Protein AF-0000000077143094 (afdb_homodimer)

Solvent-accessible surface area (backbone atoms only — not comparable to full-atom values): 33846 Å² total; per-residue (Å²): 124,86,82,78,60,42,55,71,47,67,81,40,74,47,42,32,30,70,39,42,64,60,35,52,31,85,54,43,38,51,29,46,71,42,93,50,87,79,50,84,78,77,87,54,59,56,64,58,50,20,56,75,53,68,64,38,48,49,56,72,76,56,74,38,83,21,40,25,72,39,70,44,74,78,53,98,40,33,36,36,40,33,31,45,44,58,38,67,51,15,48,69,37,61,40,61,25,14,27,34,30,40,28,41,73,90,52,63,77,58,39,42,36,73,38,46,36,30,44,50,37,36,91,78,12,26,36,30,34,62,42,68,54,79,47,67,52,43,51,49,44,64,68,62,46,65,76,36,60,28,36,36,32,50,79,42,54,36,40,33,32,34,58,66,55,58,72,65,44,55,68,43,29,35,38,37,40,25,30,25,76,30,45,32,42,42,47,36,41,52,51,50,31,45,73,35,53,26,50,47,38,35,38,42,20,32,59,90,62,66,50,74,86,54,52,74,63,51,69,73,43,98,56,50,76,43,79,39,54,66,88,40,72,65,25,42,50,53,53,52,57,55,51,47,39,76,64,40,46,36,35,38,35,22,51,52,71,67,55,45,51,51,51,50,52,50,28,66,76,52,28,70,82,36,44,68,25,33,48,47,80,66,52,55,65,65,61,72,68,65,56,58,45,27,51,44,72,52,88,95,39,78,42,42,43,41,33,37,52,56,61,58,68,59,56,47,50,43,42,68,52,22,97,122,85,84,78,62,43,55,71,48,66,79,40,75,48,41,31,31,70,38,43,64,60,34,52,32,84,52,41,37,48,30,46,72,44,95,49,86,80,50,84,77,76,87,54,61,56,65,58,50,20,54,76,53,70,64,39,48,48,56,70,76,55,74,38,82,22,41,26,72,39,70,42,74,79,53,95,39,32,36,36,39,32,32,43,44,58,37,68,53,15,48,68,37,62,40,61,24,14,28,33,30,40,28,40,74,89,52,64,77,58,40,41,37,73,37,46,36,31,43,49,36,37,90,77,12,25,36,29,34,61,44,66,55,78,46,68,52,42,51,49,46,65,69,60,48,65,77,36,60,29,35,36,32,47,79,44,54,35,40,32,33,36,58,65,55,58,72,66,44,56,67,44,28,36,40,38,39,26,31,26,74,30,44,32,40,43,46,38,41,51,51,51,30,45,74,37,54,25,50,48,39,34,39,44,19,31,58,90,60,67,50,75,88,54,51,76,63,50,69,73,40,99,56,52,76,43,80,38,54,68,88,39,71,66,26,41,49,54,51,51,58,56,52,46,39,75,64,40,46,36,35,38,36,24,50,53,71,67,54,47,50,51,50,50,53,50,27,67,75,52,28,72,81,36,44,70,24,34,48,49,80,64,53,55,64,64,62,72,67,64,57,59,46,29,52,44,71,54,87,94,38,78,41,40,43,41,34,39,52,57,61,57,67,58,57,49,50,43,41,68,51,23,96

Sequence (646 aa):
MAHRLECIDAGTDYCPCYLAELNECIVCPQLQGKNFCDCNWRGVCIFQEFVWGGYKAKATRSTIFSKVLKKEKVNEEVIILTLKVPNKMARDLNEPGSFVFLRGISSPPFFDTPMSVMYADELEGIIKIAIQVSGPKTKLIQKAEEGEEVYLRGPYWNGLLGYRYIKGTHNSKALVVLRGIAQAPGVIVISKLINNKNKVIAIVDKGKVGVNFINDYLKEFNITIIEADLLSEEGQRILKELIKDKEITVVYSGGSDEQHVNILNYLDLYNQEAYLAVSNNNTICCGEGICGSCEVQIGDQKVRTCKVQVDIRKALERKMLHGMAHRLECIDAGTDYCPCYLAELNECIVCPQLQGKNFCDCNWRGVCIFQEFVWGGYKAKATRSTIFSKVLKKEKVNEEVIILTLKVPNKMARDLNEPGSFVFLRGISSPPFFDTPMSVMYADELEGIIKIAIQVSGPKTKLIQKAEEGEEVYLRGPYWNGLLGYRYIKGTHNSKALVVLRGIAQAPGVIVISKLINNKNKVIAIVDKGKVGVNFINDYLKEFNITIIEADLLSEEGQRILKELIKDKEITVVYSGGSDEQHVNILNYLDLYNQEAYLAVSNNNTICCGEGICGSCEVQIGDQKVRTCKVQVDIRKALERKMLHG

Nearest PDB structures (foldseek):
  5ksw-assembly1_B  TM=8.378E-01  e=1.580E-13  Lactococcus lactis subsp. lactis
  1ep1-assembly1_B  TM=8.396E-01  e=4.131E-13  Lactococcus lactis
  6o0a-assembly1_A  TM=7.349E-01  e=8.654E-11  Malassezia yamatoensis
  2eix-assembly1_B  TM=6.713E-01  e=1.122E-08  Physarum polycephalum
  1krh-assembly2_B  TM=6.781E-01  e=7.366E-09  Acinetobacter sp.

Organism: Thermoanaerobacter italicus (strain DSM 9252 / Ab9) (NCBI:txid580331)

Structure (mmCIF, N/CA/C/O backbone):
data_AF-0000000077143094-model_v1
#
loop_
_entity.id
_entity.type
_entity.pdbx_description
1 polymer 'FAD-binding FR-type domain-containing protein'
#
loop_
_atom_site.group_PDB
_atom_site.id
_atom_site.type_symbol
_atom_site.label_atom_id
_atom_site.label_alt_id
_atom_site.label_comp_id
_atom_site.label_asym_id
_atom_site.label_entity_id
_atom_site.label_seq_id
_atom_site.pdbx_PDB_ins_code
_atom_site.Cartn_x
_atom_site.Cartn_y
_atom_site.Cartn_z
_atom_site.occupancy
_atom_site.B_iso_or_equiv
_atom_site.auth_seq_id
_atom_site.auth_comp_id
_atom_site.auth_asym_id
_atom_site.auth_atom_id
_atom_site.pdbx_PDB_model_num
ATOM 1 N N . MET A 1 1 ? -20.203 -17.547 14.422 1 31.95 1 MET A N 1
ATOM 2 C CA . MET A 1 1 ? -18.859 -18.047 14.727 1 31.95 1 MET A CA 1
ATOM 3 C C . MET A 1 1 ? -17.797 -17.188 14.047 1 31.95 1 MET A C 1
ATOM 5 O O . MET A 1 1 ? -17.891 -16.891 12.859 1 31.95 1 MET A O 1
ATOM 9 N N . ALA A 1 2 ? -17.156 -16.375 14.773 1 43.97 2 ALA A N 1
ATOM 10 C CA . ALA A 1 2 ? -16.141 -15.477 14.242 1 43.97 2 ALA A CA 1
ATOM 11 C C . ALA A 1 2 ? -15.289 -16.172 13.188 1 43.97 2 ALA A C 1
ATOM 13 O O . ALA A 1 2 ? -14.766 -17.266 13.43 1 43.97 2 ALA A O 1
ATOM 14 N N . HIS A 1 3 ? -15.516 -16.094 11.836 1 58.59 3 HIS A N 1
ATOM 15 C CA . HIS A 1 3 ? -14.797 -16.734 10.734 1 58.59 3 HIS A CA 1
ATOM 16 C C . HIS A 1 3 ? -13.289 -16.703 10.977 1 58.59 3 HIS A C 1
ATOM 18 O O . HIS A 1 3 ? -12.719 -15.648 11.25 1 58.59 3 HIS A O 1
ATOM 24 N N . ARG A 1 4 ? -12.633 -17.797 11.367 1 72.12 4 ARG A N 1
ATOM 25 C CA . ARG A 1 4 ? -11.219 -18 11.672 1 72.12 4 ARG A CA 1
ATOM 26 C C . ARG A 1 4 ? -10.359 -17.75 10.438 1 72.12 4 ARG A C 1
ATOM 28 O O . ARG A 1 4 ? -10.625 -18.297 9.367 1 72.12 4 ARG A O 1
ATOM 35 N N . LEU A 1 5 ? -9.461 -16.844 10.562 1 84.88 5 LEU A N 1
ATOM 36 C CA . LEU A 1 5 ? -8.562 -16.469 9.477 1 84.88 5 LEU A CA 1
ATOM 37 C C . LEU A 1 5 ? -7.496 -17.531 9.258 1 84.88 5 LEU A C 1
ATOM 39 O O . LEU A 1 5 ? -7.133 -18.25 10.195 1 84.88 5 LEU A O 1
ATOM 43 N N . GLU A 1 6 ? -7.168 -17.797 8.062 1 89.88 6 GLU A N 1
ATOM 44 C CA . GLU A 1 6 ? -6.105 -18.734 7.699 1 89.88 6 GLU A CA 1
ATOM 45 C C . GLU A 1 6 ? -4.875 -17.984 7.18 1 89.88 6 GLU A C 1
ATOM 47 O O . GLU A 1 6 ? -4.977 -17.172 6.266 1 89.88 6 GLU A O 1
ATOM 52 N N . CYS A 1 7 ? -3.727 -18.312 7.82 1 93.31 7 CYS A N 1
ATOM 53 C CA . CYS A 1 7 ? -2.465 -17.719 7.387 1 93.31 7 CYS A CA 1
ATOM 54 C C . CYS A 1 7 ? -1.708 -18.672 6.469 1 93.31 7 CYS A C 1
ATOM 56 O O . CYS A 1 7 ? -1.497 -19.844 6.812 1 93.31 7 CYS A O 1
ATOM 58 N N . ILE A 1 8 ? -1.24 -18.156 5.379 1 94.62 8 ILE A N 1
ATOM 59 C CA . ILE A 1 8 ? -0.583 -18.984 4.371 1 94.62 8 ILE A CA 1
ATOM 60 C C . ILE A 1 8 ? 0.769 -19.453 4.895 1 94.62 8 ILE A C 1
ATOM 62 O O . ILE A 1 8 ? 1.295 -20.469 4.441 1 94.62 8 ILE A O 1
ATOM 66 N N . ASP A 1 9 ? 1.358 -18.719 5.871 1 93.75 9 ASP A N 1
ATOM 67 C CA . ASP A 1 9 ? 2.688 -19.031 6.383 1 93.75 9 ASP A CA 1
ATOM 68 C C . ASP A 1 9 ? 2.604 -20 7.559 1 93.75 9 ASP A C 1
ATOM 70 O O . ASP A 1 9 ? 3.627 -20.5 8.031 1 93.75 9 ASP A O 1
ATOM 74 N N . ALA A 1 10 ? 1.402 -20.297 8.039 1 90.81 10 ALA A N 1
ATOM 75 C CA . ALA A 1 10 ? 1.26 -21.141 9.227 1 90.81 10 ALA A CA 1
ATOM 76 C C . ALA A 1 10 ? 1.931 -22.484 9.023 1 90.81 10 ALA A C 1
ATOM 78 O O . ALA A 1 10 ? 1.667 -23.172 8.039 1 90.81 10 ALA A O 1
ATOM 79 N N . GLY A 1 11 ? 2.871 -22.828 9.867 1 87.62 11 GLY A N 1
ATOM 80 C CA . GLY A 1 11 ? 3.52 -24.125 9.82 1 87.62 11 GLY A CA 1
ATOM 81 C C . GLY A 1 11 ? 4.75 -24.156 8.938 1 87.62 11 GLY A C 1
ATOM 82 O O . GLY A 1 11 ? 5.449 -25.156 8.867 1 87.62 11 GLY A O 1
ATOM 83 N N . THR A 1 12 ? 5.016 -23.109 8.234 1 91.44 12 THR A N 1
ATOM 84 C CA . THR A 1 12 ? 6.199 -23.062 7.387 1 91.44 12 THR A CA 1
ATOM 85 C C . THR A 1 12 ? 7.422 -22.609 8.18 1 91.44 12 THR A C 1
ATOM 87 O O . THR A 1 12 ? 7.336 -22.406 9.398 1 91.44 12 THR A O 1
ATOM 90 N N . ASP A 1 13 ? 8.531 -22.438 7.488 1 91.25 13 ASP A N 1
ATOM 91 C CA . ASP A 1 13 ? 9.773 -21.984 8.109 1 91.25 13 ASP A CA 1
ATOM 92 C C . ASP A 1 13 ? 9.688 -20.516 8.5 1 91.25 13 ASP A C 1
ATOM 94 O O . ASP A 1 13 ? 10.547 -20.016 9.234 1 91.25 13 ASP A O 1
ATOM 98 N N . TYR A 1 14 ? 8.664 -19.891 8.164 1 93.44 14 TYR A N 1
ATOM 99 C CA . TYR A 1 14 ? 8.562 -18.453 8.375 1 93.44 14 TYR A CA 1
ATOM 100 C C . TYR A 1 14 ? 7.477 -18.125 9.398 1 93.44 14 TYR A C 1
ATOM 102 O O . TYR A 1 14 ? 6.988 -16.984 9.453 1 93.44 14 TYR A O 1
ATOM 110 N N . CYS A 1 15 ? 7.133 -19.094 10.227 1 92.5 15 CYS A N 1
ATOM 111 C CA . CYS A 1 15 ? 6.176 -18.984 11.32 1 92.5 15 CYS A CA 1
ATOM 112 C C . CYS A 1 15 ? 6.742 -19.609 12.594 1 92.5 15 CYS A C 1
ATOM 114 O O . CYS A 1 15 ? 7.211 -20.75 12.586 1 92.5 15 CYS A O 1
ATOM 116 N N . PRO A 1 16 ? 6.73 -18.938 13.734 1 93.44 16 PRO A N 1
ATOM 117 C CA . PRO A 1 16 ? 6.18 -17.625 14.031 1 93.44 16 PRO A CA 1
ATOM 118 C C . PRO A 1 16 ? 6.996 -16.484 13.414 1 93.44 16 PRO A C 1
ATOM 120 O O . PRO A 1 16 ? 8.211 -16.625 13.219 1 93.44 16 PRO A O 1
ATOM 123 N N . CYS A 1 17 ? 6.324 -15.461 13.055 1 93.25 17 CYS A N 1
ATOM 124 C CA . CYS A 1 17 ? 6.965 -14.328 12.391 1 93.25 17 CYS A CA 1
ATOM 125 C C . CYS A 1 17 ? 7 -13.109 13.305 1 93.25 17 CYS A C 1
ATOM 127 O O . CYS A 1 17 ? 6.816 -13.227 14.516 1 93.25 17 CYS A O 1
ATOM 129 N N . TYR A 1 18 ? 7.27 -11.867 12.695 1 89.81 18 TYR A N 1
ATOM 130 C CA . TYR A 1 18 ? 7.375 -10.625 13.453 1 89.81 18 TYR A CA 1
ATOM 131 C C . TYR A 1 18 ? 6.074 -10.32 14.18 1 89.81 18 TYR A C 1
ATOM 133 O O . TYR A 1 18 ? 6.09 -9.766 15.281 1 89.81 18 TYR A O 1
ATOM 141 N N . LEU A 1 19 ? 5.023 -10.703 13.586 1 92.19 19 LEU A N 1
ATOM 142 C CA . LEU A 1 19 ? 3.717 -10.398 14.164 1 92.19 19 LEU A CA 1
ATOM 143 C C . LEU A 1 19 ? 3.539 -11.109 15.5 1 92.19 19 LEU A C 1
ATOM 145 O O . LEU A 1 19 ? 2.932 -10.562 16.422 1 92.19 19 LEU A O 1
ATOM 149 N N . ALA A 1 20 ? 4.07 -12.289 15.586 1 91.94 20 ALA A N 1
ATOM 150 C CA . ALA A 1 20 ? 3.998 -13.047 16.828 1 91.94 20 ALA A CA 1
ATOM 151 C C . ALA A 1 20 ? 4.711 -12.312 17.969 1 91.94 20 ALA A C 1
ATOM 153 O O . ALA A 1 20 ? 4.195 -12.227 19.078 1 91.94 20 ALA A O 1
ATOM 154 N N . GLU A 1 21 ? 5.836 -11.719 17.656 1 90.25 21 GLU A N 1
ATOM 155 C CA . GLU A 1 21 ? 6.625 -11 18.656 1 90.25 21 GLU A CA 1
ATOM 156 C C . GLU A 1 21 ? 5.871 -9.781 19.172 1 90.25 21 GLU A C 1
ATOM 158 O O . GLU A 1 21 ? 6.137 -9.305 20.281 1 90.25 21 GLU A O 1
ATOM 163 N N . LEU A 1 22 ? 4.91 -9.32 18.453 1 89.5 22 LEU A N 1
ATOM 164 C CA . LEU A 1 22 ? 4.238 -8.062 18.766 1 89.5 22 LEU A CA 1
ATOM 165 C C . LEU A 1 22 ? 2.807 -8.312 19.219 1 89.5 22 LEU A C 1
ATOM 167 O O . LEU A 1 22 ? 2.006 -7.379 19.312 1 89.5 22 LEU A O 1
ATOM 171 N N . ASN A 1 23 ? 2.42 -9.547 19.438 1 90.62 23 ASN A N 1
ATOM 172 C CA . ASN A 1 23 ? 1.065 -9.945 19.797 1 90.62 23 ASN A CA 1
ATOM 173 C C . ASN A 1 23 ? 0.051 -9.531 18.734 1 90.62 23 ASN A C 1
ATOM 175 O O . ASN A 1 23 ? -1.032 -9.039 19.062 1 90.62 23 ASN A O 1
ATOM 179 N N . GLU A 1 24 ? 0.50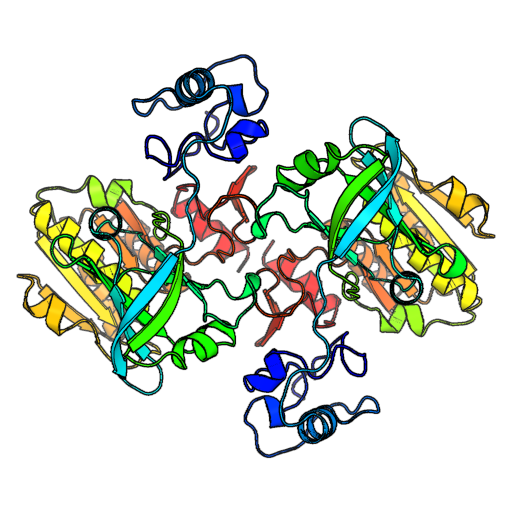9 -9.688 17.484 1 91.56 24 GLU A N 1
ATOM 180 C CA . GLU A 1 24 ? -0.332 -9.305 16.344 1 91.56 24 GLU A CA 1
ATOM 181 C C . GLU A 1 24 ? -0.533 -10.469 15.391 1 91.56 24 GLU A C 1
ATOM 183 O O . GLU A 1 24 ? -0.795 -10.266 14.203 1 91.56 24 GLU A O 1
ATOM 188 N N . CYS A 1 25 ? -0.359 -11.664 15.875 1 91.69 25 CYS A N 1
ATOM 189 C CA . CYS A 1 25 ? -0.51 -12.844 15.016 1 91.69 25 CYS A CA 1
ATOM 190 C C . CYS A 1 25 ? -1.899 -12.883 14.391 1 91.69 25 CYS A C 1
ATOM 192 O O . CYS A 1 25 ? -2.891 -12.555 15.047 1 91.69 25 CYS A O 1
ATOM 194 N N . ILE A 1 26 ? -1.932 -13.352 13.219 1 87.81 26 ILE A N 1
ATOM 195 C CA . ILE A 1 26 ? -3.164 -13.375 12.438 1 87.81 26 ILE A CA 1
ATOM 196 C C . ILE A 1 26 ? -4.09 -14.469 12.969 1 87.81 26 ILE A C 1
ATOM 198 O O . ILE A 1 26 ? -5.312 -14.297 12.992 1 87.81 26 ILE A O 1
ATOM 202 N N . VAL A 1 27 ? -3.498 -15.547 13.508 1 87.88 27 VAL A N 1
ATOM 203 C CA . VAL A 1 27 ? -4.336 -16.734 13.727 1 87.88 27 VAL A CA 1
ATOM 204 C C . VAL A 1 27 ? -4.32 -17.109 15.203 1 87.88 27 VAL A C 1
ATOM 206 O O . VAL A 1 27 ? -5.34 -17.531 15.758 1 87.88 27 VAL A O 1
ATOM 209 N N . CYS A 1 28 ? -3.209 -16.922 15.977 1 87.44 28 CYS A N 1
ATOM 210 C CA . CYS A 1 28 ? -3.053 -17.391 17.344 1 87.44 28 CYS A CA 1
ATOM 211 C C . CYS A 1 28 ? -3.58 -16.375 18.344 1 87.44 28 CYS A C 1
ATOM 213 O O . CYS A 1 28 ? -3.01 -15.289 18.5 1 87.44 28 CYS A O 1
ATOM 215 N N . PRO A 1 29 ? -4.637 -16.703 19.016 1 88.06 29 PRO A N 1
ATOM 216 C CA . PRO A 1 29 ? -5.188 -15.766 20 1 88.06 29 PRO A CA 1
ATOM 217 C C . PRO A 1 29 ? -4.188 -15.391 21.094 1 88.06 29 PRO A C 1
ATOM 219 O O . PRO A 1 29 ? -4.16 -14.242 21.531 1 88.06 29 PRO A O 1
ATOM 222 N N . GLN A 1 30 ? -3.389 -16.344 21.469 1 89.81 30 GLN A N 1
ATOM 223 C CA . GLN A 1 30 ? -2.391 -16.062 22.5 1 89.81 30 GLN A CA 1
ATOM 224 C C . GLN A 1 30 ? -1.395 -15.008 22.031 1 89.81 30 GLN A C 1
ATOM 226 O O . GLN A 1 30 ? -1.008 -14.125 22.797 1 89.81 30 GLN A O 1
ATOM 231 N N . LEU A 1 31 ? -1.149 -15.102 20.859 1 90.44 31 LEU A N 1
ATOM 232 C CA . LEU A 1 31 ? -0.207 -14.148 20.281 1 90.44 31 LEU A CA 1
ATOM 233 C C . LEU A 1 31 ? -0.933 -12.914 19.766 1 90.44 31 LEU A C 1
ATOM 235 O O . LEU A 1 31 ? -0.382 -12.156 18.953 1 90.44 31 LEU A O 1
ATOM 239 N N . GLN A 1 32 ? -2.15 -12.781 20.047 1 87.12 32 GLN A N 1
ATOM 240 C CA . GLN A 1 32 ? -2.932 -11.562 19.859 1 87.12 32 GLN A CA 1
ATOM 241 C C . GLN A 1 32 ? -3.168 -10.852 21.188 1 87.12 32 GLN A C 1
ATOM 243 O O . GLN A 1 32 ? -3.9 -9.859 21.25 1 87.12 32 GLN A O 1
ATOM 248 N N . GLY A 1 33 ? -2.648 -11.406 22.266 1 85.19 33 GLY A N 1
ATOM 249 C CA . GLY A 1 33 ? -2.775 -10.789 23.578 1 85.19 33 GLY A CA 1
ATOM 250 C C . GLY A 1 33 ? -3.855 -11.43 24.422 1 85.19 33 GLY A C 1
ATOM 251 O O . GLY A 1 33 ? -4.125 -10.961 25.531 1 85.19 33 GLY A O 1
ATOM 252 N N . LYS A 1 34 ? -4.41 -12.602 23.953 1 87.94 34 LYS A N 1
ATOM 253 C CA . LYS A 1 34 ? -5.449 -13.281 24.719 1 87.94 34 LYS A CA 1
ATOM 254 C C . LYS A 1 34 ? -4.859 -14.383 25.594 1 87.94 34 LYS A C 1
ATOM 256 O O . LYS A 1 34 ? -3.691 -14.75 25.438 1 87.94 34 LYS A O 1
ATOM 261 N N . ASN A 1 35 ? -5.707 -14.859 26.453 1 86.38 35 ASN A N 1
ATOM 262 C CA . ASN A 1 35 ? -5.215 -15.852 27.406 1 86.38 35 ASN A CA 1
ATOM 263 C C . ASN A 1 35 ? -5.836 -17.219 27.156 1 86.38 35 ASN A C 1
ATOM 265 O O . ASN A 1 35 ? -5.867 -18.062 28.047 1 86.38 35 ASN A O 1
ATOM 269 N N . PHE A 1 36 ? -6.379 -17.375 25.922 1 82.69 36 PHE A N 1
ATOM 270 C CA . PHE A 1 36 ? -6.984 -18.656 25.594 1 82.69 36 PHE A CA 1
ATOM 271 C C . PHE A 1 36 ? -6.617 -19.078 24.172 1 82.69 36 PHE A C 1
ATOM 273 O O . PHE A 1 36 ? -6.152 -18.266 23.375 1 82.69 36 PHE A O 1
ATOM 280 N N . CYS A 1 37 ? -6.691 -20.469 24.047 1 77.5 37 CYS A N 1
ATOM 281 C CA . CYS A 1 37 ? -6.449 -21.016 22.719 1 77.5 37 CYS A CA 1
ATOM 282 C C . CYS A 1 37 ? -7.762 -21.234 21.969 1 77.5 37 CYS A C 1
ATOM 284 O O . CYS A 1 37 ? -8.719 -21.766 22.547 1 77.5 37 CYS A O 1
ATOM 286 N N . ASP A 1 38 ? -8.008 -20.625 20.828 1 70.62 38 ASP A N 1
ATOM 287 C CA . ASP A 1 38 ? -9.164 -20.844 19.969 1 70.62 38 ASP A CA 1
ATOM 288 C C . ASP A 1 38 ? -8.773 -20.844 18.5 1 70.62 38 ASP A C 1
ATOM 290 O O . ASP A 1 38 ? -9.477 -20.266 17.656 1 70.62 38 ASP A O 1
ATOM 294 N N . CYS A 1 39 ? -7.531 -21.5 18.359 1 68.62 39 CYS A N 1
ATOM 295 C CA . CYS A 1 39 ? -7.059 -21.422 16.984 1 68.62 39 CYS A CA 1
ATOM 296 C C . CYS A 1 39 ? -7.531 -22.609 16.172 1 68.62 39 CYS A C 1
ATOM 298 O O . CYS A 1 39 ? -7.988 -23.609 16.734 1 68.62 39 CYS A O 1
ATOM 300 N N . ASN A 1 40 ? -7.734 -22.375 14.867 1 64 40 ASN A N 1
ATOM 301 C CA . ASN A 1 40 ? -7.906 -23.516 13.984 1 64 40 ASN A CA 1
ATOM 302 C C . ASN A 1 40 ? -6.613 -24.312 13.828 1 64 40 ASN A C 1
ATOM 304 O O . ASN A 1 40 ? -5.77 -23.969 12.992 1 64 40 ASN A O 1
ATOM 308 N N . TRP A 1 41 ? -6.461 -25.281 14.625 1 58.72 41 TRP A N 1
ATOM 309 C CA . TRP A 1 41 ? -5.203 -26.016 14.695 1 58.72 41 TRP A CA 1
ATOM 310 C C . TRP A 1 41 ? -4.887 -26.672 13.359 1 58.72 41 TRP A C 1
ATOM 312 O O . TRP A 1 41 ? -5.746 -27.328 12.773 1 58.72 41 TRP A O 1
ATOM 322 N N . ARG A 1 42 ? -3.787 -26.297 12.828 1 65.44 42 ARG A N 1
ATOM 323 C CA . ARG A 1 42 ? -3.373 -26.781 11.516 1 65.44 42 ARG A CA 1
ATOM 324 C C . ARG A 1 42 ? -2.197 -27.75 11.633 1 65.44 42 ARG A C 1
ATOM 326 O O . ARG A 1 42 ? -1.32 -27.781 10.766 1 65.44 42 ARG A O 1
ATOM 333 N N . GLY A 1 43 ? -2.062 -28.344 12.812 1 68.38 43 GLY A N 1
ATOM 334 C CA . GLY A 1 43 ? -1.006 -29.328 12.977 1 68.38 43 GLY A CA 1
ATOM 335 C C . GLY A 1 43 ? 0.141 -28.828 13.836 1 68.38 43 GLY A C 1
ATOM 336 O O . GLY A 1 43 ? 0.878 -29.625 14.422 1 68.38 43 GLY A O 1
ATOM 337 N N . VAL A 1 44 ? 0.286 -27.547 13.859 1 77.5 44 VAL A N 1
ATOM 338 C CA . VAL A 1 44 ? 1.38 -26.984 14.641 1 77.5 44 VAL A CA 1
ATOM 339 C C . VAL A 1 44 ? 0.853 -25.859 15.531 1 77.5 44 VAL A C 1
ATOM 341 O O . VAL A 1 44 ? 0.026 -25.047 15.094 1 77.5 44 VAL A O 1
ATOM 344 N N . CYS A 1 45 ? 1.217 -25.953 16.719 1 87.31 45 CYS A N 1
ATOM 345 C CA . CYS A 1 45 ? 0.867 -24.859 17.625 1 87.31 45 CYS A CA 1
ATOM 346 C C . CYS A 1 45 ? 1.824 -23.688 17.453 1 87.31 45 CYS A C 1
ATOM 348 O O . CYS A 1 45 ? 2.982 -23.766 17.875 1 87.31 45 CYS A O 1
ATOM 350 N N . ILE A 1 46 ? 1.357 -22.656 16.922 1 89.69 46 ILE A N 1
ATOM 351 C CA . ILE A 1 46 ? 2.184 -21.5 16.609 1 89.69 46 ILE A CA 1
ATOM 352 C C . ILE A 1 46 ? 2.744 -20.906 17.906 1 89.69 46 ILE A C 1
ATOM 354 O O . ILE A 1 46 ? 3.904 -20.5 17.953 1 89.69 46 ILE A O 1
ATOM 358 N N . PHE A 1 47 ? 1.94 -20.984 18.953 1 91.06 47 PHE A N 1
ATOM 359 C CA . PHE A 1 47 ? 2.373 -20.453 20.234 1 91.06 47 PHE A CA 1
ATOM 360 C C . PHE A 1 47 ? 3.525 -21.266 20.797 1 91.06 47 PHE A C 1
ATOM 362 O O . PHE A 1 47 ? 4.531 -20.719 21.25 1 91.06 47 PHE A O 1
ATOM 369 N N . GLN A 1 48 ? 3.318 -22.5 20.734 1 89.69 48 GLN A N 1
ATOM 370 C CA . GLN A 1 48 ? 4.363 -23.391 21.266 1 89.69 48 GLN A CA 1
ATOM 371 C C . GLN A 1 48 ? 5.664 -23.219 20.484 1 89.69 48 GLN A C 1
ATOM 373 O O . GLN A 1 48 ? 6.746 -23.219 21.062 1 89.69 48 GLN A O 1
ATOM 378 N N . GLU A 1 49 ? 5.512 -23.109 19.188 1 89.06 49 GLU A N 1
ATOM 379 C CA . GLU A 1 49 ? 6.695 -22.859 18.375 1 89.06 49 GLU A CA 1
ATOM 380 C C . GLU A 1 49 ? 7.391 -21.562 18.766 1 89.06 49 GLU A C 1
ATOM 382 O O . GLU A 1 49 ? 8.617 -21.484 18.766 1 89.06 49 GLU A O 1
ATOM 387 N N . PHE A 1 50 ? 6.582 -20.641 19.094 1 92.06 50 PHE A N 1
ATOM 388 C CA . PHE A 1 50 ? 7.109 -19.344 19.5 1 92.06 50 PHE A CA 1
ATOM 389 C C . PHE A 1 50 ? 7.852 -19.453 20.828 1 92.06 50 PHE A C 1
ATOM 391 O O . PHE A 1 50 ? 8.945 -18.906 20.984 1 92.06 50 PHE A O 1
ATOM 398 N N . VAL A 1 51 ? 7.34 -20.172 21.719 1 92.25 51 VAL A N 1
ATOM 399 C CA . VAL A 1 51 ? 7.949 -20.391 23.031 1 92.25 51 VAL A CA 1
ATOM 400 C C . VAL A 1 51 ? 9.266 -21.141 22.859 1 92.25 51 VAL A C 1
ATOM 402 O O . VAL A 1 51 ? 10.297 -20.734 23.406 1 92.25 51 VAL A O 1
ATOM 405 N N . TRP A 1 52 ? 9.227 -22.125 22.047 1 91.19 52 TRP A N 1
ATOM 406 C CA . TRP A 1 52 ? 10.406 -22.953 21.828 1 91.19 52 TRP A CA 1
ATOM 407 C C . TRP A 1 52 ? 11.523 -22.156 21.172 1 91.19 52 TRP A C 1
ATOM 409 O O . TRP A 1 52 ? 12.703 -22.453 21.344 1 91.19 52 TRP A O 1
ATOM 419 N N . GLY A 1 53 ? 11.094 -21.156 20.359 1 89.88 53 GLY A N 1
ATOM 420 C CA . GLY A 1 53 ? 12.055 -20.297 19.688 1 89.88 53 GLY A CA 1
ATOM 421 C C . GLY A 1 53 ? 12.555 -19.156 20.547 1 89.88 53 GLY A C 1
ATOM 422 O O . GLY A 1 53 ? 13.203 -18.234 20.047 1 89.88 53 GLY A O 1
ATOM 423 N N . GLY A 1 54 ? 12.219 -19.141 21.875 1 92.12 54 GLY A N 1
ATOM 424 C CA . GLY A 1 54 ? 12.68 -18.094 22.766 1 92.12 54 GLY A CA 1
ATOM 425 C C . GLY A 1 54 ? 11.938 -16.781 22.594 1 92.12 54 GLY A C 1
ATOM 426 O O . GLY A 1 54 ? 12.531 -15.703 22.719 1 92.12 54 GLY A O 1
ATOM 427 N N . TYR A 1 55 ? 10.734 -16.891 22.109 1 91 55 TYR A N 1
ATOM 428 C CA . TYR A 1 55 ? 9.859 -15.734 21.969 1 91 55 TYR A CA 1
ATOM 429 C C . TYR A 1 55 ? 10.391 -14.773 20.906 1 91 55 TYR A C 1
ATOM 431 O O . TYR A 1 55 ? 10.328 -13.555 21.078 1 91 55 TYR A O 1
ATOM 439 N N . LYS A 1 56 ? 11 -15.43 19.953 1 89.75 56 LYS A N 1
ATOM 440 C CA . LYS A 1 56 ? 11.508 -14.672 18.812 1 89.75 56 LYS A CA 1
ATOM 441 C C . LYS A 1 56 ? 10.945 -15.219 17.5 1 89.75 56 LYS A C 1
ATOM 443 O O . LYS A 1 56 ? 10.609 -16.406 17.406 1 89.75 56 LYS A O 1
ATOM 448 N N . ALA A 1 57 ? 10.859 -14.32 16.531 1 88.69 57 ALA A N 1
ATOM 449 C CA . ALA A 1 57 ? 10.461 -14.758 15.195 1 88.69 57 ALA A CA 1
ATOM 450 C C . ALA A 1 57 ? 11.461 -15.758 14.625 1 88.69 57 ALA A C 1
ATOM 452 O O . ALA A 1 57 ? 12.664 -15.664 14.898 1 88.69 57 ALA A O 1
ATOM 453 N N . LYS A 1 58 ? 10.922 -16.75 13.922 1 86.5 58 LYS A N 1
ATOM 454 C CA . LYS A 1 58 ? 11.789 -17.672 13.203 1 86.5 58 LYS A CA 1
ATOM 455 C C . LYS A 1 58 ? 12.547 -16.969 12.086 1 86.5 58 LYS A C 1
ATOM 457 O O . LYS A 1 58 ? 12.75 -15.758 12.133 1 86.5 58 LYS A O 1
ATOM 462 N N . ALA A 1 59 ? 12.82 -17.703 11.039 1 72.75 59 ALA A N 1
ATOM 463 C CA . ALA A 1 59 ? 13.562 -17.188 9.891 1 72.75 59 ALA A CA 1
ATOM 464 C C . ALA A 1 59 ? 12.766 -16.125 9.156 1 72.75 59 ALA A C 1
ATOM 466 O O . ALA A 1 59 ? 11.539 -16.219 9.031 1 72.75 59 ALA A O 1
ATOM 467 N N . THR A 1 60 ? 13.477 -15.016 8.93 1 82.31 60 THR A N 1
ATOM 468 C CA . THR A 1 60 ? 12.898 -13.961 8.109 1 82.31 60 THR A CA 1
ATOM 469 C C . THR A 1 60 ? 13.328 -14.109 6.652 1 82.31 60 THR A C 1
ATOM 471 O O . THR A 1 60 ? 14.359 -14.727 6.367 1 82.31 60 THR A O 1
ATOM 474 N N . ARG A 1 61 ? 12.453 -13.812 5.77 1 91.38 61 ARG A N 1
ATOM 475 C CA . ARG A 1 61 ? 12.812 -13.844 4.355 1 91.38 61 ARG A CA 1
ATOM 476 C C . ARG A 1 61 ? 13.922 -12.844 4.051 1 91.38 61 ARG A C 1
ATOM 478 O O . ARG A 1 61 ? 13.773 -11.648 4.328 1 91.38 61 ARG A O 1
ATOM 485 N N . SER A 1 62 ? 15.031 -13.367 3.627 1 88.25 62 SER A N 1
ATOM 486 C CA . SER A 1 62 ? 16.172 -12.508 3.336 1 88.25 62 SER A CA 1
ATOM 487 C C . SER A 1 62 ? 16.188 -12.078 1.874 1 88.25 62 SER A C 1
ATOM 489 O O . SER A 1 62 ? 15.688 -12.797 1.005 1 88.25 62 SER A O 1
ATOM 491 N N . THR A 1 63 ? 16.672 -10.922 1.653 1 94.12 63 THR A N 1
ATOM 492 C CA . THR A 1 63 ? 16.938 -10.43 0.305 1 94.12 63 THR A CA 1
ATOM 493 C C . THR A 1 63 ? 18.281 -10.938 -0.202 1 94.12 63 THR A C 1
ATOM 495 O O . THR A 1 63 ? 19.312 -10.75 0.457 1 94.12 63 THR A O 1
ATOM 498 N N . ILE A 1 64 ? 18.281 -11.586 -1.325 1 96.81 64 ILE A N 1
ATOM 499 C CA . ILE A 1 64 ? 19.516 -12.125 -1.89 1 96.81 64 ILE A CA 1
ATOM 500 C C . ILE A 1 64 ? 19.812 -11.453 -3.232 1 96.81 64 ILE A C 1
ATOM 502 O O . ILE A 1 64 ? 18.922 -10.82 -3.818 1 96.81 64 ILE A O 1
ATOM 506 N N . PHE A 1 65 ? 21.047 -11.633 -3.65 1 96.88 65 PHE A N 1
ATOM 507 C CA . PHE A 1 65 ? 21.391 -11.336 -5.035 1 96.88 65 PHE A CA 1
ATOM 508 C C . PHE A 1 65 ? 21.047 -12.5 -5.949 1 96.88 65 PHE A C 1
ATOM 510 O O . PHE A 1 65 ? 21.391 -13.648 -5.656 1 96.88 65 PHE A O 1
ATOM 517 N N . SER A 1 66 ? 20.297 -12.227 -6.949 1 98.19 66 SER A N 1
ATOM 518 C CA . SER A 1 66 ? 19.938 -13.25 -7.922 1 98.19 66 SER A CA 1
ATOM 519 C C . SER A 1 66 ? 20.453 -12.898 -9.312 1 98.19 66 SER A C 1
ATOM 521 O O . SER A 1 66 ? 20.172 -11.82 -9.836 1 98.19 66 SER A O 1
ATOM 523 N N . LYS A 1 67 ? 21.125 -13.781 -9.883 1 98.5 67 LYS A N 1
ATOM 524 C CA . LYS A 1 67 ? 21.672 -13.562 -11.219 1 98.5 67 LYS A CA 1
ATOM 525 C C . LYS A 1 67 ? 20.609 -13.75 -12.297 1 98.5 67 LYS A C 1
ATOM 527 O O . LYS A 1 67 ? 19.828 -14.703 -12.242 1 98.5 67 LYS A O 1
ATOM 532 N N . VAL A 1 68 ? 20.609 -12.828 -13.234 1 98.62 68 VAL A N 1
ATOM 533 C CA . VAL A 1 68 ? 19.781 -12.992 -14.422 1 98.62 68 VAL A CA 1
ATOM 534 C C . VAL A 1 68 ? 20.484 -13.906 -15.422 1 98.62 68 VAL A C 1
ATOM 536 O O . VAL A 1 68 ? 21.438 -13.484 -16.094 1 98.62 68 VAL A O 1
ATOM 539 N N . LEU A 1 69 ? 19.953 -15.07 -15.516 1 98.75 69 LEU A N 1
ATOM 540 C CA . LEU A 1 69 ? 20.578 -16.047 -16.406 1 98.75 69 LEU A CA 1
ATOM 541 C C . LEU A 1 69 ? 20.141 -15.828 -17.844 1 98.75 69 LEU A C 1
ATOM 543 O O . LEU A 1 69 ? 20.922 -16.031 -18.781 1 98.75 69 LEU A O 1
ATOM 547 N N . LYS A 1 70 ? 18.922 -15.523 -18.047 1 98.5 70 LYS A N 1
ATOM 548 C CA . LYS A 1 70 ? 18.344 -15.312 -19.375 1 98.5 70 LYS A CA 1
ATOM 549 C C . LYS A 1 70 ? 17.266 -14.227 -19.328 1 98.5 70 LYS A C 1
ATOM 551 O O . LYS A 1 70 ? 16.5 -14.141 -18.359 1 98.5 70 LYS A O 1
ATOM 556 N N . LYS A 1 71 ? 17.266 -13.375 -20.281 1 97.81 71 LYS A N 1
ATOM 557 C CA . LYS A 1 71 ? 16.234 -12.359 -20.5 1 97.81 71 LYS A CA 1
ATOM 558 C C . LYS A 1 71 ? 15.602 -12.5 -21.875 1 97.81 71 LYS A C 1
ATOM 560 O O . LYS A 1 71 ? 16.297 -12.414 -22.891 1 97.81 71 LYS A O 1
ATOM 565 N N . GLU A 1 72 ? 14.344 -12.75 -21.906 1 97.25 72 GLU A N 1
ATOM 566 C CA . GLU A 1 72 ? 13.617 -12.898 -23.156 1 97.25 72 GLU A CA 1
ATOM 567 C C . GLU A 1 72 ? 12.602 -11.766 -23.328 1 97.25 72 GLU A C 1
ATOM 569 O O . GLU A 1 72 ? 11.734 -11.562 -22.484 1 97.25 72 GLU A O 1
ATOM 574 N N . LYS A 1 73 ? 12.742 -11.07 -24.391 1 95.44 73 LYS A N 1
ATOM 575 C CA . LYS A 1 73 ? 11.734 -10.086 -24.75 1 95.44 73 LYS A CA 1
ATOM 576 C C . LYS A 1 73 ? 10.609 -10.727 -25.562 1 95.44 73 LYS A C 1
ATOM 578 O O . LYS A 1 73 ? 10.766 -11 -26.75 1 95.44 73 LYS A O 1
ATOM 583 N N . VAL A 1 74 ? 9.5 -10.969 -24.969 1 95.94 74 VAL A N 1
ATOM 584 C CA . VAL A 1 74 ? 8.359 -11.578 -25.641 1 95.94 74 VAL A CA 1
ATOM 585 C C . VAL A 1 74 ? 7.766 -10.594 -26.641 1 95.94 74 VAL A C 1
ATOM 587 O O . VAL A 1 74 ? 7.496 -10.945 -27.797 1 95.94 74 VAL A O 1
ATOM 590 N N . ASN A 1 75 ? 7.555 -9.352 -26.234 1 93.31 75 ASN A N 1
ATOM 591 C CA . ASN A 1 75 ? 7.156 -8.195 -27.031 1 93.31 75 ASN A CA 1
ATOM 592 C C . ASN A 1 75 ? 7.426 -6.891 -26.281 1 93.31 75 ASN A C 1
ATOM 594 O O . ASN A 1 75 ? 8.258 -6.852 -25.375 1 93.31 75 ASN A O 1
ATOM 598 N N . GLU A 1 76 ? 6.82 -5.848 -26.688 1 89.31 76 GLU A N 1
ATOM 599 C CA . GLU A 1 76 ? 7.09 -4.543 -26.078 1 89.31 76 GLU A CA 1
ATOM 600 C C . GLU A 1 76 ? 6.52 -4.453 -24.672 1 89.31 76 GLU A C 1
ATOM 602 O O . GLU A 1 76 ? 6.961 -3.625 -23.875 1 89.31 76 GLU A O 1
ATOM 607 N N . GLU A 1 77 ? 5.68 -5.418 -24.312 1 88.62 77 GLU A N 1
ATOM 608 C CA . GLU A 1 77 ? 4.934 -5.305 -23.062 1 88.62 77 GLU A CA 1
ATOM 609 C C . GLU A 1 77 ? 5.449 -6.297 -22.016 1 88.62 77 GLU A C 1
ATOM 611 O O . GLU A 1 77 ? 5.332 -6.055 -20.812 1 88.62 77 GLU A O 1
ATOM 616 N N . VAL A 1 78 ? 6.016 -7.402 -22.531 1 96 78 VAL A N 1
ATOM 617 C CA . VAL A 1 78 ? 6.289 -8.492 -21.609 1 96 78 VAL A CA 1
ATOM 618 C C . VAL A 1 78 ? 7.73 -8.969 -21.766 1 96 78 VAL A C 1
ATOM 620 O O . VAL A 1 78 ? 8.195 -9.172 -22.891 1 96 78 VAL A O 1
ATOM 623 N N . ILE A 1 79 ? 8.398 -9.141 -20.656 1 97.06 79 ILE A N 1
ATOM 624 C CA . ILE A 1 79 ? 9.703 -9.789 -20.641 1 97.06 79 ILE A CA 1
ATOM 625 C C . ILE A 1 79 ? 9.664 -10.984 -19.688 1 97.06 79 ILE A C 1
ATOM 627 O O . ILE A 1 79 ? 8.875 -11.016 -18.734 1 97.06 79 ILE A O 1
ATOM 631 N N . ILE A 1 80 ? 10.477 -11.992 -19.984 1 98.25 80 ILE A N 1
ATOM 632 C CA . ILE A 1 80 ? 10.633 -13.148 -19.109 1 98.25 80 ILE A CA 1
ATOM 633 C C . ILE A 1 80 ? 12.078 -13.227 -18.609 1 98.25 80 ILE A C 1
ATOM 635 O O . ILE A 1 80 ? 13.016 -13.195 -19.406 1 98.25 80 ILE A O 1
ATOM 639 N N . LEU A 1 81 ? 12.227 -13.297 -17.312 1 98.44 81 LEU A N 1
ATOM 640 C CA . LEU A 1 81 ? 13.539 -13.445 -16.688 1 98.44 81 LEU A CA 1
ATOM 641 C C . LEU A 1 81 ? 13.711 -14.844 -16.109 1 98.44 81 LEU A C 1
ATOM 643 O O . LEU A 1 81 ? 12.812 -15.359 -15.453 1 98.44 81 LEU A O 1
ATOM 647 N N . THR A 1 82 ? 14.797 -15.445 -16.453 1 98.88 82 THR A N 1
ATOM 648 C CA . THR A 1 82 ? 15.266 -16.625 -15.742 1 98.88 82 THR A CA 1
ATOM 649 C C . THR A 1 82 ? 16.266 -16.25 -14.656 1 98.88 82 THR A C 1
ATOM 651 O O . THR A 1 82 ? 17.328 -15.703 -14.945 1 98.88 82 THR A O 1
ATOM 654 N N . LEU A 1 83 ? 15.945 -16.562 -13.438 1 98.88 83 LEU A N 1
ATOM 655 C CA . LEU A 1 83 ? 16.734 -16.094 -12.305 1 98.88 83 LEU A CA 1
ATOM 656 C C . LEU A 1 83 ? 17.312 -17.266 -11.516 1 98.88 83 LEU A C 1
ATOM 658 O O . LEU A 1 83 ? 16.625 -18.266 -11.305 1 98.88 83 LEU A O 1
ATOM 662 N N . LYS A 1 84 ? 18.5 -17.125 -11.078 1 98.81 84 LYS A N 1
ATOM 663 C CA . LYS A 1 84 ? 19.125 -18.109 -10.203 1 98.81 84 LYS A CA 1
ATOM 664 C C . LYS A 1 84 ? 18.688 -17.922 -8.758 1 98.81 84 LYS A C 1
ATOM 666 O O . LYS A 1 84 ? 18.656 -16.797 -8.242 1 98.81 84 LYS A O 1
ATOM 671 N N . VAL A 1 85 ? 18.281 -19.016 -8.148 1 98.56 85 VAL A N 1
ATOM 672 C CA . VAL A 1 85 ? 17.906 -19.016 -6.742 1 98.56 85 VAL A CA 1
ATOM 673 C C . VAL A 1 85 ? 18.422 -20.281 -6.07 1 98.56 85 VAL A C 1
ATOM 675 O O . VAL A 1 85 ? 18.766 -21.25 -6.746 1 98.56 85 VAL A O 1
ATOM 678 N N . PRO A 1 86 ? 18.578 -20.297 -4.738 1 98.12 86 PRO A N 1
ATOM 679 C CA . PRO A 1 86 ? 18.922 -21.547 -4.066 1 98.12 86 PRO A CA 1
ATOM 680 C C . PRO A 1 86 ? 17.922 -22.672 -4.371 1 98.12 86 PRO A C 1
ATOM 682 O O . PRO A 1 86 ? 16.719 -22.406 -4.531 1 98.12 86 PRO A O 1
ATOM 685 N N . ASN A 1 87 ? 18.375 -23.875 -4.371 1 98.38 87 ASN A N 1
ATOM 686 C CA . ASN A 1 87 ? 17.547 -25.016 -4.738 1 98.38 87 ASN A CA 1
ATOM 687 C C . ASN A 1 87 ? 16.328 -25.125 -3.846 1 98.38 87 ASN A C 1
ATOM 689 O O . ASN A 1 87 ? 15.219 -25.375 -4.332 1 98.38 87 ASN A O 1
ATOM 693 N N . LYS A 1 88 ? 16.516 -24.953 -2.643 1 97.12 88 LYS A N 1
ATOM 694 C CA . LYS A 1 88 ? 15.391 -25.031 -1.709 1 97.12 88 LYS A CA 1
ATOM 695 C C . LYS A 1 88 ? 14.32 -24 -2.027 1 97.12 88 LYS A C 1
ATOM 697 O O . LYS A 1 88 ? 13.125 -24.281 -1.949 1 97.12 88 LYS A O 1
ATOM 702 N N . MET A 1 89 ? 14.742 -22.812 -2.396 1 97.69 89 MET A N 1
ATOM 703 C CA . MET A 1 89 ? 13.797 -21.766 -2.738 1 97.69 89 MET A CA 1
ATOM 704 C C . MET A 1 89 ? 13.023 -22.109 -4.008 1 97.69 89 MET A C 1
ATOM 706 O O . MET A 1 89 ? 11.812 -21.891 -4.086 1 97.69 89 MET A O 1
ATOM 710 N N . ALA A 1 90 ? 13.734 -22.594 -4.973 1 98.56 90 ALA A N 1
ATOM 711 C CA . ALA A 1 90 ? 13.062 -23.031 -6.199 1 98.56 90 ALA A CA 1
ATOM 712 C C . ALA A 1 90 ? 11.977 -24.062 -5.895 1 98.56 90 ALA A C 1
ATOM 714 O O . ALA A 1 90 ? 10.867 -23.969 -6.418 1 98.56 90 ALA A O 1
ATOM 715 N N . ARG A 1 91 ? 12.312 -25 -5.043 1 98.06 91 ARG A N 1
ATOM 716 C CA . ARG A 1 91 ? 11.352 -26.016 -4.645 1 98.06 91 ARG A CA 1
ATOM 717 C C . ARG A 1 91 ? 10.141 -25.391 -3.965 1 98.06 91 ARG A C 1
ATOM 719 O O . ARG A 1 91 ? 9 -25.719 -4.297 1 98.06 91 ARG A O 1
ATOM 726 N N . ASP A 1 92 ? 10.406 -24.5 -3.035 1 97.56 92 ASP A N 1
ATOM 727 C CA . ASP A 1 92 ? 9.352 -23.844 -2.266 1 97.56 92 ASP A CA 1
ATOM 728 C C . ASP A 1 92 ? 8.453 -23 -3.166 1 97.56 92 ASP A C 1
ATOM 730 O O . ASP A 1 92 ? 7.258 -22.844 -2.896 1 97.56 92 ASP A O 1
ATOM 734 N N . LEU A 1 93 ? 9.016 -22.5 -4.25 1 98.44 93 LEU A N 1
ATOM 735 C CA . LEU A 1 93 ? 8.297 -21.578 -5.137 1 98.44 93 LEU A CA 1
ATOM 736 C C . LEU A 1 93 ? 7.52 -22.359 -6.195 1 98.44 93 LEU A C 1
ATOM 738 O O . LEU A 1 93 ? 6.738 -21.766 -6.945 1 98.44 93 LEU A O 1
ATOM 742 N N . ASN A 1 94 ? 7.723 -23.656 -6.219 1 98.06 94 ASN A N 1
ATOM 743 C CA . ASN A 1 94 ? 6.965 -24.484 -7.148 1 98.06 94 ASN A CA 1
ATOM 744 C C . ASN A 1 94 ? 5.609 -24.875 -6.566 1 98.06 94 ASN A C 1
ATOM 746 O O . ASN A 1 94 ? 5.285 -26.062 -6.488 1 98.06 94 ASN A O 1
ATOM 750 N N . GLU A 1 95 ? 4.867 -23.906 -6.152 1 97.62 95 GLU A N 1
ATOM 751 C CA . GLU A 1 95 ? 3.527 -24.031 -5.59 1 97.62 95 GLU A CA 1
ATOM 752 C C . GLU A 1 95 ? 2.6 -22.938 -6.117 1 97.62 95 GLU A C 1
ATOM 754 O O . GLU A 1 95 ? 3.02 -21.797 -6.305 1 97.62 95 GLU A O 1
ATOM 759 N N . PRO A 1 96 ? 1.302 -23.297 -6.336 1 98.38 96 PRO A N 1
ATOM 760 C CA . PRO A 1 96 ? 0.352 -22.266 -6.754 1 98.38 96 PRO A CA 1
ATOM 761 C C . PRO A 1 96 ? 0.332 -21.078 -5.809 1 98.38 96 PRO A C 1
ATOM 763 O O . PRO A 1 96 ? 0.365 -21.25 -4.586 1 98.38 96 PRO A O 1
ATOM 766 N N . GLY A 1 97 ? 0.342 -19.859 -6.387 1 98.31 97 GLY A N 1
ATOM 767 C CA . GLY A 1 97 ? 0.258 -18.656 -5.578 1 98.31 97 GLY A CA 1
ATOM 768 C C . GLY A 1 97 ? 1.614 -18.141 -5.148 1 98.31 97 GLY A C 1
ATOM 769 O O . GLY A 1 97 ? 1.699 -17.141 -4.422 1 98.31 97 GLY A O 1
ATOM 770 N N . SER A 1 98 ? 2.688 -18.734 -5.672 1 98.56 98 SER A N 1
ATOM 771 C CA . SER A 1 98 ? 4.035 -18.328 -5.289 1 98.56 98 SER A CA 1
ATOM 772 C C . SER A 1 98 ? 4.43 -17.016 -5.98 1 98.56 98 SER A C 1
ATOM 774 O O . SER A 1 98 ? 4.113 -16.812 -7.156 1 98.56 98 SER A O 1
ATOM 776 N N . PHE A 1 99 ? 5.105 -16.141 -5.215 1 98.69 99 PHE A N 1
ATOM 777 C CA . PHE A 1 99 ? 5.668 -14.93 -5.789 1 98.69 99 PHE A CA 1
ATOM 778 C C . PHE A 1 99 ? 6.93 -14.508 -5.047 1 98.69 99 PHE A C 1
ATOM 780 O O . PHE A 1 99 ? 7.262 -15.086 -4.008 1 98.69 99 PHE A O 1
ATOM 787 N N . VAL A 1 100 ? 7.707 -13.664 -5.621 1 98.75 100 VAL A N 1
ATOM 788 C CA . VAL A 1 100 ? 8.914 -13.078 -5.047 1 98.75 100 VAL A CA 1
ATOM 789 C C . VAL A 1 100 ? 8.898 -11.562 -5.246 1 98.75 100 VAL A C 1
ATOM 791 O O . VAL A 1 100 ? 8.133 -11.047 -6.066 1 98.75 100 VAL A O 1
ATOM 794 N N . PHE A 1 101 ? 9.648 -10.891 -4.445 1 98.31 101 PHE A N 1
ATOM 795 C CA . PHE A 1 101 ? 9.898 -9.477 -4.695 1 98.31 101 PHE A CA 1
ATOM 796 C C . PHE A 1 101 ? 11.203 -9.281 -5.469 1 98.31 101 PHE A C 1
ATOM 798 O O . PHE A 1 101 ? 12.234 -9.852 -5.109 1 98.31 101 PHE A O 1
ATOM 805 N N . LEU A 1 102 ? 11.117 -8.516 -6.52 1 98.06 102 LEU A N 1
ATOM 806 C CA . LEU A 1 102 ? 12.297 -8.164 -7.305 1 98.06 102 LEU A CA 1
ATOM 807 C C . LEU A 1 102 ? 12.578 -6.672 -7.219 1 98.06 102 LEU A C 1
ATOM 809 O O . LEU A 1 102 ? 11.648 -5.863 -7.164 1 98.06 102 LEU A O 1
ATOM 813 N N . ARG A 1 103 ? 13.812 -6.387 -7.227 1 95.62 103 ARG A N 1
ATOM 814 C CA . ARG A 1 103 ? 14.258 -4.996 -7.199 1 95.62 103 ARG A CA 1
ATOM 815 C C . ARG A 1 103 ? 15.609 -4.84 -7.887 1 95.62 103 ARG A C 1
ATOM 817 O O . ARG A 1 103 ? 16.484 -5.688 -7.734 1 95.62 103 ARG A O 1
ATOM 824 N N . GLY A 1 104 ? 15.773 -3.777 -8.641 1 91.62 104 GLY A N 1
ATOM 825 C CA . GLY A 1 104 ? 17.094 -3.484 -9.188 1 91.62 104 GLY A CA 1
ATOM 826 C C . GLY A 1 104 ? 18.125 -3.18 -8.117 1 91.62 104 GLY A C 1
ATOM 827 O O . GLY A 1 104 ? 17.797 -2.625 -7.07 1 91.62 104 GLY A O 1
ATOM 828 N N . ILE A 1 105 ? 19.344 -3.398 -8.312 1 88.56 105 ILE A N 1
ATOM 829 C CA . ILE A 1 105 ? 20.422 -3.324 -7.32 1 88.56 105 ILE A CA 1
ATOM 830 C C . ILE A 1 105 ? 20.641 -1.871 -6.902 1 88.56 105 ILE A C 1
ATOM 832 O O . ILE A 1 105 ? 21.031 -1.597 -5.77 1 88.56 105 ILE A O 1
ATOM 836 N N . SER A 1 106 ? 20.312 -0.907 -7.664 1 84.75 106 SER A N 1
ATOM 837 C CA . SER A 1 106 ? 20.578 0.492 -7.336 1 84.75 106 SER A CA 1
ATOM 838 C C . SER A 1 106 ? 19.312 1.182 -6.844 1 84.75 106 SER A C 1
ATOM 840 O O . SER A 1 106 ? 19.312 2.383 -6.566 1 84.75 106 SER A O 1
ATOM 842 N N . SER A 1 107 ? 18.312 0.422 -6.605 1 88.94 107 SER A N 1
ATOM 843 C CA . SER A 1 107 ? 17.031 1.02 -6.25 1 88.94 107 SER A CA 1
ATOM 844 C C . SER A 1 107 ? 16.766 0.907 -4.75 1 88.94 107 SER A C 1
ATOM 846 O O . SER A 1 107 ? 17.125 -0.095 -4.129 1 88.94 107 SER A O 1
ATOM 848 N N . PRO A 1 108 ? 16.156 1.927 -4.16 1 89.81 108 PRO A N 1
ATOM 849 C CA . PRO A 1 108 ? 15.75 1.835 -2.756 1 89.81 108 PRO A CA 1
AT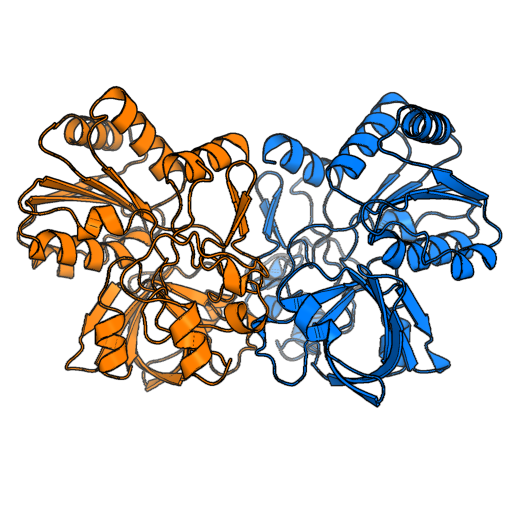OM 850 C C . PRO A 1 108 ? 14.719 0.733 -2.506 1 89.81 108 PRO A C 1
ATOM 852 O O . PRO A 1 108 ? 14.102 0.237 -3.449 1 89.81 108 PRO A O 1
ATOM 855 N N . PRO A 1 109 ? 14.508 0.372 -1.255 1 90.94 109 PRO A N 1
ATOM 856 C CA . PRO A 1 109 ? 13.672 -0.775 -0.901 1 90.94 109 PRO A CA 1
ATOM 857 C C . PRO A 1 109 ? 12.219 -0.601 -1.337 1 90.94 109 PRO A C 1
ATOM 859 O O . PRO A 1 109 ? 11.516 -1.589 -1.572 1 90.94 109 PRO A O 1
ATOM 862 N N . PHE A 1 110 ? 11.797 0.583 -1.438 1 91.94 110 PHE A N 1
ATOM 863 C CA . PHE A 1 110 ? 10.383 0.774 -1.765 1 91.94 110 PHE A CA 1
ATOM 864 C C . PHE A 1 110 ? 10.133 0.503 -3.242 1 91.94 110 PHE A C 1
ATOM 866 O O . PHE A 1 110 ? 9.008 0.653 -3.721 1 91.94 110 PHE A O 1
ATOM 873 N N . PHE A 1 111 ? 11.164 0.017 -4.004 1 94.56 111 PHE A N 1
ATOM 874 C CA . PHE A 1 111 ? 11.008 -0.441 -5.379 1 94.56 111 PHE A CA 1
ATOM 875 C C . PHE A 1 111 ? 10.75 -1.941 -5.426 1 94.56 111 PHE A C 1
ATOM 877 O O . PHE A 1 111 ? 10.578 -2.516 -6.504 1 94.56 111 PHE A O 1
ATOM 884 N N . ASP A 1 112 ? 10.711 -2.594 -4.27 1 96.56 112 ASP A N 1
ATOM 885 C CA . ASP A 1 112 ? 10.359 -4.012 -4.258 1 96.56 112 ASP A CA 1
ATOM 886 C C . ASP A 1 112 ? 9.047 -4.262 -4.992 1 96.56 112 ASP A C 1
ATOM 888 O O . ASP A 1 112 ? 8.039 -3.617 -4.703 1 96.56 112 ASP A O 1
ATOM 892 N N . THR A 1 113 ? 9.086 -5.191 -5.91 1 96.88 113 THR A N 1
ATOM 893 C CA . THR A 1 113 ? 7.938 -5.469 -6.77 1 96.88 113 THR A CA 1
ATOM 894 C C . THR A 1 113 ? 7.559 -6.945 -6.707 1 96.88 113 THR A C 1
ATOM 896 O O . THR A 1 113 ? 8.367 -7.812 -7.055 1 96.88 113 THR A O 1
ATOM 899 N N . PRO A 1 114 ? 6.32 -7.219 -6.266 1 97.88 114 PRO A N 1
ATOM 900 C CA . PRO A 1 114 ? 5.906 -8.625 -6.262 1 97.88 114 PRO A CA 1
ATOM 901 C C . PRO A 1 114 ? 5.723 -9.195 -7.668 1 97.88 114 PRO A C 1
ATOM 903 O O . PRO A 1 114 ? 5.109 -8.547 -8.523 1 97.88 114 PRO A O 1
ATOM 906 N N . MET A 1 115 ? 6.301 -10.375 -7.883 1 98 115 MET A N 1
ATOM 907 C CA . MET A 1 115 ? 6.23 -11.055 -9.172 1 98 115 MET A CA 1
ATOM 908 C C . MET A 1 115 ? 5.844 -12.523 -8.992 1 98 115 MET A C 1
ATOM 910 O O . MET A 1 115 ? 6.512 -13.258 -8.266 1 98 115 MET A O 1
ATOM 914 N N . SER A 1 116 ? 4.809 -12.898 -9.703 1 98.31 116 SER A N 1
ATOM 915 C CA . SER A 1 116 ? 4.402 -14.297 -9.648 1 98.31 116 SER A CA 1
ATOM 916 C C . SER A 1 116 ? 5.445 -15.195 -10.305 1 98.31 116 SER A C 1
ATOM 918 O O . SER A 1 116 ? 6.09 -14.805 -11.281 1 98.31 116 SER A O 1
ATOM 920 N N . VAL A 1 117 ? 5.559 -16.375 -9.797 1 98.75 117 VAL A N 1
ATOM 921 C CA . VAL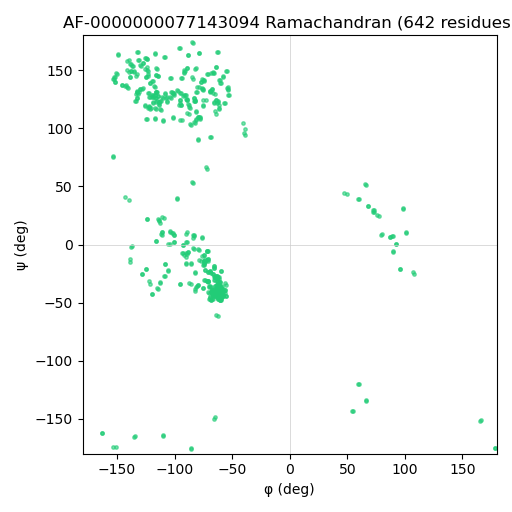 A 1 117 ? 6.484 -17.344 -10.367 1 98.75 117 VAL A CA 1
ATOM 922 C C . VAL A 1 117 ? 5.77 -18.172 -11.43 1 98.75 117 VAL A C 1
ATOM 924 O O . VAL A 1 117 ? 4.703 -18.734 -11.18 1 98.75 117 VAL A O 1
ATOM 927 N N . MET A 1 118 ? 6.387 -18.234 -12.578 1 98.69 118 MET A N 1
ATOM 928 C CA . MET A 1 118 ? 5.801 -18.938 -13.711 1 98.69 118 MET A CA 1
ATOM 929 C C . MET A 1 118 ? 6.336 -20.359 -13.789 1 98.69 118 MET A C 1
ATOM 931 O O . MET A 1 118 ? 5.629 -21.266 -14.234 1 98.69 118 MET A O 1
ATOM 935 N N . TYR A 1 119 ? 7.559 -20.516 -13.422 1 98.38 119 TYR A N 1
ATOM 936 C CA . TYR A 1 119 ? 8.258 -21.797 -13.5 1 98.38 119 TYR A CA 1
ATOM 937 C C . TYR A 1 119 ? 9.367 -21.875 -12.453 1 98.38 119 TYR A C 1
ATOM 939 O O . TYR A 1 119 ? 9.984 -20.859 -12.125 1 98.38 119 TYR A O 1
ATOM 947 N N . ALA A 1 120 ? 9.539 -23.031 -11.891 1 98.62 120 ALA A N 1
ATOM 948 C CA . ALA A 1 120 ? 10.617 -23.281 -10.938 1 98.62 120 ALA A CA 1
ATOM 949 C C . ALA A 1 120 ? 11.234 -24.656 -11.148 1 98.62 120 ALA A C 1
ATOM 951 O O . ALA A 1 120 ? 10.516 -25.641 -11.383 1 98.62 120 ALA A O 1
ATOM 952 N N . ASP A 1 121 ? 12.523 -24.703 -11.133 1 98.31 121 ASP A N 1
ATOM 953 C CA . ASP A 1 121 ? 13.273 -25.953 -11.242 1 98.31 121 ASP A CA 1
ATOM 954 C C . ASP A 1 121 ? 14.234 -26.125 -10.062 1 98.31 121 ASP A C 1
ATOM 956 O O . ASP A 1 121 ? 15.25 -25.422 -9.977 1 98.31 121 ASP A O 1
ATOM 960 N N . GLU A 1 122 ? 13.914 -27.016 -9.195 1 98.25 122 GLU A N 1
ATOM 961 C CA . GLU A 1 122 ? 14.695 -27.234 -7.984 1 98.25 122 GLU A CA 1
ATOM 962 C C . GLU A 1 122 ? 16.125 -27.672 -8.312 1 98.25 122 GLU A C 1
ATOM 964 O O . GLU A 1 122 ? 17.078 -27.188 -7.727 1 98.25 122 GLU A O 1
ATOM 969 N N . LEU A 1 123 ? 16.281 -28.547 -9.203 1 98.19 123 LEU A N 1
ATOM 970 C CA . LEU A 1 123 ? 17.578 -29.125 -9.531 1 98.19 123 LEU A CA 1
ATOM 971 C C . LEU A 1 123 ? 18.531 -28.078 -10.086 1 98.19 123 LEU A C 1
ATOM 973 O O . LEU A 1 123 ? 19.688 -27.984 -9.656 1 98.19 123 LEU A O 1
ATOM 977 N N . GLU A 1 124 ? 18.047 -27.234 -10.938 1 98.19 124 GLU A N 1
ATOM 978 C CA . GLU A 1 124 ? 18.875 -26.203 -11.562 1 98.19 124 GLU A CA 1
ATOM 979 C C . GLU A 1 124 ? 18.953 -24.953 -10.688 1 98.19 124 GLU A C 1
ATOM 981 O O . GLU A 1 124 ? 19.797 -24.078 -10.922 1 98.19 124 GLU A O 1
ATOM 986 N N . GLY A 1 125 ? 18.094 -24.859 -9.766 1 98.56 125 GLY A N 1
ATOM 987 C CA . GLY A 1 125 ? 18.047 -23.656 -8.938 1 98.56 125 GLY A CA 1
ATOM 988 C C . GLY A 1 125 ? 17.656 -22.406 -9.703 1 98.56 125 GLY A C 1
ATOM 989 O O . GLY A 1 125 ? 18.344 -21.391 -9.641 1 98.56 125 GLY A O 1
ATOM 990 N N . ILE A 1 126 ? 16.484 -22.547 -10.445 1 98.81 126 ILE A N 1
ATOM 991 C CA . ILE A 1 126 ? 16.078 -21.391 -11.234 1 98.81 126 ILE A CA 1
ATOM 992 C C . ILE A 1 126 ? 14.57 -21.188 -11.086 1 98.81 126 ILE A C 1
ATOM 994 O O . ILE A 1 126 ? 13.836 -22.125 -10.781 1 98.81 126 ILE A O 1
ATOM 998 N N . ILE A 1 127 ? 14.188 -19.969 -11.258 1 98.81 127 ILE A N 1
ATOM 999 C CA . ILE A 1 127 ? 12.781 -19.625 -11.422 1 98.81 127 ILE A CA 1
ATOM 1000 C C . ILE A 1 127 ? 12.617 -18.719 -12.656 1 98.81 127 ILE A C 1
ATOM 1002 O O . ILE A 1 127 ? 13.578 -18.094 -13.102 1 98.81 127 ILE A O 1
ATOM 1006 N N . LYS A 1 128 ? 11.469 -18.734 -13.234 1 98.81 128 LYS A N 1
ATOM 1007 C CA . LYS A 1 128 ? 11.117 -17.828 -14.336 1 98.81 128 LYS A CA 1
ATOM 1008 C C . LYS A 1 128 ? 9.953 -16.922 -13.945 1 98.81 128 LYS A C 1
ATOM 1010 O O . LYS A 1 128 ? 8.969 -17.375 -13.367 1 98.81 128 LYS A O 1
ATOM 1015 N N . ILE A 1 129 ? 10.141 -15.711 -14.305 1 98.31 129 ILE A N 1
ATOM 1016 C CA . ILE A 1 129 ? 9.148 -14.688 -14.016 1 98.31 129 ILE A CA 1
ATOM 1017 C C . ILE A 1 129 ? 8.797 -13.93 -15.297 1 98.31 129 ILE A C 1
ATOM 1019 O O . ILE A 1 129 ? 9.672 -13.617 -16.109 1 98.31 129 ILE A O 1
ATOM 1023 N N . ALA A 1 130 ? 7.512 -13.742 -15.516 1 98.19 130 ALA A N 1
ATOM 1024 C CA . ALA A 1 130 ? 7.047 -12.867 -16.594 1 98.19 130 ALA A CA 1
ATOM 1025 C C . ALA A 1 130 ? 6.637 -11.5 -16.062 1 98.19 130 ALA A C 1
ATOM 1027 O O . ALA A 1 130 ? 5.906 -11.414 -15.062 1 98.19 130 ALA A O 1
ATOM 1028 N N . ILE A 1 131 ? 7.133 -10.461 -16.672 1 97.25 131 ILE A N 1
ATOM 1029 C CA . ILE A 1 131 ? 6.918 -9.102 -16.188 1 97.25 131 ILE A CA 1
ATOM 1030 C C . ILE A 1 131 ? 6.219 -8.273 -17.25 1 97.25 131 ILE A C 1
ATOM 1032 O O . ILE A 1 131 ? 6.707 -8.172 -18.391 1 97.25 131 ILE A O 1
ATOM 1036 N N . GLN A 1 132 ? 5.07 -7.82 -16.938 1 96.56 132 GLN A N 1
ATOM 1037 C CA . GLN A 1 132 ? 4.453 -6.781 -17.75 1 96.56 132 GLN A CA 1
ATOM 1038 C C . GLN A 1 132 ? 4.992 -5.398 -17.391 1 96.56 132 GLN A C 1
ATOM 1040 O O . GLN A 1 132 ? 4.77 -4.918 -16.266 1 96.56 132 GLN A O 1
ATOM 1045 N N . VAL A 1 133 ? 5.676 -4.742 -18.25 1 92.38 133 VAL A N 1
ATOM 1046 C CA . VAL A 1 133 ? 6.297 -3.453 -17.969 1 92.38 133 VAL A CA 1
ATOM 1047 C C . VAL A 1 133 ? 5.242 -2.35 -18.016 1 92.38 133 VAL A C 1
ATOM 1049 O O . VAL A 1 133 ? 4.75 -1.997 -19.094 1 92.38 133 VAL A O 1
ATOM 1052 N N . SER A 1 134 ? 4.883 -1.788 -16.875 1 88.69 134 SER A N 1
ATOM 1053 C CA . SER A 1 134 ? 3.744 -0.875 -16.875 1 88.69 134 SER A CA 1
ATOM 1054 C C . SER A 1 134 ? 4.016 0.34 -15.992 1 88.69 134 SER A C 1
ATOM 1056 O O . SER A 1 134 ? 3.295 1.338 -16.062 1 88.69 134 SER A O 1
ATOM 1058 N N . GLY A 1 135 ? 5.043 0.35 -15.156 1 88.5 135 GLY A N 1
ATOM 1059 C CA . GLY A 1 135 ? 5.285 1.448 -14.234 1 88.5 135 GLY A CA 1
ATOM 1060 C C . GLY A 1 135 ? 6.75 1.601 -13.859 1 88.5 135 GLY A C 1
ATOM 1061 O O . GLY A 1 135 ? 7.613 0.942 -14.445 1 88.5 135 GLY A O 1
ATOM 1062 N N . PRO A 1 136 ? 6.949 2.555 -12.906 1 89.25 136 PRO A N 1
ATOM 1063 C CA . PRO A 1 136 ? 8.336 2.863 -12.555 1 89.25 136 PRO A CA 1
ATOM 1064 C C . PRO A 1 136 ? 9.102 1.645 -12.039 1 89.25 136 PRO A C 1
ATOM 1066 O O . PRO A 1 136 ? 10.273 1.458 -12.375 1 89.25 136 PRO A O 1
ATOM 1069 N N . LYS A 1 137 ? 8.492 0.786 -11.266 1 93.62 137 LYS A N 1
ATOM 1070 C CA . LYS A 1 137 ? 9.18 -0.357 -10.68 1 93.62 137 LYS A CA 1
ATOM 1071 C C . LYS A 1 137 ? 9.578 -1.37 -11.75 1 93.62 137 LYS A C 1
ATOM 1073 O O . LYS A 1 137 ? 10.727 -1.809 -11.805 1 93.62 137 LYS A O 1
ATOM 1078 N N . THR A 1 138 ? 8.633 -1.709 -12.633 1 93.12 138 THR A N 1
ATOM 1079 C CA . THR A 1 138 ? 8.906 -2.729 -13.641 1 93.12 138 THR A CA 1
ATOM 1080 C C . THR A 1 138 ? 9.867 -2.201 -14.703 1 93.12 138 THR A C 1
ATOM 1082 O O . THR A 1 138 ? 10.672 -2.957 -15.242 1 93.12 138 THR A O 1
ATOM 1085 N N . LYS A 1 139 ? 9.828 -0.903 -15 1 90.75 139 LYS A N 1
ATOM 1086 C CA . LYS A 1 139 ? 10.773 -0.302 -15.938 1 90.75 139 LYS A CA 1
ATOM 1087 C C . LYS A 1 139 ? 12.203 -0.427 -15.438 1 90.75 139 LYS A C 1
ATOM 1089 O O . LYS A 1 139 ? 13.125 -0.675 -16.234 1 90.75 139 LYS A O 1
ATOM 1094 N N . LEU A 1 140 ? 12.328 -0.29 -14.188 1 91 140 LEU A N 1
ATOM 1095 C CA . LEU A 1 140 ? 13.664 -0.406 -13.609 1 91 140 LEU A CA 1
ATOM 1096 C C . LEU A 1 140 ? 14.156 -1.846 -13.672 1 91 140 LEU A C 1
ATOM 1098 O O . LEU A 1 140 ? 15.328 -2.09 -13.961 1 91 140 LEU A O 1
ATOM 1102 N N . ILE A 1 141 ? 13.32 -2.787 -13.391 1 92.94 141 ILE A N 1
ATOM 1103 C CA . ILE A 1 141 ? 13.695 -4.195 -13.461 1 92.94 141 ILE A CA 1
ATOM 1104 C C . ILE A 1 141 ? 14.055 -4.57 -14.891 1 92.94 141 ILE A C 1
ATOM 1106 O O . ILE A 1 141 ? 14.992 -5.336 -15.125 1 92.94 141 ILE A O 1
ATOM 1110 N N . GLN A 1 142 ? 13.32 -4.012 -15.812 1 91.81 142 GLN A N 1
ATOM 1111 C CA . GLN A 1 142 ? 13.531 -4.289 -17.219 1 91.81 142 GLN A CA 1
ATOM 1112 C C . GLN A 1 142 ? 14.945 -3.904 -17.656 1 91.81 142 GLN A C 1
ATOM 1114 O O . GLN A 1 142 ? 15.484 -4.477 -18.609 1 91.81 142 GLN A O 1
ATOM 1119 N N . LYS A 1 143 ? 15.586 -3.016 -16.953 1 90.25 143 LYS A N 1
ATOM 1120 C CA . LYS A 1 143 ? 16.922 -2.539 -17.312 1 90.25 143 LYS A CA 1
ATOM 1121 C C . LYS A 1 143 ? 17.984 -3.588 -17 1 90.25 143 LYS A C 1
ATOM 1123 O O . LYS A 1 143 ? 19.109 -3.496 -17.484 1 90.25 143 LYS A O 1
ATOM 1128 N N . ALA A 1 144 ? 17.625 -4.566 -16.172 1 93.06 144 ALA A N 1
ATOM 1129 C CA . ALA A 1 144 ? 18.594 -5.605 -15.828 1 93.06 144 ALA A CA 1
ATOM 1130 C C . ALA A 1 144 ? 18.922 -6.461 -17.047 1 93.06 144 ALA A C 1
ATOM 1132 O O . ALA A 1 144 ? 18.031 -6.895 -17.781 1 93.06 144 ALA A O 1
ATOM 1133 N N . GLU A 1 145 ? 20.219 -6.719 -17.266 1 95.56 145 GLU A N 1
ATOM 1134 C CA . GLU A 1 145 ? 20.672 -7.508 -18.406 1 95.56 145 GLU A CA 1
ATOM 1135 C C . GLU A 1 145 ? 21.172 -8.875 -17.953 1 95.56 145 GLU A C 1
ATOM 1137 O O . GLU A 1 145 ? 21.469 -9.078 -16.781 1 95.56 145 GLU A O 1
ATOM 1142 N N . GLU A 1 146 ? 21.234 -9.773 -18.938 1 97.94 146 GLU A N 1
ATOM 1143 C CA . GLU A 1 146 ? 21.812 -11.086 -18.656 1 97.94 146 GLU A CA 1
ATOM 1144 C C . GLU A 1 146 ? 23.203 -10.969 -18.047 1 97.94 146 GLU A C 1
ATOM 1146 O O . GLU A 1 146 ? 24.016 -10.141 -18.484 1 97.94 146 GLU A O 1
ATOM 1151 N N . GLY A 1 147 ? 23.406 -11.703 -17.031 1 97.69 147 GLY A N 1
ATOM 1152 C CA . GLY A 1 147 ? 24.688 -11.656 -16.344 1 97.69 147 GLY A CA 1
ATOM 1153 C C . GLY A 1 147 ? 24.688 -10.727 -15.156 1 97.69 147 GLY A C 1
ATOM 1154 O O . GLY A 1 147 ? 25.516 -10.875 -14.25 1 97.69 147 GLY A O 1
ATOM 1155 N N . GLU A 1 148 ? 23.781 -9.797 -15.102 1 97.19 148 GLU A N 1
ATOM 1156 C CA . GLU A 1 148 ? 23.672 -8.883 -13.969 1 97.19 148 GLU A CA 1
ATOM 1157 C C . GLU A 1 148 ? 22.844 -9.492 -12.844 1 97.19 148 GLU A C 1
ATOM 1159 O O . GLU A 1 148 ? 22.359 -10.617 -12.969 1 97.19 148 GLU A O 1
ATOM 1164 N N . GLU A 1 149 ? 22.828 -8.75 -11.773 1 97.25 149 GLU A N 1
ATOM 1165 C CA . GLU A 1 149 ? 22.109 -9.242 -10.602 1 97.25 149 GLU A CA 1
ATOM 1166 C C . GLU A 1 149 ? 20.938 -8.328 -10.258 1 97.25 149 GLU A C 1
ATOM 1168 O O . GLU A 1 149 ? 20.953 -7.141 -10.578 1 97.25 149 GLU A O 1
ATOM 1173 N N . VAL A 1 150 ? 19.938 -8.938 -9.656 1 97.69 150 VAL A N 1
ATOM 1174 C CA . VAL A 1 150 ? 18.828 -8.219 -9.062 1 97.69 150 VAL A CA 1
ATOM 1175 C C . VAL A 1 150 ? 18.625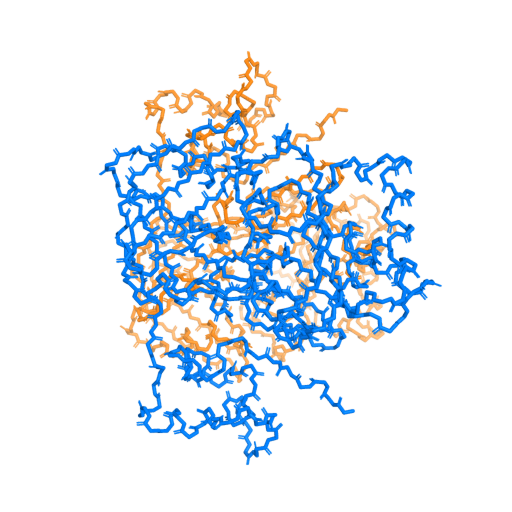 -8.672 -7.613 1 97.69 150 VAL A C 1
ATOM 1177 O O . VAL A 1 150 ? 19.109 -9.734 -7.219 1 97.69 150 VAL A O 1
ATOM 1180 N N . TYR A 1 151 ? 18.031 -7.824 -6.824 1 97.5 151 TYR A N 1
ATOM 1181 C CA . TYR A 1 151 ? 17.609 -8.242 -5.492 1 97.5 151 TYR A CA 1
ATOM 1182 C C . TYR A 1 151 ? 16.344 -9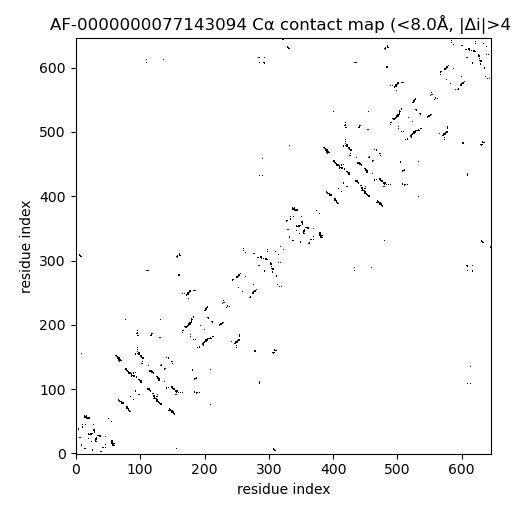.102 -5.566 1 97.5 151 TYR A C 1
ATOM 1184 O O . TYR A 1 151 ? 15.43 -8.805 -6.34 1 97.5 151 TYR A O 1
ATOM 1192 N N . LEU A 1 152 ? 16.375 -10.156 -4.844 1 98.44 152 LEU A N 1
ATOM 1193 C CA . LEU A 1 152 ? 15.242 -11.07 -4.785 1 98.44 152 LEU A CA 1
ATOM 1194 C C . LEU A 1 152 ? 14.93 -11.461 -3.346 1 98.44 152 LEU A C 1
ATOM 1196 O O . LEU A 1 152 ? 15.82 -11.875 -2.604 1 98.44 152 LEU A O 1
ATOM 1200 N N . ARG A 1 153 ? 13.703 -11.211 -2.949 1 97.81 153 ARG A N 1
ATOM 1201 C CA . ARG A 1 153 ? 13.242 -11.633 -1.628 1 97.81 153 ARG A CA 1
ATOM 1202 C C . ARG A 1 153 ? 12.078 -12.609 -1.738 1 97.81 153 ARG A C 1
ATOM 1204 O O . ARG A 1 153 ? 11.117 -12.359 -2.469 1 97.81 153 ARG A O 1
ATOM 1211 N N . GLY A 1 154 ? 12.055 -13.773 -1.109 1 97.38 154 GLY A N 1
ATOM 1212 C CA . GLY A 1 154 ? 11.031 -14.797 -1.097 1 97.38 154 GLY A CA 1
ATOM 1213 C C . GLY A 1 154 ? 11.414 -16.016 -0.284 1 97.38 154 GLY A C 1
ATOM 1214 O O . GLY A 1 154 ? 12.414 -16 0.44 1 97.38 154 GLY A O 1
ATOM 1215 N N . PRO A 1 155 ? 10.703 -17.016 -0.23 1 97.88 155 PRO A N 1
ATOM 1216 C CA . PRO A 1 155 ? 9.492 -17.234 -1.023 1 97.88 155 PRO A CA 1
ATOM 1217 C C . PRO A 1 155 ? 8.234 -16.703 -0.34 1 97.88 155 PRO A C 1
ATOM 1219 O O . PRO A 1 155 ? 8.172 -16.641 0.891 1 97.88 155 PRO A O 1
ATOM 1222 N N . TYR A 1 156 ? 7.195 -16.312 -1.14 1 98.31 156 TYR A N 1
ATOM 1223 C CA . TYR A 1 156 ? 5.852 -15.977 -0.684 1 98.31 156 TYR A CA 1
ATOM 1224 C C . TYR A 1 156 ? 4.801 -16.828 -1.389 1 98.31 156 TYR A C 1
ATOM 1226 O O . TYR A 1 156 ? 5.043 -17.344 -2.484 1 98.31 156 TYR A O 1
ATOM 1234 N N . TRP A 1 157 ? 3.533 -16.953 -0.782 1 97.69 157 TRP A N 1
ATOM 1235 C CA . TRP A 1 157 ? 2.66 -17.984 -1.335 1 97.69 157 TRP A CA 1
ATOM 1236 C C . TRP A 1 157 ? 1.229 -17.469 -1.463 1 97.69 157 TRP A C 1
ATOM 1238 O O . TRP A 1 157 ? 0.365 -18.156 -2.014 1 97.69 157 TRP A O 1
ATOM 1248 N N . ASN A 1 158 ? 0.911 -16.266 -1.067 1 98 158 ASN A N 1
ATOM 1249 C CA . ASN A 1 158 ? -0.482 -15.844 -1.089 1 98 158 ASN A CA 1
ATOM 1250 C C . ASN A 1 158 ? -0.798 -15.023 -2.34 1 98 158 ASN A C 1
ATOM 1252 O O . ASN A 1 158 ? -1.521 -14.031 -2.273 1 98 158 ASN A O 1
ATOM 1256 N N . GLY A 1 159 ? -0.24 -15.461 -3.428 1 98.25 159 GLY A N 1
ATOM 1257 C CA . GLY A 1 159 ? -0.526 -14.836 -4.707 1 98.25 159 GLY A CA 1
ATOM 1258 C C . GLY A 1 159 ? -1.844 -15.281 -5.312 1 98.25 159 GLY A C 1
ATOM 1259 O O . GLY A 1 159 ? -2.244 -14.805 -6.371 1 98.25 159 GLY A O 1
ATOM 1260 N N . LEU A 1 160 ? -2.535 -16.188 -4.711 1 97.62 160 LEU A N 1
ATOM 1261 C CA . LEU A 1 160 ? -3.881 -16.594 -5.102 1 97.62 160 LEU A CA 1
ATOM 1262 C C . LEU A 1 160 ? -4.75 -16.859 -3.877 1 97.62 160 LEU A C 1
ATOM 1264 O O . LEU A 1 160 ? -4.234 -17.156 -2.799 1 97.62 160 LEU A O 1
ATOM 1268 N N . LEU A 1 161 ? -6.016 -16.641 -3.99 1 96.62 161 LEU A N 1
ATOM 1269 C CA . LEU A 1 161 ? -7.02 -16.938 -2.979 1 96.62 161 LEU A CA 1
ATOM 1270 C C . LEU A 1 161 ? -7.793 -18.203 -3.35 1 96.62 161 LEU A C 1
ATOM 1272 O O . LEU A 1 161 ? -8.203 -18.375 -4.5 1 96.62 161 LEU A O 1
ATOM 1276 N N . GLY A 1 162 ? -7.906 -19.078 -2.381 1 96.62 162 GLY A N 1
ATOM 1277 C CA . GLY A 1 162 ? -8.516 -20.375 -2.643 1 96.62 162 GLY A CA 1
ATOM 1278 C C . GLY A 1 162 ? -7.508 -21.484 -2.879 1 96.62 162 GLY A C 1
ATOM 1279 O O . GLY A 1 162 ? -7.738 -22.375 -3.693 1 96.62 162 GLY A O 1
ATOM 1280 N N . TYR A 1 163 ? -6.395 -21.359 -2.262 1 95.56 163 TYR A N 1
ATOM 1281 C CA . TYR A 1 163 ? -5.309 -22.328 -2.395 1 95.56 163 TYR A CA 1
ATOM 1282 C C . TYR A 1 163 ? -5.785 -23.719 -2.039 1 95.56 163 TYR A C 1
ATOM 1284 O O . TYR A 1 163 ? -5.426 -24.703 -2.711 1 95.56 163 TYR A O 1
ATOM 1292 N N . ARG A 1 164 ? -6.59 -23.859 -1.051 1 94.38 164 ARG A N 1
ATOM 1293 C CA . ARG A 1 164 ? -7.07 -25.156 -0.569 1 94.38 164 ARG A CA 1
ATOM 1294 C C . ARG A 1 164 ? -7.887 -25.859 -1.641 1 94.38 164 ARG A C 1
ATOM 1296 O O . ARG A 1 164 ? -7.895 -27.094 -1.702 1 94.38 164 ARG A O 1
ATOM 1303 N N . TYR A 1 165 ? -8.508 -25.109 -2.473 1 97.19 165 TYR A N 1
ATOM 1304 C CA . TYR A 1 165 ? -9.336 -25.703 -3.514 1 97.19 165 TYR A CA 1
ATOM 1305 C C . TYR A 1 165 ? -8.477 -26.297 -4.629 1 97.19 165 TYR A C 1
ATOM 1307 O O . TYR A 1 165 ? -8.773 -27.359 -5.16 1 97.19 165 TYR A O 1
ATOM 1315 N N . ILE A 1 166 ? -7.387 -25.594 -4.926 1 97.56 166 ILE A N 1
ATOM 1316 C CA . ILE A 1 166 ? -6.457 -26.078 -5.938 1 97.56 166 ILE A CA 1
ATOM 1317 C C . ILE A 1 166 ? -5.742 -27.328 -5.418 1 97.56 166 ILE A C 1
ATOM 1319 O O . ILE A 1 166 ? -5.676 -28.344 -6.113 1 97.56 166 ILE A O 1
ATOM 1323 N N . LYS A 1 167 ? -5.312 -27.25 -4.211 1 95.44 167 LYS A N 1
ATOM 1324 C CA . LYS A 1 167 ? -4.555 -28.328 -3.605 1 95.44 167 LYS A CA 1
ATOM 1325 C C . LYS A 1 167 ? -5.449 -29.547 -3.326 1 95.44 167 LYS A C 1
ATOM 1327 O O . LYS A 1 167 ? -5.012 -30.688 -3.461 1 95.44 167 LYS A O 1
ATOM 1332 N N . GLY A 1 168 ? -6.672 -29.312 -3.057 1 96.06 168 GLY A N 1
ATOM 1333 C CA . GLY A 1 168 ? -7.559 -30.344 -2.562 1 96.06 168 GLY A CA 1
ATOM 1334 C C . GLY A 1 168 ? -8.336 -31.047 -3.666 1 96.06 168 GLY A C 1
ATOM 1335 O O . GLY A 1 168 ? -9 -32.062 -3.424 1 96.06 168 GLY A O 1
ATOM 1336 N N . THR A 1 169 ? -8.25 -30.578 -4.84 1 97.31 169 THR A N 1
ATOM 1337 C CA . THR A 1 169 ? -8.992 -31.172 -5.941 1 97.31 169 THR A CA 1
ATOM 1338 C C . THR A 1 169 ? -8.188 -32.312 -6.586 1 97.31 169 THR A C 1
ATOM 1340 O O . THR A 1 169 ? -7.078 -32.062 -7.07 1 97.31 169 THR A O 1
ATOM 1343 N N . HIS A 1 170 ? -8.773 -33.5 -6.566 1 98.19 170 HIS A N 1
ATOM 1344 C CA . HIS A 1 170 ? -8.125 -34.688 -7.133 1 98.19 170 HIS A CA 1
ATOM 1345 C C . HIS A 1 170 ? -9.086 -35.469 -8.016 1 98.19 170 HIS A C 1
ATOM 1347 O O . HIS A 1 170 ? -10.281 -35.531 -7.734 1 98.19 170 HIS A O 1
ATOM 1353 N N . ASN A 1 171 ? -8.484 -36.062 -9.047 1 98.19 171 ASN A N 1
ATOM 1354 C CA . ASN A 1 171 ? -9.219 -36.969 -9.906 1 98.19 171 ASN A CA 1
ATOM 1355 C C . ASN A 1 171 ? -10.57 -36.406 -10.328 1 98.19 171 ASN A C 1
ATOM 1357 O O . ASN A 1 171 ? -11.602 -37.062 -10.211 1 98.19 171 ASN A O 1
ATOM 1361 N N . SER A 1 172 ? -10.562 -35.188 -10.688 1 98.06 172 SER A N 1
ATOM 1362 C CA . SER A 1 172 ? -11.758 -34.469 -11.117 1 98.06 172 SER A CA 1
ATOM 1363 C C . SER A 1 172 ? -11.492 -33.656 -12.375 1 98.06 172 SER A C 1
ATOM 1365 O O . SER A 1 172 ? -10.609 -34 -13.172 1 98.06 172 SER A O 1
ATOM 1367 N N . LYS A 1 173 ? -12.367 -32.75 -12.68 1 98.5 173 LYS A N 1
ATOM 1368 C CA . LYS A 1 173 ? -12.227 -31.859 -13.828 1 98.5 173 LYS A CA 1
ATOM 1369 C C . LYS A 1 173 ? -12.102 -30.406 -13.375 1 98.5 173 LYS A C 1
ATOM 1371 O O . LYS A 1 173 ? -12.836 -29.953 -12.5 1 98.5 173 LYS A O 1
ATOM 1376 N N . ALA A 1 174 ? -11.109 -29.75 -13.922 1 98.75 174 ALA A N 1
ATOM 1377 C CA . ALA A 1 174 ? -10.828 -28.375 -13.523 1 98.75 174 ALA A CA 1
ATOM 1378 C C . ALA A 1 174 ? -10.82 -27.438 -14.734 1 98.75 174 ALA A C 1
ATOM 1380 O O . ALA A 1 174 ? -10.422 -27.844 -15.828 1 98.75 174 ALA A O 1
ATOM 1381 N N . LEU A 1 175 ? -11.297 -26.219 -14.531 1 98.94 175 LEU A N 1
ATOM 1382 C CA . LEU A 1 175 ? -11.242 -25.156 -15.523 1 98.94 175 LEU A CA 1
ATOM 1383 C C . LEU A 1 175 ? -10.305 -24.047 -15.078 1 98.94 175 LEU A C 1
ATOM 1385 O O . LEU A 1 175 ? -10.43 -23.516 -13.969 1 98.94 175 LEU A O 1
ATOM 1389 N N . VAL A 1 176 ? -9.312 -23.734 -15.891 1 98.88 176 VAL A N 1
ATOM 1390 C CA . VAL A 1 176 ? -8.367 -22.656 -15.617 1 98.88 176 VAL A CA 1
ATOM 1391 C C . VAL A 1 176 ? -8.547 -21.547 -16.656 1 98.88 176 VAL A C 1
ATOM 1393 O O . VAL A 1 176 ? -8.43 -21.781 -17.859 1 98.88 176 VAL A O 1
ATOM 1396 N N . VAL A 1 177 ? -8.883 -20.359 -16.188 1 98.94 177 VAL A N 1
ATOM 1397 C CA . VAL A 1 177 ? -9.109 -19.203 -17.047 1 98.94 177 VAL A CA 1
ATOM 1398 C C . VAL A 1 177 ? -8.016 -18.156 -16.844 1 98.94 177 VAL A C 1
ATOM 1400 O O . VAL A 1 177 ? -7.898 -17.594 -15.758 1 98.94 177 VAL A O 1
ATOM 1403 N N . LEU A 1 178 ? -7.242 -17.922 -17.891 1 98.81 178 LEU A N 1
ATOM 1404 C CA . LEU A 1 178 ? -6.082 -17.047 -17.781 1 98.81 178 LEU A CA 1
ATOM 1405 C C . LEU A 1 178 ? -6.176 -15.891 -18.766 1 98.81 178 LEU A C 1
ATOM 1407 O O . LEU A 1 178 ? -6.426 -16.094 -19.953 1 98.81 178 LEU A O 1
ATOM 1411 N N . ARG A 1 179 ? -5.973 -14.672 -18.266 1 98.56 179 ARG A N 1
ATOM 1412 C CA . ARG A 1 179 ? -5.98 -13.5 -19.141 1 98.56 179 ARG A CA 1
ATOM 1413 C C . ARG A 1 179 ? -4.777 -12.602 -18.859 1 98.56 179 ARG A C 1
ATOM 1415 O O . ARG A 1 179 ? -4.48 -12.289 -17.703 1 98.56 179 ARG A O 1
ATOM 1422 N N . GLY A 1 180 ? -4.102 -12.219 -19.938 1 97.69 180 GLY A N 1
ATOM 1423 C CA . GLY A 1 180 ? -2.988 -11.281 -19.812 1 97.69 180 GLY A CA 1
ATOM 1424 C C . GLY A 1 180 ? -1.814 -11.852 -19.047 1 97.69 180 GLY A C 1
ATOM 1425 O O . GLY A 1 180 ? -1.365 -12.969 -19.312 1 97.69 180 GLY A O 1
ATOM 1426 N N . ILE A 1 181 ? -1.295 -11.07 -18.156 1 98.06 181 ILE A N 1
ATOM 1427 C CA . ILE A 1 181 ? -0.071 -11.422 -17.453 1 98.06 181 ILE A CA 1
ATOM 1428 C C . ILE A 1 181 ? -0.354 -12.562 -16.469 1 98.06 181 ILE A C 1
ATOM 1430 O O . ILE A 1 181 ? 0.571 -13.234 -16 1 98.06 181 ILE A O 1
ATOM 1434 N N . ALA A 1 182 ? -1.624 -12.836 -16.203 1 98.38 182 ALA A N 1
ATOM 1435 C CA . ALA A 1 182 ? -1.999 -13.898 -15.273 1 98.38 182 ALA A CA 1
ATOM 1436 C C . ALA A 1 182 ? -1.738 -15.273 -15.883 1 98.38 182 ALA A C 1
ATOM 1438 O O . ALA A 1 182 ? -1.855 -16.297 -15.203 1 98.38 182 ALA A O 1
ATOM 1439 N N . GLN A 1 183 ? -1.347 -15.336 -17.141 1 98.62 183 GLN A N 1
ATOM 1440 C CA . GLN A 1 183 ? -0.858 -16.578 -17.734 1 98.62 183 GLN A CA 1
ATOM 1441 C C . GLN A 1 183 ? 0.313 -17.141 -16.953 1 98.62 183 GLN A C 1
ATOM 1443 O O . GLN A 1 183 ? 0.408 -18.359 -16.766 1 98.62 183 GLN A O 1
ATOM 1448 N N . ALA A 1 184 ? 1.1 -16.25 -16.391 1 98.5 184 ALA A N 1
ATOM 1449 C CA . ALA A 1 184 ? 2.34 -16.641 -15.734 1 98.5 184 ALA A CA 1
ATOM 1450 C C . ALA A 1 184 ? 2.061 -17.531 -14.523 1 98.5 184 ALA A C 1
ATOM 1452 O O . ALA A 1 184 ? 2.473 -18.688 -14.5 1 98.5 184 ALA A O 1
ATOM 1453 N N . PRO A 1 185 ? 1.349 -17.047 -13.547 1 98.56 185 PRO A N 1
ATOM 1454 C CA . PRO A 1 185 ? 1.092 -17.922 -12.398 1 98.56 185 PRO A CA 1
ATOM 1455 C C . PRO A 1 185 ? 0.219 -19.125 -12.758 1 98.56 185 PRO A C 1
ATOM 1457 O O . PRO A 1 185 ? 0.224 -20.141 -12.047 1 98.56 185 PRO A O 1
ATOM 1460 N N . GLY A 1 186 ? -0.48 -19.062 -13.867 1 98.69 186 GLY A N 1
ATOM 1461 C CA . GLY A 1 186 ? -1.365 -20.141 -14.289 1 98.69 186 GLY A CA 1
ATOM 1462 C C . GLY A 1 186 ? -0.63 -21.422 -14.602 1 98.69 186 GLY A C 1
ATOM 1463 O O . GLY A 1 186 ? -1.186 -22.516 -14.445 1 98.69 186 GLY A O 1
ATOM 1464 N N . VAL A 1 187 ? 0.607 -21.344 -15.008 1 98.62 187 VAL A N 1
ATOM 1465 C CA . VAL A 1 187 ? 1.384 -22.516 -15.398 1 98.62 187 VAL A CA 1
ATOM 1466 C C . VAL A 1 187 ? 1.536 -23.453 -14.211 1 98.62 187 VAL A C 1
ATOM 1468 O O . VAL A 1 187 ? 1.274 -24.656 -14.328 1 98.62 187 VAL A O 1
ATOM 1471 N N . ILE A 1 188 ? 1.884 -22.922 -13.102 1 98.5 188 ILE A N 1
ATOM 1472 C CA . ILE A 1 188 ? 2.094 -23.75 -11.914 1 98.5 188 ILE A CA 1
ATOM 1473 C C . ILE A 1 188 ? 0.755 -24.281 -11.414 1 98.5 188 ILE A C 1
ATOM 1475 O O . ILE A 1 188 ? 0.672 -25.422 -10.945 1 98.5 188 ILE A O 1
ATOM 1479 N N . VAL A 1 189 ? -0.291 -23.469 -11.531 1 98.75 189 VAL A N 1
ATOM 1480 C CA . VAL A 1 189 ? -1.62 -23.922 -11.133 1 98.75 189 VAL A CA 1
ATOM 1481 C C . VAL A 1 189 ? -2.021 -25.141 -11.977 1 98.75 189 VAL A C 1
ATOM 1483 O O . VAL A 1 189 ? -2.451 -26.156 -11.43 1 98.75 189 VAL A O 1
ATOM 1486 N N . ILE A 1 190 ? -1.823 -25.047 -13.281 1 98.69 190 ILE A N 1
ATOM 1487 C CA . ILE A 1 190 ? -2.166 -26.125 -14.195 1 98.69 190 ILE A CA 1
ATOM 1488 C C . ILE A 1 190 ? -1.334 -27.375 -13.867 1 98.69 190 ILE A C 1
ATOM 1490 O O . ILE A 1 190 ? -1.868 -28.469 -13.773 1 98.69 190 ILE A O 1
ATOM 1494 N N . SER A 1 191 ? -0.057 -27.172 -13.648 1 98 191 SER A N 1
ATOM 1495 C CA . SER A 1 191 ? 0.839 -28.266 -13.32 1 98 191 SER A CA 1
ATOM 1496 C C . SER A 1 191 ? 0.371 -29 -12.07 1 98 191 SER A C 1
ATOM 1498 O O . SER A 1 191 ? 0.327 -30.234 -12.047 1 98 191 SER A O 1
ATOM 1500 N N . LYS A 1 192 ? -0.026 -28.234 -11.047 1 98.06 192 LYS A N 1
ATOM 1501 C CA . LYS A 1 192 ? -0.485 -28.828 -9.797 1 98.06 192 LYS A CA 1
ATOM 1502 C C . LYS A 1 192 ? -1.764 -29.641 -10 1 98.06 192 LYS A C 1
ATOM 1504 O O . LYS A 1 192 ? -1.892 -30.75 -9.492 1 98.06 192 LYS A O 1
ATOM 1509 N N . LEU A 1 193 ? -2.658 -29.125 -10.727 1 98.56 193 LEU A N 1
ATOM 1510 C CA . LEU A 1 193 ? -3.932 -29.781 -10.984 1 98.56 193 LEU A CA 1
ATOM 1511 C C . LEU A 1 193 ? -3.725 -31.078 -11.766 1 98.56 193 LEU A C 1
ATOM 1513 O O . LEU A 1 193 ? -4.371 -32.094 -11.492 1 98.56 193 LEU A O 1
ATOM 1517 N N . ILE A 1 194 ? -2.779 -31.062 -12.742 1 98.19 194 ILE A N 1
ATOM 1518 C CA . ILE A 1 194 ? -2.461 -32.25 -13.531 1 98.19 194 ILE A CA 1
ATOM 1519 C C . ILE A 1 194 ? -1.824 -33.312 -12.633 1 98.19 194 ILE A C 1
ATOM 1521 O O . ILE A 1 194 ? -2.184 -34.5 -12.703 1 98.19 194 ILE A O 1
ATOM 1525 N N . ASN A 1 195 ? -0.926 -32.844 -11.781 1 97.38 195 ASN A N 1
ATOM 1526 C CA . ASN A 1 195 ? -0.246 -33.781 -10.875 1 97.38 195 ASN A CA 1
ATOM 1527 C C . ASN A 1 195 ? -1.227 -34.438 -9.914 1 97.38 195 ASN A C 1
ATOM 1529 O O . ASN A 1 195 ? -0.97 -35.531 -9.43 1 97.38 195 ASN A O 1
ATOM 1533 N N . ASN A 1 196 ? -2.309 -33.75 -9.633 1 97.88 196 ASN A N 1
ATOM 1534 C CA . ASN A 1 196 ? -3.367 -34.281 -8.789 1 97.88 196 ASN A CA 1
ATOM 1535 C C . ASN A 1 196 ? -4.336 -35.156 -9.594 1 97.88 196 ASN A C 1
ATOM 1537 O O . ASN A 1 196 ? -5.426 -35.469 -9.125 1 97.88 196 ASN A O 1
ATOM 1541 N N . LYS A 1 197 ? -4.047 -35.438 -10.922 1 97.81 197 LYS A N 1
ATOM 1542 C CA . LYS A 1 197 ? -4.758 -36.344 -11.812 1 97.81 197 LYS A CA 1
ATOM 1543 C C . LYS A 1 197 ? -6.105 -35.75 -12.227 1 97.81 197 LYS A C 1
ATOM 1545 O O . LYS A 1 197 ? -7.082 -36.5 -12.391 1 97.81 197 LYS A O 1
ATOM 1550 N N . ASN A 1 198 ? -6.188 -34.469 -12.25 1 98.25 198 ASN A N 1
ATOM 1551 C CA . ASN A 1 198 ? -7.383 -33.812 -12.773 1 98.25 198 ASN A CA 1
ATOM 1552 C C . ASN A 1 198 ? -7.324 -33.656 -14.289 1 98.25 198 ASN A C 1
ATOM 1554 O O . ASN A 1 198 ? -6.246 -33.5 -14.859 1 98.25 198 ASN A O 1
ATOM 1558 N N . LYS A 1 199 ? -8.477 -33.781 -14.938 1 98.25 199 LYS A N 1
ATOM 1559 C CA . LYS A 1 199 ? -8.609 -33.312 -16.297 1 98.25 199 LYS A CA 1
ATOM 1560 C C . LYS A 1 199 ? -8.711 -31.781 -16.344 1 98.25 199 LYS A C 1
ATOM 1562 O O . LYS A 1 199 ? -9.594 -31.203 -15.703 1 98.25 199 LYS A O 1
ATOM 1567 N N . VAL A 1 200 ? -7.812 -31.188 -17.109 1 98.62 200 VAL A N 1
ATOM 1568 C CA . VAL A 1 200 ? -7.75 -29.734 -17.047 1 98.62 200 VAL A CA 1
ATOM 1569 C C . VAL A 1 200 ? -8.125 -29.141 -18.406 1 98.62 200 VAL A C 1
ATOM 1571 O O . VAL A 1 200 ? -7.652 -29.609 -19.453 1 98.62 200 VAL A O 1
ATOM 1574 N N . ILE A 1 201 ? -9.023 -28.156 -18.406 1 98.75 201 ILE A N 1
ATOM 1575 C CA . ILE A 1 201 ? -9.305 -27.281 -19.547 1 98.75 201 ILE A CA 1
ATOM 1576 C C . ILE A 1 201 ? -8.805 -25.875 -19.234 1 98.75 201 ILE A C 1
ATOM 1578 O O . ILE A 1 201 ? -9.133 -25.297 -18.203 1 98.75 201 ILE A O 1
ATOM 1582 N N . ALA A 1 202 ? -7.984 -25.359 -20.172 1 98.69 202 ALA A N 1
ATOM 1583 C CA . ALA A 1 202 ? -7.445 -24.016 -19.984 1 98.69 202 ALA A CA 1
ATOM 1584 C C . ALA A 1 202 ? -7.945 -23.062 -21.062 1 98.69 202 ALA A C 1
ATOM 1586 O O . ALA A 1 202 ? -7.816 -23.344 -22.25 1 98.69 202 ALA A O 1
ATOM 1587 N N . ILE A 1 203 ? -8.57 -22.016 -20.625 1 98.81 203 ILE A N 1
ATOM 1588 C CA . ILE A 1 203 ? -8.852 -20.891 -21.516 1 98.81 203 ILE A CA 1
ATOM 1589 C C . ILE A 1 203 ? -7.754 -19.828 -21.375 1 98.81 203 ILE A C 1
ATOM 1591 O O . ILE A 1 203 ? -7.465 -19.375 -20.281 1 98.81 203 ILE A O 1
ATOM 1595 N N . VAL A 1 204 ? -7.137 -19.484 -22.516 1 98.69 204 VAL A N 1
ATOM 1596 C CA . VAL A 1 204 ? -6.086 -18.469 -22.5 1 98.69 204 VAL A CA 1
ATOM 1597 C C . VAL A 1 204 ? -6.523 -17.266 -23.328 1 98.69 204 VAL A C 1
ATOM 1599 O O . VAL A 1 204 ? -6.82 -17.391 -24.516 1 98.69 204 VAL A O 1
ATOM 1602 N N . ASP A 1 205 ? -6.652 -16.156 -22.688 1 98.75 205 ASP A N 1
ATOM 1603 C CA . ASP A 1 205 ? -6.883 -14.859 -23.312 1 98.75 205 ASP A CA 1
ATOM 1604 C C . ASP A 1 205 ? -5.625 -13.992 -23.25 1 98.75 205 ASP A C 1
ATOM 1606 O O . ASP A 1 205 ? -5.117 -13.695 -22.172 1 98.75 205 ASP A O 1
ATOM 1610 N N . LYS A 1 206 ? -5.16 -13.539 -24.453 1 97.5 206 LYS A N 1
ATOM 1611 C CA . LYS A 1 206 ? -3.92 -12.773 -24.531 1 97.5 206 LYS A CA 1
ATOM 1612 C C . LYS A 1 206 ? -4.043 -11.453 -23.781 1 97.5 206 LYS A C 1
ATOM 1614 O O . LYS A 1 206 ? -3.053 -10.938 -23.25 1 97.5 206 LYS A O 1
ATOM 1619 N N . GLY A 1 207 ? -5.203 -10.93 -23.688 1 96.12 207 GLY A N 1
ATOM 1620 C CA . GLY A 1 207 ? -5.441 -9.68 -23 1 96.12 207 GLY A CA 1
ATOM 1621 C C . GLY A 1 207 ? -4.574 -8.539 -23.5 1 96.12 207 GLY A C 1
ATOM 1622 O O . GLY A 1 207 ? -4.316 -8.438 -24.703 1 96.12 207 GLY A O 1
ATOM 1623 N N . LYS A 1 208 ? -4.121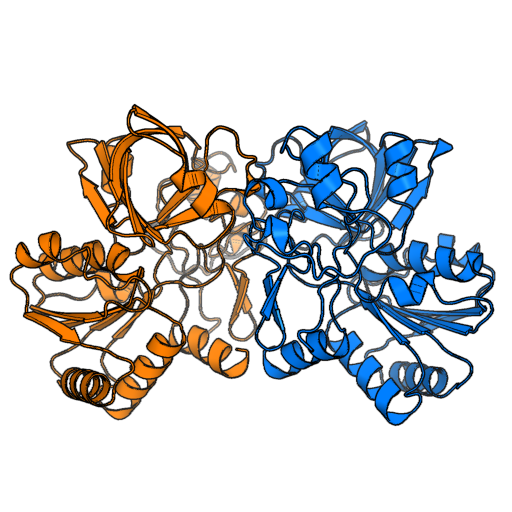 -7.648 -22.594 1 91.62 208 LYS A N 1
ATOM 1624 C CA . LYS A 1 208 ? -3.338 -6.469 -22.938 1 91.62 208 LYS A CA 1
ATOM 1625 C C . LYS A 1 208 ? -1.912 -6.852 -23.328 1 91.62 208 LYS A C 1
ATOM 1627 O O . LYS A 1 208 ? -1.229 -6.098 -24.031 1 91.62 208 LYS A O 1
ATOM 1632 N N . VAL A 1 209 ? -1.517 -8.031 -22.859 1 94.5 209 VAL A N 1
ATOM 1633 C CA . VAL A 1 209 ? -0.158 -8.453 -23.172 1 94.5 209 VAL A CA 1
ATOM 1634 C C . VAL A 1 209 ? -0.06 -8.812 -24.656 1 94.5 209 VAL A C 1
ATOM 1636 O O . VAL A 1 209 ? 1.026 -8.773 -25.234 1 94.5 209 VAL A O 1
ATOM 1639 N N . GLY A 1 210 ? -1.08 -9.305 -25.266 1 95.44 210 GLY A N 1
ATOM 1640 C CA . GLY A 1 210 ? -1.202 -9.445 -26.703 1 95.44 210 GLY A CA 1
ATOM 1641 C C . GLY A 1 210 ? -0.617 -10.742 -27.234 1 95.44 210 GLY A C 1
ATOM 1642 O O . GLY A 1 210 ? -0.553 -10.953 -28.453 1 95.44 210 GLY A O 1
ATOM 1643 N N . VAL A 1 211 ? -0.194 -11.641 -26.344 1 96.19 211 VAL A N 1
ATOM 1644 C CA . VAL A 1 211 ? 0.42 -12.883 -26.828 1 96.19 211 VAL A CA 1
ATOM 1645 C C . VAL A 1 211 ? 0.199 -13.992 -25.797 1 96.19 211 VAL A C 1
ATOM 1647 O O . VAL A 1 211 ? 0.069 -13.727 -24.594 1 96.19 211 VAL A O 1
ATOM 1650 N N . ASN A 1 212 ? -0.007 -15.219 -26.281 1 97.25 212 ASN A N 1
ATOM 1651 C CA . ASN A 1 212 ? 0.06 -16.406 -25.438 1 97.25 212 ASN A CA 1
ATOM 1652 C C . ASN A 1 212 ? 1.503 -16.844 -25.188 1 97.25 212 ASN A C 1
ATOM 1654 O O . ASN A 1 212 ? 2.035 -17.688 -25.906 1 97.25 212 ASN A O 1
ATOM 1658 N N . PHE A 1 213 ? 2.105 -16.297 -24.094 1 97.31 213 PHE A N 1
ATOM 1659 C CA . PHE A 1 213 ? 3.537 -16.484 -23.891 1 97.31 213 PHE A CA 1
ATOM 1660 C C . PHE A 1 213 ? 3.814 -17.766 -23.094 1 97.31 213 PHE A C 1
ATOM 1662 O O . PHE A 1 213 ? 4.973 -18.094 -22.828 1 97.31 213 PHE A O 1
ATOM 1669 N N . ILE A 1 214 ? 2.779 -18.531 -22.75 1 97.62 214 ILE A N 1
ATOM 1670 C CA . ILE A 1 214 ? 2.996 -19.75 -21.984 1 97.62 214 ILE A CA 1
ATOM 1671 C C . ILE A 1 214 ? 2.691 -20.969 -22.859 1 97.62 214 ILE A C 1
ATOM 1673 O O . ILE A 1 214 ? 2.609 -22.094 -22.359 1 97.62 214 ILE A O 1
ATOM 1677 N N . ASN A 1 215 ? 2.512 -20.812 -24.109 1 95.69 215 ASN A N 1
ATOM 1678 C CA . ASN A 1 215 ? 2.109 -21.859 -25.031 1 95.69 215 ASN A CA 1
ATOM 1679 C C . ASN A 1 215 ? 3.08 -23.047 -25 1 95.69 215 ASN A C 1
ATOM 1681 O O . ASN A 1 215 ? 2.66 -24.203 -25.062 1 95.69 215 ASN A O 1
ATOM 1685 N N . ASP A 1 216 ? 4.324 -22.797 -24.922 1 93.56 216 ASP A N 1
ATOM 1686 C CA . ASP A 1 216 ? 5.328 -23.844 -24.906 1 93.56 216 ASP A CA 1
ATOM 1687 C C . ASP A 1 216 ? 5.18 -24.734 -23.672 1 93.56 216 ASP A C 1
ATOM 1689 O O . ASP A 1 216 ? 5.418 -25.938 -23.734 1 93.56 216 ASP A O 1
ATOM 1693 N N . TYR A 1 217 ? 4.828 -24.156 -22.531 1 93.56 217 TYR A N 1
ATOM 1694 C CA . TYR A 1 217 ? 4.578 -24.938 -21.328 1 93.56 217 TYR A CA 1
ATOM 1695 C C . TYR A 1 217 ? 3.318 -25.781 -21.469 1 93.56 217 TYR A C 1
ATOM 1697 O O . TYR A 1 217 ? 3.305 -26.953 -21.109 1 93.56 217 TYR A O 1
ATOM 1705 N N . LEU A 1 218 ? 2.307 -25.172 -22.062 1 95.38 218 LEU A N 1
ATOM 1706 C CA . LEU A 1 218 ? 1.006 -25.828 -22.172 1 95.38 218 LEU A CA 1
ATOM 1707 C C . LEU A 1 218 ? 1.068 -27.016 -23.109 1 95.38 218 LEU A C 1
ATOM 1709 O O . LEU A 1 218 ? 0.396 -28.031 -22.891 1 95.38 218 LEU A O 1
ATOM 1713 N N . LYS A 1 219 ? 1.82 -26.875 -24.125 1 93.44 219 LYS A N 1
ATOM 1714 C CA . LYS A 1 219 ? 1.941 -27.953 -25.109 1 93.44 219 LYS A CA 1
ATOM 1715 C C . LYS A 1 219 ? 2.518 -29.219 -24.469 1 93.44 219 LYS A C 1
ATOM 1717 O O . LYS A 1 219 ? 2.254 -30.328 -24.938 1 93.44 219 LYS A O 1
ATOM 1722 N N . GLU A 1 220 ? 3.264 -28.984 -23.484 1 92.06 220 GLU A N 1
ATOM 1723 C CA . GLU A 1 220 ? 3.869 -30.125 -22.812 1 92.06 220 GLU A CA 1
ATOM 1724 C C . GLU A 1 220 ? 2.867 -30.812 -21.875 1 92.06 220 GLU A C 1
ATOM 1726 O O . GLU A 1 220 ? 3.082 -31.938 -21.453 1 92.06 220 GLU A O 1
ATOM 1731 N N . PHE A 1 221 ? 1.789 -30.016 -21.688 1 92.31 221 PHE A N 1
ATOM 1732 C CA . PHE A 1 221 ? 0.759 -30.531 -20.797 1 92.31 221 PHE A CA 1
ATOM 1733 C C . PHE A 1 221 ? -0.297 -31.312 -21.578 1 92.31 221 PHE A C 1
ATOM 1735 O O . PHE A 1 221 ? -0.594 -30.969 -22.734 1 92.31 221 PHE A O 1
ATOM 1742 N N . ASN A 1 222 ? -0.697 -32.469 -21.312 1 87.94 222 ASN A N 1
ATOM 1743 C CA . ASN A 1 222 ? -1.804 -33.219 -21.922 1 87.94 222 ASN A CA 1
ATOM 1744 C C . ASN A 1 222 ? -3.154 -32.656 -21.469 1 87.94 222 ASN A C 1
ATOM 1746 O O . ASN A 1 222 ? -3.912 -33.344 -20.781 1 87.94 222 ASN A O 1
ATOM 1750 N N . ILE A 1 223 ? -3.422 -31.328 -21.938 1 94.94 223 ILE A N 1
ATOM 1751 C CA . ILE A 1 223 ? -4.668 -30.703 -21.5 1 94.94 223 ILE A CA 1
ATOM 1752 C C . ILE A 1 223 ? -5.371 -30.094 -22.719 1 94.94 223 ILE A C 1
ATOM 1754 O O . ILE A 1 223 ? -4.785 -29.984 -23.797 1 94.94 223 ILE A O 1
ATOM 1758 N N . THR A 1 224 ? -6.637 -29.75 -22.578 1 97.12 224 THR A N 1
ATOM 1759 C CA . THR A 1 224 ? -7.383 -29 -23.578 1 97.12 224 THR A CA 1
ATOM 1760 C C . THR A 1 224 ? -7.109 -27.5 -23.453 1 97.12 224 THR A C 1
ATOM 1762 O O . THR A 1 224 ? -7.262 -26.922 -22.375 1 97.12 224 THR A O 1
ATOM 1765 N N . ILE A 1 225 ? -6.656 -26.938 -24.547 1 97.75 225 ILE A N 1
ATOM 1766 C CA . ILE A 1 225 ? -6.348 -25.516 -24.547 1 97.75 225 ILE A CA 1
ATOM 1767 C C . ILE A 1 225 ? -7.301 -24.781 -25.5 1 97.75 225 ILE A C 1
ATOM 1769 O O . ILE A 1 225 ? -7.465 -25.188 -26.656 1 97.75 225 ILE A O 1
ATOM 1773 N N . ILE A 1 226 ? -7.93 -23.766 -25.016 1 98.19 226 ILE A N 1
ATOM 1774 C CA . ILE A 1 226 ? -8.828 -22.922 -25.797 1 98.19 226 ILE A CA 1
ATOM 1775 C C . ILE A 1 226 ? -8.336 -21.469 -25.766 1 98.19 226 ILE A C 1
ATOM 1777 O O . ILE A 1 226 ? -8.211 -20.875 -24.688 1 98.19 226 ILE A O 1
ATOM 1781 N N . GLU A 1 227 ? -7.98 -20.938 -26.891 1 97.75 227 GLU A N 1
ATOM 1782 C CA . GLU A 1 227 ? -7.684 -19.5 -26.969 1 97.75 227 GLU A CA 1
ATOM 1783 C C . GLU A 1 227 ? -8.938 -18.703 -27.281 1 97.75 227 GLU A C 1
ATOM 1785 O O . GLU A 1 227 ? -9.648 -18.984 -28.25 1 97.75 227 GLU A O 1
ATOM 1790 N N . ALA A 1 228 ? -9.266 -17.75 -26.469 1 97.75 228 ALA A N 1
ATOM 1791 C CA . ALA A 1 228 ? -10.484 -16.984 -26.656 1 97.75 228 ALA A CA 1
ATOM 1792 C C . ALA A 1 228 ? -10.328 -15.562 -26.109 1 97.75 228 ALA A C 1
ATOM 1794 O O . ALA A 1 228 ? -9.555 -15.336 -25.172 1 97.75 228 ALA A O 1
ATOM 1795 N N . ASP A 1 229 ? -10.992 -14.617 -26.75 1 97.88 229 ASP A N 1
ATOM 1796 C CA . ASP A 1 229 ? -11.148 -13.266 -26.219 1 97.88 229 ASP A CA 1
ATOM 1797 C C . ASP A 1 229 ? -12.305 -13.195 -25.219 1 97.88 229 ASP A C 1
ATOM 1799 O O . ASP A 1 229 ? -13.469 -13.117 -25.625 1 97.88 229 ASP A O 1
ATOM 1803 N N . LEU A 1 230 ? -12 -13.117 -24.016 1 97.75 230 LEU A N 1
ATOM 1804 C CA . LEU A 1 230 ? -13 -13.219 -22.953 1 97.75 230 LEU A CA 1
ATOM 1805 C C . LEU A 1 230 ? -13.82 -11.938 -22.859 1 97.75 230 LEU A C 1
ATOM 1807 O O . LEU A 1 230 ? -14.805 -11.891 -22.125 1 97.75 230 LEU A O 1
ATOM 1811 N N . LEU A 1 231 ? -13.43 -10.938 -23.547 1 96.31 231 LEU A N 1
ATOM 1812 C CA . LEU A 1 231 ? -14.211 -9.711 -23.562 1 96.31 231 LEU A CA 1
ATOM 1813 C C . LEU A 1 231 ? -15.219 -9.727 -24.719 1 96.31 231 LEU A C 1
ATOM 1815 O O . LEU A 1 231 ? -16.109 -8.883 -24.781 1 96.31 231 LEU A O 1
ATOM 1819 N N . SER A 1 232 ? -15.133 -10.695 -25.625 1 97.38 232 SER A N 1
ATOM 1820 C CA . SER A 1 232 ? -16.062 -10.836 -26.734 1 97.38 232 SER A CA 1
ATOM 1821 C C . SER A 1 232 ? -17.266 -11.68 -26.359 1 97.38 232 SER A C 1
ATOM 1823 O O . SER A 1 232 ? -17.219 -12.438 -25.375 1 97.38 232 SER A O 1
ATOM 1825 N N . GLU A 1 233 ? -18.266 -11.555 -27.172 1 97.31 233 GLU A N 1
ATOM 1826 C CA . GLU A 1 233 ? -19.469 -12.367 -26.984 1 97.31 233 GLU A CA 1
ATOM 1827 C C . GLU A 1 233 ? -19.156 -13.852 -27.125 1 97.31 233 GLU A C 1
ATOM 1829 O O . GLU A 1 233 ? -19.641 -14.68 -26.359 1 97.31 233 GLU A O 1
ATOM 1834 N N . GLU A 1 234 ? -18.406 -14.18 -28.109 1 97.75 234 GLU A N 1
ATOM 1835 C CA . GLU A 1 234 ? -18.047 -15.57 -28.344 1 97.75 234 GLU A CA 1
ATOM 1836 C C . GLU A 1 234 ? -17.234 -16.141 -27.188 1 97.75 234 GLU A C 1
ATOM 1838 O O . GLU A 1 234 ? -17.453 -17.266 -26.75 1 97.75 234 GLU A O 1
ATOM 1843 N N . GLY A 1 235 ? -16.234 -15.391 -26.703 1 98.19 235 GLY A N 1
ATOM 1844 C CA . GLY A 1 235 ? -15.453 -15.82 -25.562 1 98.19 235 GLY A CA 1
ATOM 1845 C C . GLY A 1 235 ? -16.297 -16.078 -24.328 1 98.19 235 GLY A C 1
ATOM 1846 O O . GLY A 1 235 ? -16.094 -17.062 -23.609 1 98.19 235 GLY A O 1
ATOM 1847 N N . GLN A 1 236 ? -17.25 -15.203 -24.141 1 98 236 GLN A N 1
ATOM 1848 C CA . GLN A 1 236 ? -18.156 -15.352 -23 1 98 236 GLN A CA 1
ATOM 1849 C C . GLN A 1 236 ? -19.047 -16.578 -23.156 1 98 236 GLN A C 1
ATOM 1851 O O . GLN A 1 236 ? -19.344 -17.266 -22.172 1 98 236 GLN A O 1
ATOM 1856 N N . ARG A 1 237 ? -19.469 -16.797 -24.375 1 97.88 237 ARG A N 1
ATOM 1857 C CA . ARG A 1 237 ? -20.266 -17.984 -24.641 1 97.88 237 ARG A CA 1
ATOM 1858 C C . ARG A 1 237 ? -19.5 -19.266 -24.312 1 97.88 237 ARG A C 1
ATOM 1860 O O . ARG A 1 237 ? -20.016 -20.172 -23.688 1 97.88 237 ARG A O 1
ATOM 1867 N N . ILE A 1 238 ? -18.266 -19.312 -24.75 1 98.44 238 ILE A N 1
ATOM 1868 C CA . ILE A 1 238 ? -17.406 -20.469 -24.5 1 98.44 238 ILE A CA 1
ATOM 1869 C C . ILE A 1 238 ? -17.25 -20.672 -23 1 98.44 238 ILE A C 1
ATOM 1871 O O . ILE A 1 238 ? -17.406 -21.781 -22.5 1 98.44 238 ILE A O 1
ATOM 1875 N N . LEU A 1 239 ? -16.953 -19.609 -22.281 1 98.69 239 LEU A N 1
ATOM 1876 C CA . LEU A 1 239 ? -16.75 -19.656 -20.828 1 98.69 239 LEU A CA 1
ATOM 1877 C C . LEU A 1 239 ? -18.016 -20.172 -20.141 1 98.69 239 LEU A C 1
ATOM 1879 O O . LEU A 1 239 ? -17.938 -21.062 -19.297 1 98.69 239 LEU A O 1
ATOM 1883 N N . LYS A 1 240 ? -19.109 -19.641 -20.531 1 98.12 240 LYS A N 1
ATOM 1884 C CA . LYS A 1 240 ? -20.391 -20.016 -19.953 1 98.12 240 LYS A CA 1
ATOM 1885 C C . LYS A 1 240 ? -20.672 -21.5 -20.172 1 98.12 240 LYS A C 1
ATOM 1887 O O . LYS A 1 240 ? -21.078 -22.203 -19.25 1 98.12 240 LYS A O 1
ATOM 1892 N N . GLU A 1 241 ? -20.484 -21.922 -21.344 1 98.31 241 GLU A N 1
ATOM 1893 C CA . GLU A 1 241 ? -20.75 -23.312 -21.688 1 98.31 241 GLU A CA 1
ATOM 1894 C C . GLU A 1 241 ? -19.859 -24.266 -20.891 1 98.31 241 GLU A C 1
ATOM 1896 O O . GLU A 1 241 ? -20.312 -25.328 -20.438 1 98.31 241 GLU A O 1
ATOM 1901 N N . LEU A 1 242 ? -18.625 -23.922 -20.719 1 98.62 242 LEU A N 1
ATOM 1902 C CA . LEU A 1 242 ? -17.719 -24.75 -19.953 1 98.62 242 LEU A CA 1
ATOM 1903 C C . LEU A 1 242 ? -18.141 -24.812 -18.484 1 98.62 242 LEU A C 1
ATOM 1905 O O . LEU A 1 242 ? -18.109 -25.875 -17.859 1 98.62 242 LEU A O 1
ATOM 1909 N N . ILE A 1 243 ? -18.547 -23.703 -17.891 1 98.56 243 ILE A N 1
ATOM 1910 C CA . ILE A 1 243 ? -18.906 -23.625 -16.484 1 98.56 243 ILE A CA 1
ATOM 1911 C C . ILE A 1 243 ? -20.172 -24.438 -16.219 1 98.56 243 ILE A C 1
ATOM 1913 O O . ILE A 1 243 ? -20.344 -24.984 -15.133 1 98.56 243 ILE A O 1
ATOM 1917 N N . LYS A 1 244 ? -21 -24.625 -17.25 1 98.19 244 LYS A N 1
ATOM 1918 C CA . LYS A 1 244 ? -22.234 -25.406 -17.125 1 98.19 244 LYS A CA 1
ATOM 1919 C C . LYS A 1 244 ? -21.922 -26.891 -16.922 1 98.19 244 LYS A C 1
ATOM 1921 O O . LYS A 1 244 ? -22.781 -27.641 -16.469 1 98.19 244 LYS A O 1
ATOM 1926 N N . ASP A 1 245 ? -20.75 -27.281 -17.344 1 98 245 ASP A N 1
ATOM 1927 C CA . ASP A 1 245 ? -20.344 -28.672 -17.156 1 98 245 ASP A CA 1
ATOM 1928 C C . ASP A 1 245 ? -20.219 -29 -15.672 1 98 245 ASP A C 1
ATOM 1930 O O . ASP A 1 245 ? -19.266 -28.594 -15.016 1 98 245 ASP A O 1
ATOM 1934 N N . LYS A 1 246 ? -21.031 -29.859 -15.156 1 96.81 246 LYS A N 1
ATOM 1935 C CA . LYS A 1 246 ? -21.109 -30.156 -13.727 1 96.81 246 LYS A CA 1
ATOM 1936 C C . LYS A 1 246 ? -19.938 -31.031 -13.289 1 96.81 246 LYS A C 1
ATOM 1938 O O . LYS A 1 246 ? -19.703 -31.203 -12.094 1 96.81 246 LYS A O 1
ATOM 1943 N N . GLU A 1 247 ? -19.25 -31.5 -14.25 1 97.88 247 GLU A N 1
ATOM 1944 C CA . GLU A 1 247 ? -18.062 -32.281 -13.906 1 97.88 247 GLU A CA 1
ATOM 1945 C C . GLU A 1 247 ? -16.922 -31.391 -13.453 1 97.88 247 GLU A C 1
ATOM 1947 O O . GLU A 1 247 ? -15.961 -31.859 -12.836 1 97.88 247 GLU A O 1
ATOM 1952 N N . ILE A 1 248 ? -17 -30.156 -13.75 1 98.44 248 ILE A N 1
ATOM 1953 C CA . ILE A 1 248 ? -16 -29.203 -13.281 1 98.44 248 ILE A CA 1
ATOM 1954 C C . ILE A 1 248 ? -16.234 -28.906 -11.805 1 98.44 248 ILE A C 1
ATOM 1956 O O . ILE A 1 248 ? -17.281 -28.375 -11.43 1 98.44 248 ILE A O 1
ATOM 1960 N N . THR A 1 249 ? -15.242 -29.203 -11.039 1 98.44 249 THR A N 1
ATOM 1961 C CA . THR A 1 249 ? -15.43 -29.047 -9.594 1 98.44 249 THR A CA 1
ATOM 1962 C C . THR A 1 249 ? -14.625 -27.859 -9.07 1 98.44 249 THR A C 1
ATOM 1964 O O . THR A 1 249 ? -14.852 -27.406 -7.945 1 98.44 249 THR A O 1
ATOM 1967 N N . VAL A 1 250 ? -13.672 -27.391 -9.828 1 98.69 250 VAL A N 1
ATOM 1968 C CA . VAL A 1 250 ? -12.891 -26.219 -9.406 1 98.69 250 VAL A CA 1
ATOM 1969 C C . VAL A 1 250 ? -12.586 -25.344 -10.617 1 98.69 250 VAL A C 1
ATOM 1971 O O . VAL A 1 250 ? -12.32 -25.859 -11.711 1 98.69 250 VAL A O 1
ATOM 1974 N N . VAL A 1 251 ? -12.719 -24.062 -10.461 1 98.88 251 VAL A N 1
ATOM 1975 C CA . VAL A 1 251 ? -12.344 -23.062 -11.453 1 98.88 251 VAL A CA 1
ATOM 1976 C C . VAL A 1 251 ? -11.266 -22.141 -10.883 1 98.88 251 VAL A C 1
ATOM 1978 O O . VAL A 1 251 ? -11.398 -21.641 -9.766 1 98.88 251 VAL A O 1
ATOM 1981 N N . TYR A 1 252 ? -10.18 -22.016 -11.602 1 98.88 252 TYR A N 1
ATOM 1982 C CA . TYR A 1 252 ? -9.203 -20.984 -11.281 1 98.88 252 TYR A CA 1
ATOM 1983 C C . TYR A 1 252 ? -9.305 -19.812 -12.258 1 98.88 252 TYR A C 1
ATOM 1985 O O . TYR A 1 252 ? -9.258 -20.016 -13.477 1 98.88 252 TYR A O 1
ATOM 1993 N N . SER A 1 253 ? -9.453 -18.641 -11.68 1 98.88 253 SER A N 1
ATOM 1994 C CA . SER A 1 253 ? -9.516 -17.406 -12.469 1 98.88 253 SER A CA 1
ATOM 1995 C C . SER A 1 253 ? -8.266 -16.547 -12.266 1 98.88 253 SER A C 1
ATOM 1997 O O . SER A 1 253 ? -8.094 -15.945 -11.203 1 98.88 253 SER A O 1
ATOM 1999 N N . GLY A 1 254 ? -7.406 -16.484 -13.211 1 98.62 254 GLY A N 1
ATOM 2000 C CA . GLY A 1 254 ? -6.285 -15.562 -13.25 1 98.62 254 GLY A CA 1
ATOM 2001 C C . GLY A 1 254 ? -6.523 -14.367 -14.156 1 98.62 254 GLY A C 1
ATOM 2002 O O . GLY A 1 254 ? -6.57 -14.516 -15.383 1 98.62 254 GLY A O 1
ATOM 2003 N N . GLY A 1 255 ? -6.688 -13.266 -13.633 1 97.69 255 GLY A N 1
ATOM 2004 C CA . GLY A 1 255 ? -7.027 -12.07 -14.391 1 97.69 255 GLY A CA 1
ATOM 2005 C C . GLY A 1 255 ? -7.512 -10.922 -13.516 1 97.69 255 GLY A C 1
ATOM 2006 O O . GLY A 1 255 ? -7.109 -10.805 -12.359 1 97.69 255 GLY A O 1
ATOM 2007 N N . SER A 1 256 ? -8.367 -10.07 -14.086 1 95.31 256 SER A N 1
ATOM 2008 C CA . SER A 1 256 ? -8.859 -8.898 -13.375 1 95.31 256 SER A CA 1
ATOM 2009 C C . SER A 1 256 ? -9.961 -9.266 -12.391 1 95.31 256 SER A C 1
ATOM 2011 O O . SER A 1 256 ? -10.539 -10.359 -12.469 1 95.31 256 SER A O 1
ATOM 2013 N N . ASP A 1 257 ? -10.219 -8.328 -11.5 1 94 257 ASP A N 1
ATOM 2014 C CA . ASP A 1 257 ? -11.328 -8.523 -10.57 1 94 257 ASP A CA 1
ATOM 2015 C C . ASP A 1 257 ? -12.656 -8.633 -11.305 1 94 257 ASP A C 1
ATOM 2017 O O . ASP A 1 257 ? -13.547 -9.375 -10.891 1 94 257 ASP A O 1
ATOM 2021 N N . GLU A 1 258 ? -12.773 -7.957 -12.398 1 93.38 258 GLU A N 1
ATOM 2022 C CA . GLU A 1 258 ? -13.977 -8.047 -13.211 1 93.38 258 GLU A CA 1
ATOM 2023 C C . GLU A 1 258 ? -14.172 -9.461 -13.758 1 93.38 258 GLU A C 1
ATOM 2025 O O . GLU A 1 258 ? -15.289 -9.984 -13.758 1 93.38 258 GLU A O 1
ATOM 2030 N N . GLN A 1 259 ? -13.109 -10.023 -14.195 1 96.81 259 GLN A N 1
ATOM 2031 C CA . GLN A 1 259 ? -13.164 -11.414 -14.648 1 96.81 259 GLN A CA 1
ATOM 2032 C C . GLN A 1 259 ? -13.586 -12.344 -13.516 1 96.81 259 GLN A C 1
ATOM 2034 O O . GLN A 1 259 ? -14.414 -13.234 -13.711 1 96.81 259 GLN A O 1
ATOM 2039 N N . HIS A 1 260 ? -13.031 -12.141 -12.32 1 97.69 260 HIS A N 1
ATOM 2040 C CA . HIS A 1 260 ? -13.352 -12.969 -11.164 1 97.69 260 HIS A CA 1
ATOM 2041 C C . HIS A 1 260 ? -14.844 -12.906 -10.836 1 97.69 260 HIS A C 1
ATOM 2043 O O . HIS A 1 260 ? -15.477 -13.938 -10.625 1 97.69 260 HIS A O 1
ATOM 2049 N N . VAL A 1 261 ? -15.367 -11.68 -10.844 1 96 261 VAL A N 1
ATOM 2050 C CA . VAL A 1 261 ? -16.766 -11.461 -10.508 1 96 261 VAL A CA 1
ATOM 2051 C C . VAL A 1 261 ? -17.656 -12.109 -11.562 1 96 261 VAL A C 1
ATOM 2053 O O . VAL A 1 261 ? -18.656 -12.758 -11.234 1 96 261 VAL A O 1
ATOM 2056 N N . ASN A 1 262 ? -17.281 -11.969 -12.781 1 96.19 262 ASN A N 1
ATOM 2057 C CA . ASN A 1 262 ? -18.047 -12.562 -13.875 1 96.19 262 ASN A CA 1
ATOM 2058 C C . ASN A 1 262 ? -18.109 -14.086 -13.742 1 96.19 262 ASN A C 1
ATOM 2060 O O . ASN A 1 262 ? -19.188 -14.672 -13.867 1 96.19 262 ASN A O 1
ATOM 2064 N N . ILE A 1 263 ? -17.016 -14.664 -13.453 1 98.12 263 ILE A N 1
ATOM 2065 C CA . ILE A 1 263 ? -16.953 -16.125 -13.305 1 98.12 263 ILE A CA 1
ATOM 2066 C C . ILE A 1 263 ? -17.75 -16.547 -12.086 1 98.12 263 ILE A C 1
ATOM 2068 O O . ILE A 1 263 ? -18.484 -17.547 -12.133 1 98.12 263 ILE A O 1
ATOM 2072 N N . LEU A 1 264 ? -17.625 -15.781 -11.008 1 97.25 264 LEU A N 1
ATOM 2073 C CA . LEU A 1 264 ? -18.406 -16.078 -9.812 1 97.25 264 LEU A CA 1
ATOM 2074 C C . LEU A 1 264 ? -19.891 -16.062 -10.133 1 97.25 264 LEU A C 1
ATOM 2076 O O . LEU A 1 264 ? -20.625 -16.953 -9.703 1 97.25 264 LEU A O 1
ATOM 2080 N N . ASN A 1 265 ? -20.328 -15.078 -10.875 1 96.25 265 ASN A N 1
ATOM 2081 C CA . ASN A 1 265 ? -21.734 -14.977 -11.273 1 96.25 265 ASN A CA 1
ATOM 2082 C C . ASN A 1 265 ? -22.172 -16.188 -12.094 1 96.25 265 ASN A C 1
ATOM 2084 O O . ASN A 1 265 ? -23.25 -16.734 -11.867 1 96.25 265 ASN A O 1
ATOM 2088 N N . TYR A 1 266 ? -21.344 -16.594 -13.031 1 97.94 266 TYR A N 1
ATOM 2089 C CA . TYR A 1 266 ? -21.656 -17.766 -13.836 1 97.94 266 TYR A CA 1
ATOM 2090 C C . TYR A 1 266 ? -21.766 -19.016 -12.961 1 97.94 266 TYR A C 1
ATOM 2092 O O . TYR A 1 266 ? -22.656 -19.844 -13.164 1 97.94 266 TYR A O 1
ATOM 2100 N N . LEU A 1 267 ? -20.875 -19.125 -12.016 1 98 267 LEU A N 1
ATOM 2101 C CA . LEU A 1 267 ? -20.906 -20.281 -11.117 1 98 267 LEU A CA 1
ATOM 2102 C C . LEU A 1 267 ? -22.203 -20.281 -10.305 1 98 267 LEU A C 1
ATOM 2104 O O . LEU A 1 267 ? -22.828 -21.344 -10.148 1 98 267 LEU A O 1
ATOM 2108 N N . ASP A 1 268 ? -22.578 -19.156 -9.82 1 96.69 268 ASP A N 1
ATOM 2109 C CA . ASP A 1 268 ? -23.797 -19.047 -9.016 1 96.69 268 ASP A CA 1
ATOM 2110 C C . ASP A 1 268 ? -25.031 -19.438 -9.82 1 96.69 268 ASP A C 1
ATOM 2112 O O . ASP A 1 268 ? -25.969 -20.031 -9.273 1 96.69 268 ASP A O 1
ATOM 2116 N N . LEU A 1 269 ? -25.031 -19.188 -11.078 1 97.69 269 LEU A N 1
ATOM 2117 C CA . LEU A 1 269 ? -26.203 -19.422 -11.93 1 97.69 269 LEU A CA 1
ATOM 2118 C C . LEU A 1 269 ? -26.203 -20.859 -12.453 1 97.69 269 LEU A C 1
ATOM 2120 O O . LEU A 1 269 ? -27.266 -21.469 -12.578 1 97.69 269 LEU A O 1
ATOM 2124 N N . TYR A 1 270 ? -24.938 -21.422 -12.695 1 98.19 270 TYR A N 1
ATOM 2125 C CA . TYR A 1 270 ? -24.953 -22.625 -13.523 1 98.19 270 TYR A CA 1
ATOM 2126 C C . TYR A 1 270 ? -24.25 -23.781 -12.812 1 98.19 270 TYR A C 1
ATOM 2128 O O . TYR A 1 270 ? -24.422 -24.938 -13.195 1 98.19 270 TYR A O 1
ATOM 2136 N N . ASN A 1 271 ? -23.375 -23.547 -11.828 1 98.25 271 ASN A N 1
ATOM 2137 C CA . ASN A 1 271 ? -22.578 -24.578 -11.172 1 98.25 271 ASN A CA 1
ATOM 2138 C C . ASN A 1 271 ? -22.203 -24.172 -9.75 1 98.25 271 ASN A C 1
ATOM 2140 O O . ASN A 1 271 ? -21.031 -23.969 -9.445 1 98.25 271 ASN A O 1
ATOM 2144 N N . GLN A 1 272 ? -23.109 -24.234 -8.836 1 96.62 272 GLN A N 1
ATOM 2145 C CA . GLN A 1 272 ? -22.969 -23.719 -7.48 1 96.62 272 GLN A CA 1
ATOM 2146 C C . GLN A 1 272 ? -22.047 -24.594 -6.645 1 96.62 272 GLN A C 1
ATOM 2148 O O . GLN A 1 272 ? -21.562 -24.188 -5.59 1 96.62 272 GLN A O 1
ATOM 2153 N N . GLU A 1 273 ? -21.812 -25.75 -7.137 1 96.94 273 GLU A N 1
ATOM 2154 C CA . GLU A 1 273 ? -21.047 -26.703 -6.336 1 96.94 273 GLU A CA 1
ATOM 2155 C C . GLU A 1 273 ? -19.547 -26.578 -6.594 1 96.94 273 GLU A C 1
ATOM 2157 O O . GLU A 1 273 ? -18.734 -27.094 -5.828 1 96.94 273 GLU A O 1
ATOM 2162 N N . ALA A 1 274 ? -19.203 -25.922 -7.656 1 98 274 ALA A N 1
ATOM 2163 C CA . ALA A 1 274 ? -17.781 -25.797 -8.008 1 98 274 ALA A CA 1
ATOM 2164 C C . ALA A 1 274 ? -17.094 -24.766 -7.113 1 98 274 ALA A C 1
ATOM 2166 O O . ALA A 1 274 ? -17.672 -23.734 -6.781 1 98 274 ALA A O 1
ATOM 2167 N N . TYR A 1 275 ? -15.852 -25.062 -6.75 1 97.62 275 TYR A N 1
ATOM 2168 C CA . TYR A 1 275 ? -15.031 -24.125 -5.996 1 97.62 275 TYR A CA 1
ATOM 2169 C C . TYR A 1 275 ? -14.383 -23.109 -6.922 1 97.62 275 TYR A C 1
ATOM 2171 O O . TYR A 1 275 ? -14.18 -23.375 -8.109 1 97.62 275 TYR A O 1
ATOM 2179 N N . LEU A 1 276 ? -14.141 -21.938 -6.363 1 98.25 276 LEU A N 1
ATOM 2180 C CA . LEU A 1 276 ? -13.477 -20.875 -7.113 1 98.25 276 LEU A CA 1
ATOM 2181 C C . LEU A 1 276 ? -12.188 -20.438 -6.418 1 98.25 276 LEU A C 1
ATOM 2183 O O . LEU A 1 276 ? -12.188 -20.188 -5.211 1 98.25 276 LEU A O 1
ATOM 2187 N N . ALA A 1 277 ? -11.125 -20.438 -7.121 1 98.38 277 ALA A N 1
ATOM 2188 C CA . ALA A 1 277 ? -9.875 -19.797 -6.738 1 98.38 277 ALA A CA 1
ATOM 2189 C C . ALA A 1 277 ? -9.523 -18.672 -7.695 1 98.38 277 ALA A C 1
ATOM 2191 O O . ALA A 1 277 ? -9.859 -18.719 -8.883 1 98.38 277 ALA A O 1
ATOM 2192 N N . VAL A 1 278 ? -8.906 -17.609 -7.18 1 98.5 278 VAL A N 1
ATOM 2193 C CA . VAL A 1 278 ? -8.633 -16.453 -8.023 1 98.5 278 VAL A CA 1
ATOM 2194 C C . VAL A 1 278 ? -7.227 -15.922 -7.742 1 98.5 278 VAL A C 1
ATOM 2196 O O . VAL A 1 278 ? -6.711 -16.078 -6.633 1 98.5 278 VAL A O 1
ATOM 2199 N N . SER A 1 279 ? -6.605 -15.344 -8.773 1 98.31 279 SER A N 1
ATOM 2200 C CA . SER A 1 279 ? -5.363 -14.625 -8.523 1 98.31 279 SER A CA 1
ATOM 2201 C C . SER A 1 279 ? -5.578 -13.477 -7.535 1 98.31 279 SER A C 1
ATOM 2203 O O . SER A 1 279 ? -6.617 -12.82 -7.559 1 98.31 279 SER A O 1
ATOM 2205 N N . ASN A 1 280 ? -4.641 -13.312 -6.633 1 97.38 280 ASN A N 1
ATOM 2206 C CA . ASN A 1 280 ? -4.684 -12.219 -5.668 1 97.38 280 ASN A CA 1
ATOM 2207 C C . ASN A 1 280 ? -4.234 -10.906 -6.297 1 97.38 280 ASN A C 1
ATOM 2209 O O . ASN A 1 280 ? -3.043 -10.695 -6.531 1 97.38 280 ASN A O 1
ATOM 2213 N N . ASN A 1 281 ? -5.164 -9.977 -6.496 1 95.12 281 ASN A N 1
ATOM 2214 C CA . ASN A 1 281 ? -4.867 -8.742 -7.207 1 95.12 281 ASN A CA 1
ATOM 2215 C C . ASN A 1 281 ? -4.652 -7.578 -6.242 1 95.12 281 ASN A C 1
ATOM 2217 O O . ASN A 1 281 ? -4.492 -6.434 -6.672 1 95.12 281 ASN A O 1
ATOM 2221 N N . ASN A 1 282 ? -4.715 -7.848 -4.953 1 94.5 282 ASN A N 1
ATOM 2222 C CA . ASN A 1 282 ? -4.516 -6.777 -3.982 1 94.5 282 ASN A CA 1
ATOM 2223 C C . ASN A 1 282 ? -3.088 -6.238 -4.027 1 94.5 282 ASN A C 1
ATOM 2225 O O . ASN A 1 282 ? -2.156 -6.969 -4.367 1 94.5 282 ASN A O 1
ATOM 2229 N N . THR A 1 283 ? -2.912 -4.945 -3.754 1 95.06 283 THR A N 1
ATOM 2230 C CA . THR A 1 283 ? -1.592 -4.328 -3.723 1 95.06 283 THR A CA 1
ATOM 2231 C C . THR A 1 283 ? -0.755 -4.895 -2.58 1 95.06 283 THR A C 1
ATOM 2233 O O . THR A 1 283 ? -1.168 -4.848 -1.419 1 95.06 283 THR A O 1
ATOM 2236 N N . ILE A 1 284 ? 0.395 -5.449 -2.91 1 97.38 284 ILE A N 1
ATOM 2237 C CA . ILE A 1 284 ? 1.301 -6.02 -1.921 1 97.38 284 ILE A CA 1
ATOM 2238 C C . ILE A 1 284 ? 2.639 -5.285 -1.962 1 97.38 284 ILE A C 1
ATOM 2240 O O . ILE A 1 284 ? 3.307 -5.258 -2.998 1 97.38 284 ILE A O 1
ATOM 2244 N N . CYS A 1 285 ? 3.053 -4.711 -0.824 1 96.94 285 CYS A N 1
ATOM 2245 C CA . CYS A 1 285 ? 4.297 -3.949 -0.816 1 96.94 285 CYS A CA 1
ATOM 2246 C C . CYS A 1 285 ? 5.352 -4.641 0.037 1 96.94 285 CYS A C 1
ATOM 2248 O O . CYS A 1 285 ? 6.543 -4.578 -0.271 1 96.94 285 CYS A O 1
ATOM 2250 N N . CYS A 1 286 ? 4.926 -5.332 1.102 1 96.19 286 CYS A N 1
ATOM 2251 C CA . CYS A 1 286 ? 5.953 -5.945 1.937 1 96.19 286 CYS A CA 1
ATOM 2252 C C . CYS A 1 286 ? 5.848 -7.465 1.898 1 96.19 286 CYS A C 1
ATOM 2254 O O . CYS A 1 286 ? 6.852 -8.164 2.031 1 96.19 286 CYS A O 1
ATOM 2256 N N . GLY A 1 287 ? 4.586 -7.977 1.862 1 96.56 287 GLY A N 1
ATOM 2257 C CA . GLY A 1 287 ? 4.375 -9.414 1.854 1 96.56 287 GLY A CA 1
ATOM 2258 C C . GLY A 1 287 ? 4.5 -10.047 3.229 1 96.56 287 GLY A C 1
ATOM 2259 O O . GLY A 1 287 ? 4.453 -11.266 3.363 1 96.56 287 GLY A O 1
ATOM 2260 N N . GLU A 1 288 ? 4.605 -9.234 4.281 1 95.75 288 GLU A N 1
ATOM 2261 C CA . GLU A 1 288 ? 4.883 -9.734 5.621 1 95.75 288 GLU A CA 1
ATOM 2262 C C . GLU A 1 288 ? 3.717 -9.461 6.566 1 95.75 288 GLU A C 1
ATOM 2264 O O . GLU A 1 288 ? 3.809 -9.719 7.77 1 95.75 288 GLU A O 1
ATOM 2269 N N . GLY A 1 289 ? 2.65 -8.891 6.027 1 94.75 289 GLY A N 1
ATOM 2270 C CA . GLY A 1 289 ? 1.515 -8.531 6.863 1 94.75 289 GLY A CA 1
ATOM 2271 C C . GLY A 1 289 ? 1.78 -7.336 7.754 1 94.75 289 GLY A C 1
ATOM 2272 O O . GLY A 1 289 ? 1.188 -7.211 8.828 1 94.75 289 GLY A O 1
ATOM 2273 N N . ILE A 1 290 ? 2.678 -6.418 7.262 1 95.06 290 ILE A N 1
ATOM 2274 C CA . ILE A 1 290 ? 3.135 -5.383 8.18 1 95.06 290 ILE A CA 1
ATOM 2275 C C . ILE A 1 290 ? 2.768 -4.004 7.637 1 95.06 290 ILE A C 1
ATOM 2277 O O . ILE A 1 290 ? 2.191 -3.18 8.352 1 95.06 290 ILE A O 1
ATOM 2281 N N . CYS A 1 291 ? 2.92 -3.705 6.332 1 95 291 CYS A N 1
ATOM 2282 C CA . CYS A 1 291 ? 2.893 -2.336 5.832 1 95 291 CYS A CA 1
ATOM 2283 C C . CYS A 1 291 ? 1.459 -1.855 5.637 1 95 291 CYS A C 1
ATOM 2285 O O . CYS A 1 291 ? 1.212 -0.653 5.527 1 95 291 CYS A O 1
ATOM 2287 N N . GLY A 1 292 ? 0.566 -2.797 5.457 1 94.56 292 GLY A N 1
ATOM 2288 C CA . GLY A 1 292 ? -0.842 -2.439 5.402 1 94.56 292 GLY A CA 1
ATOM 2289 C C . GLY A 1 292 ? -1.334 -2.168 3.992 1 94.56 292 GLY A C 1
ATOM 2290 O O . GLY A 1 292 ? -2.523 -1.921 3.781 1 94.56 292 GLY A O 1
ATOM 2291 N N . SER A 1 293 ? -0.514 -2.277 2.984 1 96.38 293 SER A N 1
ATOM 2292 C CA . SER A 1 293 ? -0.91 -1.952 1.617 1 96.38 293 SER A CA 1
ATOM 2293 C C . SER A 1 293 ? -1.983 -2.91 1.11 1 96.38 293 SER A C 1
ATOM 2295 O O . SER A 1 293 ? -2.834 -2.525 0.304 1 96.38 293 SER A O 1
ATOM 2297 N N . CYS A 1 294 ? -1.98 -4.074 1.624 1 96.31 294 CYS A N 1
ATOM 2298 C CA . CYS A 1 294 ? -2.887 -5.09 1.103 1 96.31 294 CYS A CA 1
ATOM 2299 C C . CYS A 1 294 ? -4.117 -5.234 1.992 1 96.31 294 CYS A C 1
ATOM 2301 O O . CYS A 1 294 ? -4.871 -6.199 1.861 1 96.31 294 CYS A O 1
ATOM 2303 N N . GLU A 1 295 ? -4.242 -4.355 2.938 1 93.25 295 GLU A N 1
ATOM 2304 C CA . GLU A 1 295 ? -5.316 -4.473 3.918 1 93.25 295 GLU A CA 1
ATOM 2305 C C . GLU A 1 295 ? -6.68 -4.23 3.273 1 93.25 295 GLU A C 1
ATOM 2307 O O . GLU A 1 295 ? -6.855 -3.266 2.527 1 93.25 295 GLU A O 1
ATOM 2312 N N . VAL A 1 296 ? -7.613 -5.105 3.541 1 89.38 296 VAL A N 1
ATOM 2313 C CA . VAL A 1 296 ? -8.977 -4.961 3.047 1 89.38 296 VAL A CA 1
ATOM 2314 C C . VAL A 1 296 ? -9.969 -5.27 4.168 1 89.38 296 VAL A C 1
ATOM 2316 O O . VAL A 1 296 ? -9.664 -6.039 5.082 1 89.38 296 VAL A O 1
ATOM 2319 N N . GLN A 1 297 ? -11.07 -4.621 4.102 1 86.19 297 GLN A N 1
ATOM 2320 C CA . GLN A 1 297 ? -12.141 -4.883 5.055 1 86.19 297 GLN A CA 1
ATOM 2321 C C . GLN A 1 297 ? -13.039 -6.02 4.57 1 86.19 297 GLN A C 1
ATOM 2323 O O . GLN A 1 297 ? -13.609 -5.945 3.482 1 86.19 297 GLN A O 1
ATOM 2328 N N . ILE A 1 298 ? -13.125 -7.047 5.254 1 84.75 298 ILE A N 1
ATOM 2329 C CA . ILE A 1 298 ? -14.031 -8.156 4.996 1 84.75 298 ILE A CA 1
ATOM 2330 C C . ILE A 1 298 ? -15.008 -8.305 6.16 1 84.75 298 ILE A C 1
ATOM 2332 O O . ILE A 1 298 ? -14.633 -8.781 7.238 1 84.75 298 ILE A O 1
ATOM 2336 N N . GLY A 1 299 ? -16.234 -7.961 5.93 1 78.62 299 GLY A N 1
ATOM 2337 C CA . GLY A 1 299 ? -17.141 -7.867 7.055 1 78.62 299 GLY A CA 1
ATOM 2338 C C . GLY A 1 299 ? -16.703 -6.863 8.102 1 78.62 299 GLY A C 1
ATOM 2339 O O . GLY A 1 299 ? -16.469 -5.695 7.789 1 78.62 299 GLY A O 1
ATOM 2340 N N . ASP A 1 300 ? -16.5 -7.324 9.258 1 79.19 300 ASP A N 1
ATOM 2341 C CA . ASP A 1 300 ? -16.141 -6.434 10.359 1 79.19 300 ASP A CA 1
ATOM 2342 C C . ASP A 1 300 ? -14.656 -6.539 10.688 1 79.19 300 ASP A C 1
ATOM 2344 O O . ASP A 1 300 ? -14.195 -5.992 11.688 1 79.19 300 ASP A O 1
ATOM 2348 N N . GLN A 1 301 ? -13.961 -7.23 9.766 1 83.75 301 GLN A N 1
ATOM 2349 C CA . GLN A 1 301 ? -12.555 -7.457 10.055 1 83.75 301 GLN A CA 1
ATOM 2350 C C . GLN A 1 301 ? -11.664 -6.879 8.953 1 83.75 301 GLN A C 1
ATOM 2352 O O . GLN A 1 301 ? -12 -6.957 7.773 1 83.75 301 GLN A O 1
ATOM 2357 N N . LYS A 1 302 ? -10.602 -6.289 9.391 1 87.69 302 LYS A N 1
ATOM 2358 C CA . LYS A 1 302 ? -9.531 -5.906 8.469 1 87.69 302 LYS A CA 1
ATOM 2359 C C . LYS A 1 302 ? -8.508 -7.023 8.32 1 87.69 302 LYS A C 1
ATOM 2361 O O . LYS A 1 302 ? -8.039 -7.586 9.312 1 87.69 302 LYS A O 1
ATOM 2366 N N . VAL A 1 303 ? -8.281 -7.406 7.094 1 92 303 VAL A N 1
ATOM 2367 C CA . VAL A 1 303 ? -7.371 -8.523 6.871 1 92 303 VAL A CA 1
ATOM 2368 C C . VAL A 1 303 ? -6.234 -8.094 5.945 1 92 303 VAL A C 1
ATOM 2370 O O . VAL A 1 303 ? -6.426 -7.246 5.074 1 92 303 VAL A O 1
ATOM 2373 N N . ARG A 1 304 ? -5.062 -8.672 6.18 1 94.5 304 ARG A N 1
ATOM 2374 C CA . ARG A 1 304 ? -3.9 -8.477 5.32 1 94.5 304 ARG A CA 1
ATOM 2375 C C . ARG A 1 304 ? -3.781 -9.602 4.301 1 94.5 304 ARG A C 1
ATOM 2377 O O . ARG A 1 304 ? -3.277 -10.68 4.617 1 94.5 304 ARG A O 1
ATOM 2384 N N . THR A 1 305 ? -4.07 -9.32 3.051 1 96.19 305 THR A N 1
ATOM 2385 C CA . THR A 1 305 ? -4.309 -10.352 2.053 1 96.19 305 THR A CA 1
ATOM 2386 C C . THR A 1 305 ? -2.992 -10.852 1.464 1 96.19 305 THR A C 1
ATOM 2388 O O . THR A 1 305 ? -2.975 -11.805 0.683 1 96.19 305 THR A O 1
ATOM 2391 N N . CYS A 1 306 ? -1.857 -10.273 1.853 1 97.5 306 CYS A N 1
ATOM 2392 C CA . CYS A 1 306 ? -0.586 -10.836 1.403 1 97.5 306 CYS A CA 1
ATOM 2393 C C . CYS A 1 306 ? -0.262 -12.125 2.15 1 97.5 306 CYS A C 1
ATOM 2395 O O . CYS A 1 306 ? 0.564 -12.914 1.695 1 97.5 306 CYS A O 1
ATOM 2397 N N . LYS A 1 307 ? -1.051 -12.32 3.303 1 95.75 307 LYS A N 1
ATOM 2398 C CA . LYS A 1 307 ? -0.77 -13.508 4.113 1 95.75 307 LYS A CA 1
ATOM 2399 C C . LYS A 1 307 ? -2.039 -14.312 4.367 1 95.75 307 LYS A C 1
ATOM 2401 O O . LYS A 1 307 ? -1.974 -15.508 4.648 1 95.75 307 LYS A O 1
ATOM 2406 N N . VAL A 1 308 ? -3.17 -13.688 4.328 1 95.25 308 VAL A N 1
ATOM 2407 C CA . VAL A 1 308 ? -4.402 -14.305 4.809 1 95.25 308 VAL A CA 1
ATOM 2408 C C . VAL A 1 308 ? -5.223 -14.812 3.625 1 95.25 308 VAL A C 1
ATOM 2410 O O . VAL A 1 308 ? -5.477 -14.07 2.672 1 95.25 308 VAL A O 1
ATOM 2413 N N . GLN A 1 309 ? -5.625 -16.031 3.701 1 94.62 309 GLN A N 1
ATOM 2414 C CA . GLN A 1 309 ? -6.656 -16.578 2.816 1 94.62 309 GLN A CA 1
ATOM 2415 C C . GLN A 1 309 ? -8.039 -16.078 3.225 1 94.62 309 GLN A C 1
ATOM 2417 O O . GLN A 1 309 ? -8.367 -16.047 4.414 1 94.62 309 GLN A O 1
ATOM 2422 N N . VAL A 1 310 ? -8.773 -15.641 2.248 1 91.44 310 VAL A N 1
ATOM 2423 C CA . VAL A 1 310 ? -10.094 -15.086 2.543 1 91.44 310 VAL A CA 1
ATOM 2424 C C . VAL A 1 310 ? -11.156 -15.82 1.727 1 91.44 310 VAL A C 1
ATOM 2426 O O . VAL A 1 310 ? -10.836 -16.5 0.748 1 91.44 310 VAL A O 1
ATOM 2429 N N . ASP A 1 311 ? -12.344 -15.656 2.248 1 89.81 311 ASP A N 1
ATOM 2430 C CA . ASP A 1 311 ? -13.469 -16.109 1.432 1 89.81 311 ASP A CA 1
ATOM 2431 C C . ASP A 1 311 ? -13.57 -15.297 0.142 1 89.81 311 ASP A C 1
ATOM 2433 O O . ASP A 1 311 ? -13.703 -14.07 0.181 1 89.81 311 ASP A O 1
ATOM 2437 N N . ILE A 1 312 ? -13.547 -16.016 -0.882 1 90.88 312 ILE A N 1
ATOM 2438 C CA . ILE A 1 312 ? -13.461 -15.375 -2.188 1 90.88 312 ILE A CA 1
ATOM 2439 C C . ILE A 1 312 ? -14.734 -14.578 -2.461 1 90.88 312 ILE A C 1
ATOM 2441 O O . ILE A 1 312 ? -14.68 -13.461 -2.971 1 90.88 312 ILE A O 1
ATOM 2445 N N . ARG A 1 313 ? -15.797 -15.148 -2.145 1 89.56 313 ARG A N 1
ATOM 2446 C CA . ARG A 1 313 ? -17.062 -14.484 -2.385 1 89.56 313 ARG A CA 1
ATOM 2447 C C . ARG A 1 313 ? -17.156 -13.164 -1.617 1 89.56 313 ARG A C 1
ATOM 2449 O O . ARG A 1 313 ? -17.531 -12.133 -2.182 1 89.56 313 ARG A O 1
ATOM 2456 N N . LYS A 1 314 ? -16.75 -13.211 -0.431 1 87.25 314 LYS A N 1
ATOM 2457 C CA . LYS A 1 314 ? -16.781 -12.008 0.392 1 87.25 314 LYS A CA 1
ATOM 2458 C C . LYS A 1 314 ? -15.789 -10.969 -0.126 1 87.25 314 LYS A C 1
ATOM 2460 O O . LYS A 1 314 ? -16.078 -9.773 -0.138 1 87.25 314 LYS A O 1
ATOM 2465 N N . ALA A 1 315 ? -14.648 -11.484 -0.55 1 86.56 315 ALA A N 1
ATOM 2466 C CA . ALA A 1 315 ? -13.602 -10.602 -1.057 1 86.56 315 ALA A CA 1
ATOM 2467 C C . ALA A 1 315 ? -14.047 -9.898 -2.338 1 86.56 315 ALA A C 1
ATOM 2469 O O . ALA A 1 315 ? -13.789 -8.711 -2.521 1 86.56 315 ALA A O 1
ATOM 2470 N N . LEU A 1 316 ? -14.719 -10.594 -3.178 1 87.44 316 LEU A N 1
ATOM 2471 C CA . LEU A 1 316 ? -15.125 -10.047 -4.469 1 87.44 316 LEU A CA 1
ATOM 2472 C C . LEU A 1 316 ? -16.359 -9.164 -4.328 1 87.44 316 LEU A C 1
ATOM 2474 O O . LEU A 1 316 ? -16.516 -8.18 -5.055 1 87.44 316 LEU A O 1
ATOM 2478 N N . GLU A 1 317 ? -17.25 -9.5 -3.441 1 79.38 317 GLU A N 1
ATOM 2479 C CA . GLU A 1 317 ? -18.438 -8.688 -3.193 1 79.38 317 GLU A CA 1
ATOM 2480 C C . GLU A 1 317 ? -18.078 -7.297 -2.695 1 79.38 317 GLU A C 1
ATOM 2482 O O . GLU A 1 317 ? -18.703 -6.305 -3.078 1 79.38 317 GLU A O 1
ATOM 2487 N N . ARG A 1 318 ? -17.094 -7.258 -1.937 1 69.75 318 ARG A N 1
ATOM 2488 C CA . ARG A 1 318 ? -16.609 -5.973 -1.443 1 69.75 318 ARG A CA 1
ATOM 2489 C C . ARG A 1 318 ? -16.172 -5.07 -2.596 1 69.75 318 ARG A C 1
ATOM 2491 O O . ARG A 1 318 ? -16.453 -3.873 -2.59 1 69.75 318 ARG A O 1
ATOM 2498 N N . LYS A 1 319 ? -15.508 -5.715 -3.471 1 62.56 319 LYS A N 1
ATOM 2499 C CA . LYS A 1 319 ? -14.984 -4.949 -4.598 1 62.56 319 LYS A CA 1
ATOM 2500 C C . LYS A 1 319 ? -16.109 -4.426 -5.48 1 62.56 319 LYS A C 1
ATOM 2502 O O . LYS A 1 319 ? -16 -3.348 -6.066 1 62.56 319 LYS A O 1
ATOM 2507 N N . MET A 1 320 ? -17.125 -5.352 -5.625 1 56.53 320 MET A N 1
ATOM 2508 C CA . MET A 1 320 ? -18.281 -4.93 -6.395 1 56.53 320 MET A CA 1
ATOM 2509 C C . MET A 1 320 ? -18.969 -3.738 -5.73 1 56.53 320 MET A C 1
ATOM 2511 O O . MET A 1 320 ? -19.484 -2.854 -6.414 1 56.53 320 MET A O 1
ATOM 2515 N N . LEU A 1 321 ? -18.906 -3.803 -4.434 1 46.19 321 LEU A N 1
ATOM 2516 C CA . LEU A 1 321 ? -19.578 -2.74 -3.691 1 46.19 321 LEU A CA 1
ATOM 2517 C C . LEU A 1 321 ? -18.703 -1.492 -3.619 1 46.19 321 LEU A C 1
ATOM 2519 O O . LEU A 1 321 ? -19.219 -0.372 -3.57 1 46.19 321 LEU A O 1
ATOM 2523 N N . HIS A 1 322 ? -17.375 -1.736 -3.494 1 49.59 322 HIS A N 1
ATOM 2524 C CA . HIS A 1 322 ? -16.5 -0.611 -3.205 1 49.59 322 HIS A CA 1
ATOM 2525 C C . HIS A 1 322 ? -15.703 -0.201 -4.441 1 49.59 322 HIS A C 1
ATOM 2527 O O . HIS A 1 322 ? -15.008 0.819 -4.43 1 49.59 322 HIS A O 1
ATOM 2533 N N . GLY A 1 323 ? -15.484 -1.057 -5.492 1 42.88 323 GLY A N 1
ATOM 2534 C CA . GLY A 1 323 ? -14.766 -0.646 -6.688 1 42.88 323 GLY A CA 1
ATOM 2535 C C . GLY A 1 323 ? -15.555 0.319 -7.555 1 42.88 323 GLY A C 1
ATOM 2536 O O . GLY A 1 323 ? -16.781 0.394 -7.445 1 42.88 323 GLY A O 1
ATOM 2537 N N . MET B 1 1 ? -11.062 19.578 -20.422 1 31.44 1 MET B N 1
ATOM 2538 C CA . MET B 1 1 ? -9.656 19.875 -20.156 1 31.44 1 MET B CA 1
ATOM 2539 C C . MET B 1 1 ? -9.055 18.844 -19.203 1 31.44 1 MET B C 1
ATOM 2541 O O . MET B 1 1 ? -9.641 18.547 -18.156 1 31.44 1 MET B O 1
ATOM 2545 N N . ALA B 1 2 ? -8.328 17.953 -19.688 1 43.91 2 ALA B N 1
ATOM 2546 C CA . ALA B 1 2 ? -7.715 16.906 -18.891 1 43.91 2 ALA B CA 1
ATOM 2547 C C . ALA B 1 2 ? -7.23 17.438 -17.547 1 43.91 2 ALA B C 1
ATOM 2549 O O . ALA B 1 2 ? -6.516 18.453 -17.5 1 43.91 2 ALA B O 1
ATOM 2550 N N . HIS B 1 3 ? -7.98 17.391 -16.391 1 58.5 3 HIS B N 1
ATOM 2551 C CA . HIS B 1 3 ? -7.656 17.891 -15.055 1 58.5 3 HIS B CA 1
ATOM 2552 C C . HIS B 1 3 ? -6.191 17.656 -14.719 1 58.5 3 HIS B C 1
ATOM 2554 O O . HIS B 1 3 ? -5.707 16.516 -14.797 1 58.5 3 HIS B O 1
ATOM 2560 N N . ARG B 1 4 ? -5.285 18.641 -14.836 1 72.56 4 ARG B N 1
ATOM 2561 C CA . ARG B 1 4 ? -3.846 18.625 -14.578 1 72.56 4 ARG B CA 1
ATOM 2562 C C . ARG B 1 4 ? -3.549 18.312 -13.117 1 72.56 4 ARG B C 1
ATOM 2564 O O . ARG B 1 4 ? -4.109 18.938 -12.219 1 72.56 4 ARG B O 1
ATOM 2571 N N . LEU B 1 5 ? -2.791 17.297 -12.914 1 85.25 5 LEU B N 1
ATOM 2572 C CA . LEU B 1 5 ? -2.418 16.844 -11.578 1 85.25 5 LEU B CA 1
ATOM 2573 C C . LEU B 1 5 ? -1.385 17.781 -10.953 1 85.25 5 LEU B C 1
ATOM 2575 O O . LEU B 1 5 ? -0.626 18.438 -11.672 1 85.25 5 LEU B O 1
ATOM 2579 N N . GLU B 1 6 ? -1.496 18.031 -9.711 1 90.06 6 GLU B N 1
ATOM 2580 C CA . GLU B 1 6 ? -0.543 18.844 -8.961 1 90.06 6 GLU B CA 1
ATOM 2581 C C . GLU B 1 6 ? 0.305 17.969 -8.031 1 90.06 6 GLU B C 1
ATOM 2583 O O . GLU B 1 6 ? -0.229 17.188 -7.242 1 90.06 6 GLU B O 1
ATOM 2588 N N . CYS B 1 7 ? 1.643 18.125 -8.188 1 93.44 7 CYS B N 1
ATOM 2589 C CA . CYS B 1 7 ? 2.572 17.406 -7.332 1 93.44 7 CYS B CA 1
ATOM 2590 C C . CYS B 1 7 ? 3.043 18.281 -6.176 1 93.44 7 CYS B C 1
ATOM 2592 O O . CYS B 1 7 ? 3.504 19.406 -6.391 1 93.44 7 CYS B O 1
ATOM 2594 N N . ILE B 1 8 ? 3.004 17.75 -5.004 1 94.69 8 ILE B N 1
ATOM 2595 C CA . ILE B 1 8 ? 3.334 18.516 -3.807 1 94.69 8 ILE B CA 1
ATOM 2596 C C . ILE B 1 8 ? 4.832 18.797 -3.779 1 94.69 8 ILE B C 1
ATOM 2598 O O . ILE B 1 8 ? 5.27 19.766 -3.139 1 94.69 8 ILE B O 1
ATOM 2602 N N . ASP B 1 9 ? 5.648 17.969 -4.48 1 93.94 9 ASP B N 1
ATOM 2603 C CA . ASP B 1 9 ? 7.102 18.109 -4.457 1 93.94 9 ASP B CA 1
ATOM 2604 C C . ASP B 1 9 ? 7.578 19.062 -5.559 1 93.94 9 ASP B C 1
ATOM 2606 O O . ASP B 1 9 ? 8.758 19.406 -5.609 1 93.94 9 ASP B O 1
ATOM 2610 N N . ALA B 1 10 ? 6.684 19.469 -6.449 1 90.88 10 ALA B N 1
ATOM 2611 C CA . ALA B 1 10 ? 7.098 20.297 -7.582 1 90.88 10 ALA B CA 1
ATOM 2612 C C . ALA B 1 10 ? 7.801 21.562 -7.109 1 90.88 10 ALA B C 1
ATOM 2614 O O . ALA B 1 10 ? 7.27 22.297 -6.277 1 90.88 10 ALA B O 1
ATOM 2615 N N . GLY B 1 11 ? 9.016 21.766 -7.527 1 87.69 11 GLY B N 1
ATOM 2616 C CA . GLY B 1 11 ? 9.758 22.969 -7.215 1 87.69 11 GLY B CA 1
ATOM 2617 C C . GLY B 1 11 ? 10.562 22.875 -5.934 1 87.69 11 GLY B C 1
ATOM 2618 O O . GLY B 1 11 ? 11.305 23.797 -5.586 1 87.69 11 GLY B O 1
ATOM 2619 N N . THR B 1 12 ? 10.422 21.812 -5.211 1 91.44 12 THR B N 1
ATOM 2620 C CA . THR B 1 12 ? 11.195 21.641 -3.984 1 91.44 12 THR B CA 1
ATOM 2621 C C . THR B 1 12 ? 12.555 21.031 -4.285 1 91.44 12 THR B C 1
ATOM 2623 O O . THR B 1 12 ? 12.906 20.812 -5.445 1 91.44 12 THR B O 1
ATOM 2626 N N . ASP B 1 13 ? 13.312 20.75 -3.23 1 91.31 13 ASP B N 1
ATOM 2627 C CA . ASP B 1 13 ? 14.633 20.141 -3.359 1 91.31 13 ASP B CA 1
ATOM 2628 C C . ASP B 1 13 ? 14.523 18.688 -3.789 1 91.31 13 ASP B C 1
ATOM 2630 O O . ASP B 1 13 ? 15.516 18.062 -4.164 1 91.31 13 ASP B O 1
ATOM 2634 N N . TYR B 1 14 ? 13.375 18.188 -3.873 1 93.44 14 TYR B N 1
ATOM 2635 C CA . TYR B 1 14 ? 13.188 16.766 -4.141 1 93.44 14 TYR B CA 1
ATOM 2636 C C . TYR B 1 14 ? 12.539 16.547 -5.5 1 93.44 14 TYR B C 1
ATOM 2638 O O . TYR B 1 14 ? 11.977 15.477 -5.766 1 93.44 14 TYR B O 1
ATOM 2646 N N . CYS B 1 15 ? 12.641 17.531 -6.367 1 92.56 15 CYS B N 1
ATOM 2647 C CA . CYS B 1 15 ? 12.156 17.531 -7.742 1 92.56 15 CYS B CA 1
ATOM 2648 C C . CYS B 1 15 ? 13.227 18.031 -8.703 1 92.56 15 CYS B C 1
ATOM 2650 O O . CYS B 1 15 ? 13.789 19.109 -8.492 1 92.56 15 CYS B O 1
ATOM 2652 N N . PRO B 1 16 ? 13.547 17.344 -9.789 1 93.56 16 PRO B N 1
ATOM 2653 C CA . PRO B 1 16 ? 12.984 16.094 -10.297 1 93.56 16 PRO B CA 1
ATOM 2654 C C . PRO B 1 16 ? 13.367 14.891 -9.445 1 93.56 16 PRO B C 1
ATOM 2656 O O . PRO B 1 16 ? 14.438 14.883 -8.828 1 93.56 16 PRO B O 1
ATOM 2659 N N . CYS B 1 17 ? 12.484 13.961 -9.375 1 93.38 17 CYS B N 1
ATOM 2660 C CA . CYS B 1 17 ? 12.688 12.773 -8.547 1 93.38 17 CYS B CA 1
ATOM 2661 C C . CYS B 1 17 ? 12.906 11.539 -9.406 1 93.38 17 CYS B C 1
ATOM 2663 O O . CYS B 1 17 ? 13.203 11.648 -10.602 1 93.38 17 CYS B O 1
ATOM 2665 N N . TYR B 1 18 ? 12.781 10.289 -8.781 1 90.06 18 TYR B N 1
ATOM 2666 C CA . TYR B 1 18 ? 13.016 9.031 -9.469 1 90.06 18 TYR B CA 1
ATOM 2667 C C . TYR B 1 18 ? 12.047 8.859 -10.641 1 90.06 18 TYR B C 1
ATOM 2669 O O . TYR B 1 18 ? 12.406 8.281 -11.664 1 90.06 18 TYR B O 1
ATOM 2677 N N . LEU B 1 19 ? 10.922 9.375 -10.469 1 92.31 19 LEU B N 1
ATOM 2678 C CA . LEU B 1 19 ? 9.898 9.219 -11.5 1 92.31 19 LEU B CA 1
ATOM 2679 C C . LEU B 1 19 ? 10.312 9.914 -12.789 1 92.31 19 LEU B C 1
ATOM 2681 O O . LEU B 1 19 ? 10.031 9.422 -13.883 1 92.31 19 LEU B O 1
ATOM 2685 N N . ALA B 1 20 ? 10.977 11.023 -12.641 1 92.12 20 ALA B N 1
ATOM 2686 C CA . ALA B 1 20 ? 11.461 11.75 -13.812 1 92.12 20 ALA B CA 1
ATOM 2687 C C . ALA B 1 20 ? 12.445 10.914 -14.617 1 92.12 20 ALA B C 1
ATOM 2689 O O . ALA B 1 20 ? 12.375 10.867 -15.844 1 92.12 20 ALA B O 1
ATOM 2690 N N . GLU B 1 21 ? 13.289 10.188 -13.93 1 90.44 21 GLU B N 1
ATOM 2691 C CA . GLU B 1 21 ? 14.297 9.359 -14.578 1 90.44 21 GLU B CA 1
ATOM 2692 C C . GLU B 1 21 ? 13.648 8.227 -15.367 1 90.44 21 GLU B C 1
ATOM 2694 O O . GLU B 1 21 ? 14.25 7.695 -16.312 1 90.44 21 GLU B O 1
ATOM 2699 N N . LEU B 1 22 ? 12.438 7.906 -15.062 1 89.75 22 LEU B N 1
ATOM 2700 C CA . LEU B 1 22 ? 11.789 6.734 -15.633 1 89.75 22 LEU B CA 1
ATOM 2701 C C . LEU B 1 22 ? 10.664 7.145 -16.578 1 89.75 22 LEU B C 1
ATOM 2703 O O . LEU B 1 22 ? 9.852 6.309 -16.984 1 89.75 22 LEU B O 1
ATOM 2707 N N . ASN B 1 23 ? 10.531 8.398 -16.891 1 90.81 23 ASN B N 1
ATOM 2708 C CA . ASN B 1 23 ? 9.469 8.945 -17.734 1 90.81 23 ASN B CA 1
ATOM 2709 C C . ASN B 1 23 ? 8.094 8.68 -17.125 1 90.81 23 ASN B C 1
ATOM 2711 O O . ASN B 1 23 ? 7.156 8.312 -17.828 1 90.81 23 ASN B O 1
ATOM 2715 N N . GLU B 1 24 ? 8.07 8.82 -15.781 1 91.62 24 GLU B N 1
ATOM 2716 C CA . GLU B 1 24 ? 6.836 8.562 -15.047 1 91.62 24 GLU B CA 1
ATOM 2717 C C . GLU B 1 24 ? 6.434 9.773 -14.203 1 91.62 24 GLU B C 1
ATOM 2719 O O . GLU B 1 24 ? 5.73 9.633 -13.203 1 91.62 24 GLU B O 1
ATOM 2724 N N . CYS B 1 25 ? 6.914 10.938 -14.562 1 91.81 25 CYS B N 1
ATOM 2725 C CA . CYS B 1 25 ? 6.602 12.141 -13.805 1 91.81 25 CYS B CA 1
ATOM 2726 C C . CYS B 1 25 ? 5.094 12.367 -13.742 1 91.81 25 CYS B C 1
ATOM 2728 O O . CYS B 1 25 ? 4.387 12.141 -14.727 1 91.81 25 CYS B O 1
ATOM 2730 N N . ILE B 1 26 ? 4.688 12.859 -12.648 1 88.06 26 ILE B N 1
ATOM 2731 C CA . ILE B 1 26 ? 3.268 13.055 -12.383 1 88.06 26 ILE B CA 1
ATOM 2732 C C . ILE B 1 26 ? 2.75 14.234 -13.195 1 88.06 26 ILE B C 1
ATOM 2734 O O . ILE B 1 26 ? 1.614 14.219 -13.68 1 88.06 26 ILE B O 1
ATOM 2738 N N . VAL B 1 27 ? 3.621 15.227 -13.453 1 88.12 27 VAL B N 1
ATOM 2739 C CA . VAL B 1 27 ? 3.072 16.484 -13.938 1 88.12 27 VAL B CA 1
ATOM 2740 C C . VAL B 1 27 ? 3.686 16.828 -15.289 1 88.12 27 VAL B C 1
ATOM 2742 O O . VAL B 1 27 ? 3.01 17.375 -16.172 1 88.12 27 VAL B O 1
ATOM 2745 N N . CYS B 1 28 ? 4.969 16.469 -15.617 1 87.88 28 CYS B N 1
ATOM 2746 C CA . CYS B 1 28 ? 5.68 16.891 -16.812 1 87.88 28 CYS B CA 1
ATOM 2747 C C . CYS B 1 28 ? 5.438 15.922 -17.969 1 87.88 28 CYS B C 1
ATOM 2749 O O . CYS B 1 28 ? 5.887 14.773 -17.922 1 87.88 28 CYS B O 1
ATOM 2751 N N . PRO B 1 29 ? 4.773 16.375 -18.984 1 88.44 29 PRO B N 1
ATOM 2752 C CA . PRO B 1 29 ? 4.516 15.477 -20.109 1 88.44 29 PRO B CA 1
ATOM 2753 C C . PRO B 1 29 ? 5.797 14.961 -20.766 1 88.44 29 PRO B C 1
ATOM 2755 O O . PRO B 1 29 ? 5.852 13.805 -21.188 1 88.44 29 PRO B O 1
ATOM 2758 N N . GLN B 1 30 ? 6.781 15.797 -20.812 1 90.31 30 GLN B N 1
ATOM 2759 C CA . GLN B 1 30 ? 8.047 15.367 -21.391 1 90.31 30 GLN B CA 1
ATOM 2760 C C . GLN B 1 30 ? 8.656 14.211 -20.609 1 90.31 30 GLN B C 1
ATOM 2762 O O . GLN B 1 30 ? 9.188 13.266 -21.188 1 90.31 30 GLN B O 1
ATOM 2767 N N . LEU B 1 31 ? 8.469 14.32 -19.406 1 90.75 31 LEU B N 1
ATOM 2768 C CA . LEU B 1 31 ? 9 13.273 -18.547 1 90.75 31 LEU B CA 1
ATOM 2769 C C . LEU B 1 31 ? 7.988 12.148 -18.359 1 90.75 31 LEU B C 1
ATOM 2771 O O . LEU B 1 31 ? 8.102 11.344 -17.438 1 90.75 31 LEU B O 1
ATOM 2775 N N . GLN B 1 32 ? 6.961 12.148 -19.094 1 87.62 32 GLN B N 1
ATOM 2776 C CA . GLN B 1 32 ? 6.023 11.039 -19.234 1 87.62 32 GLN B CA 1
ATOM 2777 C C . GLN B 1 32 ? 6.211 10.328 -20.578 1 87.62 32 GLN B C 1
ATOM 2779 O O . GLN B 1 32 ? 5.441 9.43 -20.922 1 87.62 32 GLN B O 1
ATOM 2784 N N . GLY B 1 33 ? 7.145 10.781 -21.359 1 85.56 33 GLY B N 1
ATOM 2785 C CA . GLY B 1 33 ? 7.441 10.156 -22.641 1 85.56 33 GLY B CA 1
ATOM 2786 C C . GLY B 1 33 ? 6.84 10.891 -23.812 1 85.56 33 GLY B C 1
ATOM 2787 O O . GLY B 1 33 ? 6.945 10.438 -24.953 1 85.56 33 GLY B O 1
ATOM 2788 N N . LYS B 1 34 ? 6.305 12.133 -23.562 1 88.44 34 LYS B N 1
ATOM 2789 C CA . LYS B 1 34 ? 5.715 12.914 -24.641 1 88.44 34 LYS B CA 1
ATOM 2790 C C . LYS B 1 34 ? 6.715 13.914 -25.203 1 88.44 34 LYS B C 1
ATOM 2792 O O . LYS B 1 34 ? 7.781 14.133 -24.625 1 88.44 34 LYS B O 1
ATOM 2797 N N . ASN B 1 35 ? 6.301 14.469 -26.312 1 86.94 35 ASN B N 1
ATOM 2798 C CA . ASN B 1 35 ? 7.23 15.375 -26.984 1 86.94 35 ASN B CA 1
ATOM 2799 C C . ASN B 1 35 ? 6.727 16.812 -26.969 1 86.94 35 ASN B C 1
ATOM 2801 O O . ASN B 1 35 ? 7.125 17.625 -27.797 1 86.94 35 ASN B O 1
ATOM 2805 N N . PHE B 1 36 ? 5.793 17.047 -26 1 83.25 36 PHE B N 1
ATOM 2806 C CA . PHE B 1 36 ? 5.266 18.406 -25.906 1 83.25 36 PHE B CA 1
ATOM 2807 C C . PHE B 1 36 ? 5.141 18.828 -24.438 1 83.25 36 PHE B C 1
ATOM 2809 O O . PHE B 1 36 ? 5.18 17.984 -23.547 1 83.25 36 PHE B O 1
ATOM 2816 N N . CYS B 1 37 ? 5.191 20.219 -24.328 1 78.25 37 CYS B N 1
ATOM 2817 C CA . CYS B 1 37 ? 4.988 20.781 -22.984 1 78.25 37 CYS B CA 1
ATOM 2818 C C . CYS B 1 37 ? 3.529 21.172 -22.781 1 78.25 37 CYS B C 1
ATOM 2820 O O . CYS B 1 37 ? 2.916 21.781 -23.656 1 78.25 37 CYS B O 1
ATOM 2822 N N . ASP B 1 38 ? 2.832 20.625 -21.781 1 71.38 38 ASP B N 1
ATOM 2823 C CA . ASP B 1 38 ? 1.472 21 -21.406 1 71.38 38 ASP B CA 1
ATOM 2824 C C . ASP B 1 38 ? 1.285 20.953 -19.891 1 71.38 38 ASP B C 1
ATOM 2826 O O . ASP B 1 38 ? 0.261 20.469 -19.406 1 71.38 38 ASP B O 1
ATOM 2830 N N . CYS B 1 39 ? 2.447 21.484 -19.266 1 69.25 39 CYS B N 1
ATOM 2831 C CA . CYS B 1 39 ? 2.363 21.359 -17.812 1 69.25 39 CYS B CA 1
ATOM 2832 C C . CYS B 1 39 ? 1.75 22.594 -17.188 1 69.25 39 CYS B C 1
ATOM 2834 O O . CYS B 1 39 ? 1.63 23.641 -17.844 1 69.25 39 CYS B O 1
ATOM 2836 N N . ASN B 1 40 ? 1.068 22.391 -16.062 1 65.56 40 ASN B N 1
ATOM 2837 C CA . ASN B 1 40 ? 0.712 23.547 -15.242 1 65.56 40 ASN B CA 1
ATOM 2838 C C . ASN B 1 40 ? 1.943 24.172 -14.609 1 65.56 40 ASN B C 1
ATOM 2840 O O . ASN B 1 40 ? 2.379 23.75 -13.531 1 65.56 40 ASN B O 1
ATOM 2844 N N . TRP B 1 41 ? 2.479 25.125 -15.266 1 60.25 41 TRP B N 1
ATOM 2845 C CA . TRP B 1 41 ? 3.752 25.703 -14.844 1 60.25 41 TRP B CA 1
ATOM 2846 C C . TRP B 1 41 ? 3.635 26.344 -13.469 1 60.25 41 TRP B C 1
ATOM 2848 O O . TRP B 1 41 ? 2.697 27.094 -13.203 1 60.25 41 TRP B O 1
ATOM 2858 N N . ARG B 1 42 ? 4.43 25.891 -12.586 1 65.88 42 ARG B N 1
ATOM 2859 C CA . ARG B 1 42 ? 4.398 26.344 -11.195 1 65.88 42 ARG B CA 1
ATOM 2860 C C . ARG B 1 42 ? 5.641 27.156 -10.852 1 65.88 42 ARG B C 1
ATOM 2862 O O . ARG B 1 42 ? 6.156 27.062 -9.734 1 65.88 42 ARG B O 1
ATOM 2869 N N . GLY B 1 43 ? 6.242 27.719 -11.883 1 68.06 43 GLY B N 1
ATOM 2870 C CA . GLY B 1 43 ? 7.391 28.578 -11.625 1 68.06 43 GLY B CA 1
ATOM 2871 C C . GLY B 1 43 ? 8.711 27.938 -12.023 1 68.06 43 GLY B C 1
ATOM 2872 O O . GLY B 1 43 ? 9.695 28.641 -12.258 1 68.06 43 GLY B O 1
ATOM 2873 N N . VAL B 1 44 ? 8.695 26.625 -12.055 1 77.25 44 VAL B N 1
ATOM 2874 C CA . VAL B 1 44 ? 9.93 25.922 -12.406 1 77.25 44 VAL B CA 1
ATOM 2875 C C . VAL B 1 44 ? 9.633 24.859 -13.453 1 77.25 44 VAL B C 1
ATOM 2877 O O . VAL B 1 44 ? 8.617 24.156 -13.367 1 77.25 44 VAL B O 1
ATOM 2880 N N . CYS B 1 45 ? 10.422 24.891 -14.422 1 87.44 45 CYS B N 1
ATOM 2881 C CA . CYS B 1 45 ? 10.297 23.828 -15.414 1 87.44 45 CYS B CA 1
ATOM 2882 C C . CYS B 1 45 ? 10.969 22.547 -14.93 1 87.44 45 CYS B C 1
ATOM 2884 O O . CYS B 1 45 ? 12.195 22.469 -14.883 1 87.44 45 CYS B O 1
ATOM 2886 N N . ILE B 1 46 ? 10.227 21.609 -14.641 1 90 46 ILE B N 1
ATOM 2887 C CA . ILE B 1 46 ? 10.727 20.359 -14.078 1 90 46 ILE B CA 1
ATOM 2888 C C . ILE B 1 46 ? 11.648 19.672 -15.086 1 90 46 ILE B C 1
ATOM 2890 O O . ILE B 1 46 ? 12.688 19.125 -14.711 1 90 46 ILE B O 1
ATOM 2894 N N . PHE B 1 47 ? 11.305 19.812 -16.359 1 91.12 47 PHE B N 1
ATOM 2895 C CA . PHE B 1 47 ? 12.109 19.219 -17.406 1 91.12 47 PHE B CA 1
ATOM 2896 C C . PHE B 1 47 ? 13.484 19.875 -17.484 1 91.12 47 PHE B C 1
ATOM 2898 O O . PHE B 1 47 ? 14.508 19.188 -17.547 1 91.12 47 PHE B O 1
ATOM 2905 N N . GLN B 1 48 ? 13.422 21.125 -17.469 1 89.88 48 GLN B N 1
ATOM 2906 C CA . GLN B 1 48 ? 14.68 21.859 -17.547 1 89.88 48 GLN B CA 1
ATOM 2907 C C . GLN B 1 48 ? 15.57 21.547 -16.359 1 89.88 48 GLN B C 1
ATOM 2909 O O . GLN B 1 48 ? 16.781 21.391 -16.5 1 89.88 48 GLN B O 1
ATOM 2914 N N . GLU B 1 49 ? 14.945 21.484 -15.211 1 89.25 49 GLU B N 1
ATOM 2915 C CA . GLU B 1 49 ? 15.703 21.125 -14.016 1 89.25 49 GLU B CA 1
ATOM 2916 C C . GLU B 1 49 ? 16.328 19.734 -14.156 1 89.25 49 GLU B C 1
ATOM 2918 O O . GLU B 1 49 ? 17.453 19.516 -13.711 1 89.25 49 GLU B O 1
ATOM 2923 N N . PHE B 1 50 ? 15.594 18.922 -14.781 1 92.12 50 PHE B N 1
ATOM 2924 C CA . PHE B 1 50 ? 16.078 17.562 -15 1 92.12 50 PHE B CA 1
ATOM 2925 C C . PHE B 1 50 ? 17.266 17.547 -15.961 1 92.12 50 PHE B C 1
ATOM 2927 O O . PHE B 1 50 ? 18.266 16.875 -15.711 1 92.12 50 PHE B O 1
ATOM 2934 N N . VAL B 1 51 ? 17.203 18.281 -16.953 1 92.44 51 VAL B N 1
ATOM 2935 C CA . VAL B 1 51 ? 18.281 18.406 -17.938 1 92.44 51 VAL B CA 1
ATOM 2936 C C . VAL B 1 51 ? 19.531 19 -17.281 1 92.44 51 VAL B C 1
ATOM 2938 O O . VAL B 1 51 ? 20.625 18.453 -17.422 1 92.44 51 VAL B O 1
ATOM 2941 N N . TRP B 1 52 ? 19.312 19.984 -16.531 1 91.25 52 TRP B N 1
ATOM 2942 C CA . TRP B 1 52 ? 20.422 20.672 -15.867 1 91.25 52 TRP B CA 1
ATOM 2943 C C . TRP B 1 52 ? 21.094 19.75 -14.859 1 91.25 52 TRP B C 1
ATOM 2945 O O . TRP B 1 52 ? 22.297 19.891 -14.578 1 91.25 52 TRP B O 1
ATOM 2955 N N . GLY B 1 53 ? 20.281 18.828 -14.289 1 89.81 53 GLY B N 1
ATOM 2956 C CA . GLY B 1 53 ? 20.812 17.891 -13.32 1 89.81 53 GLY B CA 1
ATOM 2957 C C . GLY B 1 53 ? 21.453 16.672 -13.961 1 89.81 53 GLY B C 1
ATOM 2958 O O . GLY B 1 53 ? 21.75 15.688 -13.281 1 89.81 53 GLY B O 1
ATOM 2959 N N . GLY B 1 54 ? 21.625 16.656 -15.32 1 92.19 54 GLY B N 1
ATOM 2960 C CA . GLY B 1 54 ? 22.266 15.547 -16 1 92.19 54 GLY B CA 1
ATOM 2961 C C . GLY B 1 54 ? 21.359 14.336 -16.156 1 92.19 54 GLY B C 1
ATOM 2962 O O . GLY B 1 54 ? 21.812 13.195 -16.062 1 92.19 54 GLY B O 1
ATOM 2963 N N . TYR B 1 55 ? 20.078 14.602 -16.141 1 91 55 TYR B N 1
ATOM 2964 C CA . TYR B 1 55 ? 19.078 13.562 -16.344 1 91 55 TYR B CA 1
ATOM 2965 C C . TYR B 1 55 ? 19.047 12.578 -15.188 1 91 55 TYR B C 1
ATOM 2967 O O . TYR B 1 55 ? 18.906 11.367 -15.398 1 91 55 TYR B O 1
ATOM 2975 N N . LYS B 1 56 ? 19.328 13.18 -14.055 1 89.81 56 LYS B N 1
ATOM 2976 C CA . LYS B 1 56 ? 19.281 12.398 -12.82 1 89.81 56 LYS B CA 1
ATOM 2977 C C . LYS B 1 56 ? 18.359 13.047 -11.797 1 89.81 56 LYS B C 1
ATOM 2979 O O . LYS B 1 56 ? 18.156 14.266 -11.812 1 89.81 56 LYS B O 1
ATOM 2984 N N . ALA B 1 57 ? 17.797 12.188 -10.961 1 88.75 57 ALA B N 1
ATOM 2985 C CA . ALA B 1 57 ? 17 12.703 -9.852 1 88.75 57 ALA B CA 1
ATOM 2986 C C . ALA B 1 57 ? 17.828 13.586 -8.93 1 88.75 57 ALA B C 1
ATOM 2988 O O . ALA B 1 57 ? 19.031 13.344 -8.742 1 88.75 57 ALA B O 1
ATOM 2989 N N . LYS B 1 58 ? 17.203 14.656 -8.453 1 86.69 58 LYS B N 1
ATOM 2990 C CA . LYS B 1 58 ? 17.859 15.492 -7.453 1 86.69 58 LYS B CA 1
ATOM 2991 C C . LYS B 1 58 ? 18.047 14.734 -6.145 1 86.69 58 LYS B C 1
ATOM 2993 O O . LYS B 1 58 ? 18.094 13.5 -6.141 1 86.69 58 LYS B O 1
ATOM 2998 N N . ALA B 1 59 ? 18.031 15.453 -5.055 1 73.06 59 ALA B N 1
ATOM 2999 C CA . ALA B 1 59 ? 18.219 14.875 -3.729 1 73.06 59 ALA B CA 1
ATOM 3000 C C . ALA B 1 59 ? 17.078 13.93 -3.365 1 73.06 59 ALA B C 1
ATOM 3002 O O . ALA B 1 59 ? 15.922 14.195 -3.686 1 73.06 59 ALA B O 1
ATOM 3003 N N . THR B 1 60 ? 17.516 12.742 -2.939 1 82.31 60 THR B N 1
ATOM 3004 C CA . THR B 1 60 ? 16.547 11.789 -2.416 1 82.31 60 THR B CA 1
ATOM 3005 C C . THR B 1 60 ? 16.422 11.914 -0.901 1 82.31 60 THR B C 1
ATOM 3007 O O . THR B 1 60 ? 17.344 12.398 -0.237 1 82.31 60 THR B O 1
ATOM 3010 N N . ARG B 1 61 ? 15.25 11.75 -0.411 1 91.38 61 ARG B N 1
ATOM 3011 C CA . ARG B 1 61 ? 15.062 11.773 1.036 1 91.38 61 ARG B CA 1
ATOM 3012 C C . ARG B 1 61 ? 15.852 10.648 1.703 1 91.38 61 ARG B C 1
ATOM 3014 O O . ARG B 1 61 ? 15.68 9.477 1.358 1 91.38 61 ARG B O 1
ATOM 3021 N N . SER B 1 62 ? 16.781 11.055 2.531 1 88.31 62 SER B N 1
ATOM 3022 C CA . SER B 1 62 ? 17.609 10.07 3.205 1 88.31 62 SER B CA 1
ATOM 3023 C C . SER B 1 62 ? 17.031 9.672 4.555 1 88.31 62 SER B C 1
ATOM 3025 O O . SER B 1 62 ? 16.344 10.461 5.195 1 88.31 62 SER B O 1
ATOM 3027 N N . THR B 1 63 ? 17.266 8.461 4.918 1 94.19 63 THR B N 1
ATOM 3028 C CA . THR B 1 63 ? 16.953 7.973 6.254 1 94.19 63 THR B CA 1
ATOM 3029 C C . THR B 1 63 ? 18.062 8.32 7.234 1 94.19 63 THR B C 1
ATOM 3031 O O . THR B 1 63 ? 19.219 7.996 7 1 94.19 63 THR B O 1
ATOM 3034 N N . ILE B 1 64 ? 17.734 9 8.289 1 96.88 64 ILE B N 1
ATOM 3035 C CA . ILE B 1 64 ? 18.719 9.398 9.281 1 96.88 64 ILE B CA 1
ATOM 3036 C C . ILE B 1 64 ? 18.406 8.734 10.625 1 96.88 64 ILE B C 1
ATOM 3038 O O . ILE B 1 64 ? 17.312 8.219 10.828 1 96.88 64 ILE B O 1
ATOM 3042 N N . PHE B 1 65 ? 19.422 8.773 11.477 1 96.88 65 PHE B N 1
ATOM 3043 C CA . PHE B 1 65 ? 19.188 8.469 12.883 1 96.88 65 PHE B CA 1
ATOM 3044 C C . PHE B 1 65 ? 18.672 9.695 13.633 1 96.88 65 PHE B C 1
ATOM 3046 O O . PHE B 1 65 ? 19.234 10.781 13.508 1 96.88 65 PHE B O 1
ATOM 3053 N N . SER B 1 66 ? 17.578 9.531 14.273 1 98.19 66 SER B N 1
ATOM 3054 C CA . SER B 1 66 ? 17 10.609 15.07 1 98.19 66 SER B CA 1
ATOM 3055 C C . SER B 1 66 ? 16.938 10.234 16.547 1 98.19 66 SER B C 1
ATOM 3057 O O . SER B 1 66 ? 16.344 9.203 16.906 1 98.19 66 SER B O 1
ATOM 3059 N N . LYS B 1 67 ? 17.422 11.039 17.344 1 98.5 67 LYS B N 1
ATOM 3060 C CA . LYS B 1 67 ? 17.422 10.781 18.781 1 98.5 67 LYS B CA 1
ATOM 3061 C C . LYS B 1 67 ? 16.062 11.117 19.391 1 98.5 67 LYS B C 1
ATOM 3063 O O . LYS B 1 67 ? 15.477 12.156 19.078 1 98.5 67 LYS B O 1
ATOM 3068 N N . VAL B 1 68 ? 15.617 10.219 20.234 1 98.62 68 VAL B N 1
ATOM 3069 C CA . VAL B 1 68 ? 14.43 10.508 21.031 1 98.62 68 VAL B CA 1
ATOM 3070 C C . VAL B 1 68 ? 14.812 11.352 22.25 1 98.62 68 VAL B C 1
ATOM 3072 O O . VAL B 1 68 ? 15.391 10.844 23.203 1 98.62 68 VAL B O 1
ATOM 3075 N N . LEU B 1 69 ? 14.43 12.578 22.156 1 98.75 69 LEU B N 1
ATOM 3076 C CA . LEU B 1 69 ? 14.797 13.484 23.25 1 98.75 69 LEU B CA 1
ATOM 3077 C C . LEU B 1 69 ? 13.828 13.359 24.406 1 98.75 69 LEU B C 1
ATOM 3079 O O . LEU B 1 69 ? 14.227 13.484 25.578 1 98.75 69 LEU B O 1
ATOM 3083 N N . LYS B 1 70 ? 12.602 13.203 24.156 1 98.5 70 LYS B N 1
ATOM 3084 C CA . LYS B 1 70 ? 11.547 13.094 25.156 1 98.5 70 LYS B CA 1
ATOM 3085 C C . LYS B 1 70 ? 10.445 12.148 24.688 1 98.5 70 LYS B C 1
ATOM 3087 O O . LYS B 1 70 ? 10.086 12.133 23.516 1 98.5 70 LYS B O 1
ATOM 3092 N N . LYS B 1 71 ? 9.984 11.328 25.547 1 97.81 71 LYS B N 1
ATOM 3093 C CA . LYS B 1 71 ? 8.836 10.453 25.344 1 97.81 71 LYS B CA 1
ATOM 3094 C C . LYS B 1 71 ? 7.758 10.695 26.406 1 97.81 71 LYS B C 1
ATOM 3096 O O . LYS B 1 71 ? 8.008 10.555 27.594 1 97.81 71 LYS B O 1
ATOM 3101 N N . GLU B 1 72 ? 6.621 11.102 25.969 1 97.25 72 GLU B N 1
ATOM 3102 C CA . GLU B 1 72 ? 5.5 11.359 26.875 1 97.25 72 GLU B CA 1
ATOM 3103 C C . GLU B 1 72 ? 4.363 10.367 26.625 1 97.25 72 GLU B C 1
ATOM 3105 O O . GLU B 1 72 ? 3.852 10.258 25.516 1 97.25 72 GLU B O 1
ATOM 3110 N N . LYS B 1 73 ? 4.02 9.672 27.656 1 95.44 73 LYS B N 1
ATOM 3111 C CA . LYS B 1 73 ? 2.83 8.82 27.594 1 95.44 73 LYS B CA 1
ATOM 3112 C C . LYS B 1 73 ? 1.572 9.617 27.938 1 95.44 73 LYS B C 1
ATOM 3114 O O . LYS B 1 73 ? 1.323 9.914 29.109 1 95.44 73 LYS B O 1
ATOM 3119 N N . VAL B 1 74 ? 0.807 9.984 26.969 1 95.94 74 VAL B N 1
ATOM 3120 C CA . VAL B 1 74 ? -0.42 10.742 27.203 1 95.94 74 VAL B CA 1
ATOM 3121 C C . VAL B 1 74 ? -1.458 9.852 27.891 1 95.94 74 VAL B C 1
ATOM 3123 O O . VAL B 1 74 ? -2.088 10.266 28.859 1 95.94 74 VAL B O 1
ATOM 3126 N N . ASN B 1 75 ? -1.65 8.641 27.406 1 93.31 75 ASN B N 1
ATOM 3127 C CA . ASN B 1 75 ? -2.449 7.555 27.953 1 93.31 75 ASN B CA 1
ATOM 3128 C C . ASN B 1 75 ? -2.08 6.215 27.328 1 93.31 75 ASN B C 1
ATOM 3130 O O . ASN B 1 75 ? -0.979 6.051 26.797 1 93.31 75 ASN B O 1
ATOM 3134 N N . GLU B 1 76 ? -2.91 5.262 27.453 1 89.31 76 GLU B N 1
ATOM 3135 C CA . GLU B 1 76 ? -2.6 3.92 26.969 1 89.31 76 GLU B CA 1
ATOM 3136 C C . GLU B 1 76 ? -2.613 3.869 25.453 1 89.31 76 GLU B C 1
ATOM 3138 O O . GLU B 1 76 ? -2.014 2.977 24.844 1 89.31 76 GLU B O 1
ATOM 3143 N N . GLU B 1 77 ? -3.137 4.918 24.828 1 88.69 77 GLU B N 1
ATOM 3144 C CA . GLU B 1 77 ? -3.377 4.871 23.375 1 88.69 77 GLU B CA 1
ATOM 3145 C C . GLU B 1 77 ? -2.396 5.766 22.625 1 88.69 77 GLU B C 1
ATOM 3147 O O . GLU B 1 77 ? -2.09 5.516 21.453 1 88.69 77 GLU B O 1
ATOM 3152 N N . VAL B 1 78 ? -1.928 6.812 23.344 1 96 78 VAL B N 1
ATOM 3153 C CA . VAL B 1 78 ? -1.2 7.836 22.609 1 96 78 VAL B CA 1
ATOM 3154 C C . VAL B 1 78 ? 0.124 8.141 23.312 1 96 78 VAL B C 1
ATOM 3156 O O . VAL B 1 78 ? 0.166 8.305 24.531 1 96 78 VAL B O 1
ATOM 3159 N N . ILE B 1 79 ? 1.166 8.203 22.531 1 97.12 79 ILE B N 1
ATOM 3160 C CA . ILE B 1 79 ? 2.459 8.688 23 1 97.12 79 ILE B CA 1
ATOM 3161 C C . ILE B 1 79 ? 2.914 9.859 22.141 1 97.12 79 ILE B C 1
ATOM 3163 O O . ILE B 1 79 ? 2.539 9.961 20.969 1 97.12 79 ILE B O 1
ATOM 3167 N N . ILE B 1 80 ? 3.668 10.773 22.734 1 98.25 80 ILE B N 1
ATOM 3168 C CA . ILE B 1 80 ? 4.273 11.883 22.016 1 98.25 80 ILE B CA 1
ATOM 3169 C C . ILE B 1 80 ? 5.793 11.773 22.078 1 98.25 80 ILE B C 1
ATOM 3171 O O . ILE B 1 80 ? 6.363 11.648 23.172 1 98.25 80 ILE B O 1
ATOM 3175 N N . LEU B 1 81 ? 6.426 11.805 20.938 1 98.44 81 LEU B N 1
ATOM 3176 C CA . LEU B 1 81 ? 7.883 11.773 20.844 1 98.44 81 LEU B CA 1
ATOM 3177 C C . LEU B 1 81 ? 8.43 13.133 20.406 1 98.44 81 LEU B C 1
ATOM 3179 O O . LEU B 1 81 ? 7.898 13.742 19.469 1 98.44 81 LEU B O 1
ATOM 3183 N N . THR B 1 82 ? 9.383 13.594 21.125 1 98.88 82 THR B N 1
ATOM 3184 C CA . THR B 1 82 ? 10.211 14.703 20.672 1 98.88 82 THR B CA 1
ATOM 3185 C C . THR B 1 82 ? 11.492 14.188 20.031 1 98.88 82 THR B C 1
ATOM 3187 O O . THR B 1 82 ? 12.297 13.516 20.672 1 98.88 82 THR B O 1
ATOM 3190 N N . LEU B 1 83 ? 11.68 14.516 18.797 1 98.88 83 LEU B N 1
ATOM 3191 C CA . LEU B 1 83 ? 12.773 13.922 18.016 1 98.88 83 LEU B CA 1
ATOM 3192 C C . LEU B 1 83 ? 13.734 15 17.531 1 98.88 83 LEU B C 1
ATOM 3194 O O . LEU B 1 83 ? 13.305 16.078 17.109 1 98.88 83 LEU B O 1
ATOM 3198 N N . LYS B 1 84 ? 14.977 14.703 17.562 1 98.81 84 LYS B N 1
ATOM 3199 C CA . LYS B 1 84 ? 16 15.578 17 1 98.81 84 LYS B CA 1
ATOM 3200 C C . LYS B 1 84 ? 16.094 15.422 15.492 1 98.81 84 LYS B C 1
ATOM 3202 O O . LYS B 1 84 ? 16.141 14.297 14.984 1 98.81 84 LYS B O 1
ATOM 3207 N N . VAL B 1 85 ? 16.094 16.547 14.805 1 98.56 85 VAL B N 1
ATOM 3208 C CA . VAL B 1 85 ? 16.266 16.547 13.359 1 98.56 85 VAL B CA 1
ATOM 3209 C C . VAL B 1 85 ? 17.141 17.734 12.953 1 98.56 85 VAL B C 1
ATOM 3211 O O . VAL B 1 85 ? 17.312 18.672 13.727 1 98.56 85 VAL B O 1
ATOM 3214 N N . PRO B 1 86 ? 17.781 17.688 11.781 1 98.12 86 PRO B N 1
ATOM 3215 C CA . PRO B 1 86 ? 18.484 18.891 11.305 1 98.12 86 PRO B CA 1
ATOM 3216 C C . PRO B 1 86 ? 17.594 20.125 11.242 1 98.12 86 PRO B C 1
ATOM 3218 O O . PRO B 1 86 ? 16.391 20 10.938 1 98.12 86 PRO B O 1
ATOM 3221 N N . ASN B 1 87 ? 18.156 21.25 11.445 1 98.38 87 ASN B N 1
ATOM 3222 C CA . ASN B 1 87 ? 17.391 22.5 11.508 1 98.38 87 ASN B CA 1
ATOM 3223 C C . ASN B 1 87 ? 16.609 22.734 10.227 1 98.38 87 ASN B C 1
ATOM 3225 O O . ASN B 1 87 ? 15.438 23.141 10.273 1 98.38 87 ASN B O 1
ATOM 3229 N N . LYS B 1 88 ? 17.203 22.516 9.172 1 97.12 88 LYS B N 1
ATOM 3230 C CA . LYS B 1 88 ? 16.531 22.719 7.891 1 97.12 88 LYS B CA 1
ATOM 3231 C C . LYS B 1 88 ? 15.305 21.828 7.766 1 97.12 88 LYS B C 1
ATOM 3233 O O . LYS B 1 88 ? 14.266 22.25 7.258 1 97.12 88 LYS B O 1
ATOM 3238 N N . MET B 1 89 ? 15.414 20.609 8.234 1 97.69 89 MET B N 1
ATOM 3239 C CA . MET B 1 89 ? 14.289 19.672 8.18 1 97.69 89 MET B CA 1
ATOM 3240 C C . MET B 1 89 ? 13.148 20.141 9.078 1 97.69 89 MET B C 1
ATOM 3242 O O . MET B 1 89 ? 11.977 20.078 8.703 1 97.69 89 MET B O 1
ATOM 3246 N N . ALA B 1 90 ? 13.508 20.562 10.25 1 98.56 90 ALA B N 1
ATOM 3247 C CA . ALA B 1 90 ? 12.484 21.109 11.148 1 98.56 90 ALA B CA 1
ATOM 3248 C C . ALA B 1 90 ? 11.727 22.25 10.492 1 98.56 90 ALA B C 1
ATOM 3250 O O . ALA B 1 90 ? 10.5 22.312 10.57 1 98.56 90 ALA B O 1
ATOM 3251 N N . ARG B 1 91 ? 12.461 23.109 9.852 1 98.06 91 ARG B N 1
ATOM 3252 C CA . ARG B 1 91 ? 11.852 24.234 9.148 1 98.06 91 ARG B CA 1
ATOM 3253 C C . ARG B 1 91 ? 10.906 23.75 8.055 1 98.06 91 ARG B C 1
ATOM 3255 O O . ARG B 1 91 ? 9.773 24.219 7.949 1 98.06 91 ARG B O 1
ATOM 3262 N N . ASP B 1 92 ? 11.383 22.797 7.266 1 97.56 92 ASP B N 1
ATOM 3263 C CA . ASP B 1 92 ? 10.617 22.281 6.145 1 97.56 92 ASP B CA 1
ATOM 3264 C C . ASP B 1 92 ? 9.359 21.562 6.629 1 97.56 92 ASP B C 1
ATOM 3266 O O . ASP B 1 92 ? 8.336 21.547 5.934 1 97.56 92 ASP B O 1
ATOM 3270 N N . LEU B 1 93 ? 9.414 21.016 7.836 1 98.44 93 LEU B N 1
ATOM 3271 C CA . LEU B 1 93 ? 8.32 20.219 8.367 1 98.44 93 LEU B CA 1
ATOM 3272 C C . LEU B 1 93 ? 7.301 21.109 9.086 1 98.44 93 LEU B C 1
ATOM 3274 O O . LEU B 1 93 ? 6.23 20.625 9.484 1 98.44 93 LEU B O 1
ATOM 3278 N N . ASN B 1 94 ? 7.633 22.375 9.219 1 98.06 94 ASN B N 1
ATOM 3279 C CA . ASN B 1 94 ? 6.695 23.312 9.82 1 98.06 94 ASN B CA 1
ATOM 3280 C C . ASN B 1 94 ? 5.703 23.844 8.789 1 98.06 94 ASN B C 1
ATOM 3282 O O . ASN B 1 94 ? 5.57 25.062 8.625 1 98.06 94 ASN B O 1
ATOM 3286 N N . GLU B 1 95 ? 5.055 22.953 8.102 1 97.56 95 GLU B N 1
ATOM 3287 C CA . GLU B 1 95 ? 4.043 23.234 7.086 1 97.56 95 GLU B CA 1
ATOM 3288 C C . GLU B 1 95 ? 2.863 22.266 7.207 1 97.56 95 GLU B C 1
ATOM 3290 O O . GLU B 1 95 ? 3.045 21.094 7.512 1 97.56 95 GLU B O 1
ATOM 3295 N N . PRO B 1 96 ? 1.633 22.797 6.934 1 98.38 96 PRO B N 1
ATOM 3296 C CA . PRO B 1 96 ? 0.481 21.891 6.945 1 98.38 96 PRO B CA 1
ATOM 3297 C C . PRO B 1 96 ? 0.67 20.672 6.035 1 98.38 96 PRO B C 1
ATOM 3299 O O . PRO B 1 96 ? 1.18 20.812 4.918 1 98.38 96 PRO B O 1
ATOM 3302 N N . GLY B 1 97 ? 0.311 19.484 6.543 1 98.31 97 GLY B N 1
ATOM 3303 C CA . GLY B 1 97 ? 0.39 18.281 5.734 1 98.31 97 GLY B CA 1
ATOM 3304 C C . GLY B 1 97 ? 1.737 17.594 5.824 1 98.31 97 GLY B C 1
ATOM 3305 O O . GLY B 1 97 ? 1.967 16.578 5.16 1 98.31 97 GLY B O 1
ATOM 3306 N N . SER B 1 98 ? 2.6 18.078 6.727 1 98.56 98 SER B N 1
ATOM 3307 C CA . SER B 1 98 ? 3.934 17.5 6.863 1 98.56 98 SER B CA 1
ATOM 3308 C C . SER B 1 98 ? 3.887 16.172 7.621 1 98.56 98 SER B C 1
ATOM 3310 O O . SER B 1 98 ? 3.139 16.031 8.594 1 98.56 98 SER B O 1
ATOM 3312 N N . PHE B 1 99 ? 4.691 15.203 7.137 1 98.69 99 PHE B N 1
ATOM 3313 C CA . PHE B 1 99 ? 4.852 13.945 7.852 1 98.69 99 PHE B CA 1
ATOM 3314 C C . PHE B 1 99 ? 6.238 13.359 7.621 1 98.69 99 PHE B C 1
ATOM 3316 O O . PHE B 1 99 ? 6.996 13.867 6.789 1 98.69 99 PHE B O 1
ATOM 3323 N N . VAL B 1 100 ? 6.645 12.445 8.43 1 98.75 100 VAL B N 1
ATOM 3324 C CA . VAL B 1 100 ? 7.898 11.703 8.32 1 98.75 100 VAL B CA 1
ATOM 3325 C C . VAL B 1 100 ? 7.625 10.203 8.469 1 98.75 100 VAL B C 1
ATOM 3327 O O . VAL B 1 100 ? 6.559 9.805 8.93 1 98.75 100 VAL B O 1
ATOM 3330 N N . PHE B 1 101 ? 8.539 9.422 7.98 1 98.31 101 PHE B N 1
ATOM 3331 C CA . PHE B 1 101 ? 8.508 7.996 8.273 1 98.31 101 PHE B CA 1
ATOM 3332 C C . PHE B 1 101 ? 9.391 7.668 9.469 1 98.31 101 PHE B C 1
ATOM 3334 O O . PHE B 1 101 ? 10.547 8.102 9.531 1 98.31 101 PHE B O 1
ATOM 3341 N N . LEU B 1 102 ? 8.836 6.941 10.391 1 98.06 102 LEU B N 1
ATOM 3342 C CA . LEU B 1 102 ? 9.586 6.469 11.555 1 98.06 102 LEU B CA 1
ATOM 3343 C C . LEU B 1 102 ? 9.703 4.949 11.547 1 98.06 102 LEU B C 1
ATOM 3345 O O . LEU B 1 102 ? 8.766 4.254 11.133 1 98.06 102 LEU B O 1
ATOM 3349 N N . ARG B 1 103 ? 10.797 4.52 12 1 95.69 103 ARG B N 1
ATOM 3350 C CA . ARG B 1 103 ? 11.047 3.084 12.109 1 95.69 103 ARG B CA 1
ATOM 3351 C C . ARG B 1 103 ? 12.023 2.783 13.242 1 95.69 103 ARG B C 1
ATOM 3353 O O . ARG B 1 103 ? 12.992 3.514 13.445 1 95.69 103 ARG B O 1
ATOM 3360 N N . GLY B 1 104 ? 11.773 1.733 13.984 1 91.62 104 GLY B N 1
ATOM 3361 C CA . GLY B 1 104 ? 12.742 1.297 14.969 1 91.62 104 GLY B CA 1
ATOM 3362 C C . GLY B 1 104 ? 14.055 0.839 14.352 1 91.62 104 GLY B C 1
ATOM 3363 O O . GLY B 1 104 ? 14.07 0.299 13.242 1 91.62 104 GLY B O 1
ATOM 3364 N N . ILE B 1 105 ? 15.133 0.92 14.992 1 88.5 105 ILE B N 1
ATOM 3365 C CA . ILE B 1 105 ? 16.469 0.69 14.461 1 88.5 105 ILE B CA 1
ATOM 3366 C C . ILE B 1 105 ? 16.656 -0.791 14.141 1 88.5 105 ILE B C 1
ATOM 3368 O O . ILE B 1 105 ? 17.422 -1.147 13.242 1 88.5 105 ILE B O 1
ATOM 3372 N N . SER B 1 106 ? 15.961 -1.686 14.711 1 84.62 106 SER B N 1
ATOM 3373 C CA . SER B 1 106 ? 16.141 -3.113 14.477 1 84.62 106 SER B CA 1
ATOM 3374 C C . SER B 1 106 ? 15.078 -3.662 13.531 1 84.62 106 SER B C 1
ATOM 3376 O O . SER B 1 106 ? 15.047 -4.863 13.258 1 84.62 106 SER B O 1
ATOM 3378 N N . SER B 1 107 ? 14.352 -2.797 12.945 1 88.94 107 SER B N 1
ATOM 3379 C CA . SER B 1 107 ? 13.234 -3.248 12.125 1 88.94 107 SER B CA 1
ATOM 3380 C C . SER B 1 107 ? 13.555 -3.143 10.641 1 88.94 107 SER B C 1
ATOM 3382 O O . SER B 1 107 ? 14.234 -2.207 10.211 1 88.94 107 SER B O 1
ATOM 3384 N N . PRO B 1 108 ? 13.086 -4.09 9.844 1 89.81 108 PRO B N 1
ATOM 3385 C CA . PRO B 1 108 ? 13.25 -3.984 8.391 1 89.81 108 PRO B CA 1
ATOM 3386 C C . PRO B 1 108 ? 12.523 -2.775 7.801 1 89.81 108 PRO B C 1
ATOM 3388 O O . PRO B 1 108 ? 11.664 -2.186 8.461 1 89.81 108 PRO B O 1
ATOM 3391 N N . PRO B 1 109 ? 12.828 -2.418 6.57 1 90.94 109 PRO B N 1
ATOM 3392 C CA . PRO B 1 109 ? 12.328 -1.189 5.953 1 90.94 109 PRO B CA 1
ATOM 3393 C C . PRO B 1 109 ? 10.805 -1.18 5.816 1 90.94 109 PRO B C 1
ATOM 3395 O O . PRO B 1 109 ? 10.188 -0.11 5.789 1 90.94 109 PRO B O 1
ATOM 3398 N N . PHE B 1 110 ? 10.234 -2.299 5.73 1 91.94 110 PHE B N 1
ATOM 3399 C CA . PHE B 1 110 ? 8.797 -2.312 5.508 1 91.94 110 PHE B CA 1
ATOM 3400 C C . PHE B 1 110 ? 8.047 -1.972 6.793 1 91.94 110 PHE B C 1
ATOM 3402 O O . PHE B 1 110 ? 6.812 -1.971 6.816 1 91.94 110 PHE B O 1
ATOM 3409 N N . PHE B 1 111 ? 8.773 -1.599 7.891 1 94.5 111 PHE B N 1
ATOM 3410 C CA . PHE B 1 111 ? 8.18 -1.089 9.125 1 94.5 111 PHE B CA 1
ATOM 3411 C C . PHE B 1 111 ? 8.109 0.433 9.102 1 94.5 111 PHE B C 1
ATOM 3413 O O . PHE B 1 111 ? 7.629 1.052 10.055 1 94.5 111 PHE B O 1
ATOM 3420 N N . ASP B 1 112 ? 8.578 1.057 8.023 1 96.56 112 ASP B N 1
ATOM 3421 C CA . ASP B 1 112 ? 8.438 2.506 7.914 1 96.56 112 ASP B CA 1
ATOM 3422 C C . ASP B 1 112 ? 6.988 2.932 8.109 1 96.56 112 ASP B C 1
ATOM 3424 O O . ASP B 1 112 ? 6.086 2.404 7.453 1 96.56 112 ASP B O 1
ATOM 3428 N N . THR B 1 113 ? 6.793 3.873 9 1 96.81 113 THR B N 1
ATOM 3429 C CA . THR B 1 113 ? 5.449 4.305 9.375 1 96.81 113 THR B CA 1
ATOM 3430 C C . THR B 1 113 ? 5.301 5.812 9.211 1 96.81 113 THR B C 1
ATOM 3432 O O . THR B 1 113 ? 6.023 6.586 9.844 1 96.81 113 THR B O 1
ATOM 3435 N N . PRO B 1 114 ? 4.355 6.227 8.344 1 97.88 114 PRO B N 1
ATOM 3436 C CA . PRO B 1 114 ? 4.145 7.672 8.219 1 97.88 114 PRO B CA 1
ATOM 3437 C C . PRO B 1 114 ? 3.52 8.289 9.469 1 97.88 114 PRO B C 1
ATOM 3439 O O . PRO B 1 114 ? 2.561 7.738 10.016 1 97.88 114 PRO B O 1
ATOM 3442 N N . MET B 1 115 ? 4.113 9.398 9.914 1 98 115 MET B N 1
ATOM 3443 C CA . MET B 1 115 ? 3.65 10.109 11.102 1 98 115 MET B CA 1
ATOM 3444 C C . MET B 1 115 ? 3.541 11.602 10.836 1 98 115 MET B C 1
ATOM 3446 O O . MET B 1 115 ? 4.512 12.242 10.422 1 98 115 MET B O 1
ATOM 3450 N N . SER B 1 116 ? 2.371 12.125 11.109 1 98.31 116 SER B N 1
ATOM 3451 C CA . SER B 1 116 ? 2.189 13.562 10.953 1 98.31 116 SER B CA 1
ATOM 3452 C C . SER B 1 116 ? 3.016 14.344 11.969 1 98.31 116 SER B C 1
ATOM 3454 O O . SER B 1 116 ? 3.199 13.891 13.102 1 98.31 116 SER B O 1
ATOM 3456 N N . VAL B 1 117 ? 3.441 15.477 11.57 1 98.75 117 VAL B N 1
ATOM 3457 C CA . VAL B 1 117 ? 4.199 16.359 12.461 1 98.75 117 VAL B CA 1
ATOM 3458 C C . VAL B 1 117 ? 3.248 17.281 13.211 1 98.75 117 VAL B C 1
ATOM 3460 O O . VAL B 1 117 ? 2.418 17.953 12.602 1 98.75 117 VAL B O 1
ATOM 3463 N N . MET B 1 118 ? 3.4 17.297 14.5 1 98.69 118 MET B N 1
ATOM 3464 C CA . MET B 1 118 ? 2.531 18.094 15.352 1 98.69 118 MET B CA 1
ATOM 3465 C C . MET B 1 118 ? 3.164 19.453 15.656 1 98.69 118 MET B C 1
ATOM 3467 O O . MET B 1 118 ? 2.459 20.438 15.836 1 98.69 118 MET B O 1
ATOM 3471 N N . TYR B 1 119 ? 4.438 19.438 15.766 1 98.31 119 TYR B N 1
ATOM 3472 C CA . TYR B 1 119 ? 5.207 20.625 16.125 1 98.31 119 TYR B CA 1
ATOM 3473 C C . TYR B 1 119 ? 6.625 20.547 15.57 1 98.31 119 TYR B C 1
ATOM 3475 O O . TYR B 1 119 ? 7.195 19.453 15.469 1 98.31 119 TYR B O 1
ATOM 3483 N N . ALA B 1 120 ? 7.137 21.672 15.141 1 98.62 120 ALA B N 1
ATOM 3484 C CA . ALA B 1 120 ? 8.516 21.75 14.664 1 98.62 120 ALA B CA 1
ATOM 3485 C C . ALA B 1 120 ? 9.172 23.062 15.117 1 98.62 120 ALA B C 1
ATOM 3487 O O . ALA B 1 120 ? 8.539 24.109 15.102 1 98.62 120 ALA B O 1
ATOM 3488 N N . ASP B 1 121 ? 10.367 22.953 15.578 1 98.25 121 ASP B N 1
ATOM 3489 C CA . ASP B 1 121 ? 11.172 24.094 15.984 1 98.25 121 ASP B CA 1
ATOM 3490 C C . ASP B 1 121 ? 12.508 24.125 15.25 1 98.25 121 ASP B C 1
ATOM 3492 O O . ASP B 1 121 ? 13.391 23.312 15.523 1 98.25 121 ASP B O 1
ATOM 3496 N N . GLU B 1 122 ? 12.648 25.031 14.352 1 98.25 122 GLU B N 1
ATOM 3497 C CA . GLU B 1 122 ? 13.836 25.125 13.523 1 98.25 122 GLU B CA 1
ATOM 3498 C C . GLU B 1 122 ? 15.078 25.406 14.367 1 98.25 122 GLU B C 1
ATOM 3500 O O . GLU B 1 122 ? 16.125 24.797 14.156 1 98.25 122 GLU B O 1
ATOM 3505 N N . LEU B 1 123 ? 15 26.266 15.273 1 98.19 123 LEU B N 1
ATOM 3506 C CA . LEU B 1 123 ? 16.141 26.703 16.078 1 98.19 123 LEU B CA 1
ATOM 3507 C C . LEU B 1 123 ? 16.688 25.547 16.906 1 98.19 123 LEU B C 1
ATOM 3509 O O . LEU B 1 123 ? 17.891 25.312 16.938 1 98.19 123 LEU B O 1
ATOM 3513 N N . GLU B 1 124 ? 15.828 24.781 17.5 1 98.25 124 GLU B N 1
ATOM 3514 C CA . GLU B 1 124 ? 16.234 23.672 18.359 1 98.25 124 GLU B CA 1
ATOM 3515 C C . GLU B 1 124 ? 16.484 22.406 17.547 1 98.25 124 GLU B C 1
ATOM 3517 O O . GLU B 1 124 ? 17.078 21.453 18.047 1 98.25 124 GLU B O 1
ATOM 3522 N N . GLY B 1 125 ? 16.016 22.391 16.375 1 98.56 125 GLY B N 1
ATOM 3523 C CA . GLY B 1 125 ? 16.141 21.203 15.547 1 98.56 125 GLY B CA 1
ATOM 3524 C C . GLY B 1 125 ? 15.344 20.016 16.078 1 98.56 125 GLY B C 1
ATOM 3525 O O . GLY B 1 125 ? 15.883 18.922 16.266 1 98.56 125 GLY B O 1
ATOM 3526 N N . ILE B 1 126 ? 14.016 20.312 16.359 1 98.81 126 ILE B N 1
ATOM 3527 C CA . ILE B 1 126 ? 13.203 19.219 16.906 1 98.81 126 ILE B CA 1
ATOM 3528 C C . ILE B 1 126 ? 11.852 19.203 16.203 1 98.81 126 ILE B C 1
ATOM 3530 O O . ILE B 1 126 ? 11.398 20.219 15.672 1 98.81 126 ILE B O 1
ATOM 3534 N N . ILE B 1 127 ? 11.281 18.047 16.188 1 98.81 127 ILE B N 1
ATOM 3535 C CA . ILE B 1 127 ? 9.883 17.859 15.82 1 98.81 127 ILE B CA 1
ATOM 3536 C C . ILE B 1 127 ? 9.172 17.031 16.875 1 98.81 127 ILE B C 1
ATOM 3538 O O . ILE B 1 127 ? 9.812 16.297 17.641 1 98.81 127 ILE B O 1
ATOM 3542 N N . LYS B 1 128 ? 7.898 17.188 17 1 98.81 128 LYS B N 1
ATOM 3543 C CA . LYS B 1 128 ? 7.062 16.375 17.859 1 98.81 128 LYS B CA 1
ATOM 3544 C C . LYS B 1 128 ? 6.027 15.594 17.062 1 98.81 128 LYS B C 1
ATOM 3546 O O . LYS B 1 128 ? 5.387 16.156 16.156 1 98.81 128 LYS B O 1
ATOM 3551 N N . ILE B 1 129 ? 5.918 14.375 17.422 1 98.31 129 ILE B N 1
ATOM 3552 C CA . ILE B 1 129 ? 4.98 13.477 16.766 1 98.31 129 ILE B CA 1
ATOM 3553 C C . ILE B 1 129 ? 4.094 12.797 17.812 1 98.31 129 ILE B C 1
ATOM 3555 O O . ILE B 1 129 ? 4.57 12.391 18.875 1 98.31 129 ILE B O 1
ATOM 3559 N N . ALA B 1 130 ? 2.809 12.766 17.531 1 98.19 130 ALA B N 1
ATOM 3560 C CA . ALA B 1 130 ? 1.876 11.977 18.344 1 98.19 130 ALA B CA 1
ATOM 3561 C C . ALA B 1 130 ? 1.531 10.664 17.656 1 98.19 130 ALA B C 1
ATOM 3563 O O . ALA B 1 130 ? 1.221 10.633 16.469 1 98.19 130 ALA B O 1
ATOM 3564 N N . ILE B 1 131 ? 1.633 9.578 18.391 1 97.25 131 ILE B N 1
ATOM 3565 C CA . ILE B 1 131 ? 1.452 8.25 17.812 1 97.25 131 ILE B CA 1
ATOM 3566 C C . ILE B 1 131 ? 0.313 7.531 18.547 1 97.25 131 ILE B C 1
ATOM 3568 O O . ILE B 1 131 ? 0.333 7.398 19.766 1 97.25 131 ILE B O 1
ATOM 3572 N N . GLN B 1 132 ? -0.68 7.211 17.812 1 96.56 132 GLN B N 1
ATOM 3573 C CA . GLN B 1 132 ? -1.675 6.273 18.312 1 96.56 132 GLN B CA 1
ATOM 3574 C C . GLN B 1 132 ? -1.21 4.832 18.141 1 96.56 132 GLN B C 1
ATOM 3576 O O . GLN B 1 132 ? -1.062 4.352 17.016 1 96.56 132 GLN B O 1
ATOM 3581 N N . VAL B 1 133 ? -0.98 4.121 19.188 1 92.31 133 VAL B N 1
ATOM 3582 C CA . VAL B 1 133 ? -0.455 2.76 19.141 1 92.31 133 VAL B CA 1
ATOM 3583 C C . VAL B 1 133 ? -1.574 1.788 18.766 1 92.31 133 VAL B C 1
ATOM 3585 O O . VAL B 1 133 ? -2.467 1.523 19.578 1 92.31 133 VAL B O 1
ATOM 3588 N N . SER B 1 134 ? -1.56 1.241 17.562 1 88.62 134 SER B N 1
ATOM 3589 C CA . SER B 1 134 ? -2.711 0.464 17.109 1 88.62 134 SER B CA 1
ATOM 3590 C C . SER B 1 134 ? -2.273 -0.793 16.375 1 88.62 134 SER B C 1
ATOM 3592 O O . SER B 1 134 ? -3.07 -1.713 16.172 1 88.62 134 SER B O 1
ATOM 3594 N N . GLY B 1 135 ? -1.03 -0.935 15.953 1 88.38 135 GLY B N 1
ATOM 3595 C CA . GLY B 1 135 ? -0.59 -2.076 15.164 1 88.38 135 GLY B CA 1
ATOM 3596 C C . GLY B 1 135 ? 0.877 -2.408 15.367 1 88.38 135 GLY B C 1
ATOM 3597 O O . GLY B 1 135 ? 1.535 -1.839 16.234 1 88.38 135 GLY B O 1
ATOM 3598 N N . PRO B 1 136 ? 1.301 -3.402 14.531 1 89.12 136 PRO B N 1
ATOM 3599 C CA . PRO B 1 136 ? 2.674 -3.881 14.711 1 89.12 136 PRO B CA 1
ATOM 3600 C C . PRO B 1 136 ? 3.711 -2.771 14.547 1 89.12 136 PRO B C 1
ATOM 3602 O O . PRO B 1 136 ? 4.688 -2.717 15.297 1 89.12 136 PRO B O 1
ATOM 3605 N N . LYS B 1 137 ? 3.535 -1.87 13.625 1 93.56 137 LYS B N 1
ATOM 3606 C CA . LYS B 1 137 ? 4.527 -0.831 13.367 1 93.56 137 LYS B CA 1
ATOM 3607 C C . LYS B 1 137 ? 4.617 0.152 14.531 1 93.56 137 LYS B C 1
ATOM 3609 O O . LYS B 1 137 ? 5.711 0.448 15.016 1 93.56 137 LYS B O 1
ATOM 3614 N N . THR B 1 138 ? 3.469 0.623 15 1 93.06 138 THR B N 1
ATOM 3615 C CA . THR B 1 138 ? 3.465 1.627 16.062 1 93.06 138 THR B CA 1
ATOM 3616 C C . THR B 1 138 ? 3.889 1.012 17.391 1 93.06 138 THR B C 1
ATOM 3618 O O . THR B 1 138 ? 4.52 1.677 18.219 1 93.06 138 THR B O 1
ATOM 3621 N N . LYS B 1 139 ? 3.588 -0.266 17.625 1 90.75 139 LYS B N 1
ATOM 3622 C CA . LYS B 1 139 ? 4.031 -0.954 18.828 1 90.75 139 LYS B CA 1
ATOM 3623 C C . LYS B 1 139 ? 5.551 -1.016 18.906 1 90.75 139 LYS B C 1
ATOM 3625 O O . LYS B 1 139 ? 6.137 -0.859 19.984 1 90.75 139 LYS B O 1
ATOM 3630 N N . LEU B 1 140 ? 6.117 -1.191 17.781 1 90.94 140 LEU B N 1
ATOM 3631 C CA . LEU B 1 140 ? 7.574 -1.252 17.75 1 90.94 140 LEU B CA 1
ATOM 3632 C C . LEU B 1 140 ? 8.188 0.119 18.016 1 90.94 140 LEU B C 1
ATOM 3634 O O . LEU B 1 140 ? 9.188 0.227 18.719 1 90.94 140 LEU B O 1
ATOM 3638 N N . ILE B 1 141 ? 7.625 1.146 17.469 1 92.94 141 ILE B N 1
ATOM 3639 C CA . ILE B 1 141 ? 8.117 2.5 17.688 1 92.94 141 ILE B CA 1
ATOM 3640 C C . ILE B 1 141 ? 7.965 2.861 19.172 1 92.94 141 ILE B C 1
ATOM 3642 O O . ILE B 1 141 ? 8.836 3.512 19.75 1 92.94 141 ILE B O 1
ATOM 3646 N N . GLN B 1 142 ? 6.883 2.416 19.734 1 91.88 142 GLN B N 1
ATOM 3647 C CA . GLN B 1 142 ? 6.59 2.703 21.141 1 91.88 142 GLN B CA 1
ATOM 3648 C C . GLN B 1 142 ? 7.684 2.158 22.062 1 91.88 142 GLN B C 1
ATOM 3650 O O . GLN B 1 142 ? 7.902 2.68 23.156 1 91.88 142 GLN B O 1
ATOM 3655 N N . LYS B 1 143 ? 8.422 1.179 21.625 1 90.38 143 LYS B N 1
ATOM 3656 C CA . LYS B 1 143 ? 9.461 0.55 22.438 1 90.38 143 LYS B CA 1
ATOM 3657 C C . LYS B 1 143 ? 10.68 1.452 22.547 1 90.38 143 LYS B C 1
ATOM 3659 O O . LYS B 1 143 ? 11.539 1.234 23.422 1 90.38 143 LYS B O 1
ATOM 3664 N N . ALA B 1 144 ? 10.773 2.449 21.672 1 93.12 144 ALA B N 1
ATOM 3665 C CA . ALA B 1 144 ? 11.914 3.355 21.734 1 93.12 144 ALA B CA 1
ATOM 3666 C C . ALA B 1 144 ? 11.883 4.191 23 1 93.12 144 ALA B C 1
ATOM 3668 O O . ALA B 1 144 ? 10.844 4.742 23.375 1 93.12 144 ALA B O 1
ATOM 3669 N N . GLU B 1 145 ? 13.016 4.301 23.688 1 95.56 145 GLU B N 1
ATOM 3670 C CA . GLU B 1 145 ? 13.109 5.059 24.938 1 95.56 145 GLU B CA 1
ATOM 3671 C C . GLU B 1 145 ? 13.906 6.344 24.75 1 95.56 145 GLU B C 1
ATOM 3673 O O . GLU B 1 145 ? 14.641 6.48 23.766 1 95.56 145 GLU B O 1
ATOM 3678 N N . GLU B 1 146 ? 13.711 7.25 25.688 1 97.94 146 GLU B N 1
ATOM 3679 C CA . GLU B 1 146 ? 14.5 8.484 25.672 1 97.94 146 GLU B CA 1
ATOM 3680 C C . GLU B 1 146 ? 15.992 8.188 25.625 1 97.94 146 GLU B C 1
ATOM 3682 O O . GLU B 1 146 ? 16.484 7.281 26.312 1 97.94 146 GLU B O 1
ATOM 3687 N N . GLY B 1 147 ? 16.641 8.867 24.766 1 97.69 147 GLY B N 1
ATOM 3688 C CA . GLY B 1 147 ? 18.062 8.656 24.609 1 97.69 147 GLY B CA 1
ATOM 3689 C C . GLY B 1 147 ? 18.406 7.699 23.484 1 97.69 147 GLY B C 1
ATOM 3690 O O . GLY B 1 147 ? 19.531 7.723 22.953 1 97.69 147 GLY B O 1
ATOM 3691 N N . GLU B 1 148 ? 17.484 6.875 23.078 1 97.19 148 GLU B N 1
ATOM 3692 C CA . GLU B 1 148 ? 17.688 5.957 21.953 1 97.19 148 GLU B CA 1
ATOM 3693 C C . GLU B 1 148 ? 17.406 6.641 20.625 1 97.19 148 GLU B C 1
ATOM 3695 O O . GLU B 1 148 ? 17.062 7.82 20.578 1 97.19 148 GLU B O 1
ATOM 3700 N N . GLU B 1 149 ? 17.719 5.887 19.609 1 97.25 149 GLU B N 1
ATOM 3701 C CA . GLU B 1 149 ? 17.547 6.438 18.266 1 97.25 149 GLU B CA 1
ATOM 3702 C C . GLU B 1 149 ? 16.484 5.664 17.484 1 97.25 149 GLU B C 1
ATOM 3704 O O . GLU B 1 149 ? 16.234 4.488 17.766 1 97.25 149 GLU B O 1
ATOM 3709 N N . VAL B 1 150 ? 15.852 6.375 16.578 1 97.75 150 VAL B N 1
ATOM 3710 C CA . VAL B 1 150 ? 14.953 5.777 15.594 1 97.75 150 VAL B CA 1
ATOM 3711 C C . VAL B 1 150 ? 15.367 6.219 14.188 1 97.75 150 VAL B C 1
ATOM 3713 O O . VAL B 1 150 ? 16.094 7.203 14.023 1 97.75 150 VAL B O 1
ATOM 3716 N N . TYR B 1 151 ? 15 5.43 13.219 1 97.5 151 TYR B N 1
ATOM 3717 C CA . TYR B 1 151 ? 15.156 5.859 11.836 1 97.5 151 TYR B CA 1
ATOM 3718 C C . TYR B 1 151 ? 14.07 6.863 11.453 1 97.5 151 TYR B C 1
ATOM 3720 O O . TYR B 1 151 ? 12.906 6.699 11.828 1 97.5 151 TYR B O 1
ATOM 3728 N N . LEU B 1 152 ? 14.492 7.902 10.82 1 98.44 152 LEU B N 1
ATOM 3729 C CA . LEU B 1 152 ? 13.57 8.945 10.375 1 98.44 152 LEU B CA 1
ATOM 3730 C C . LEU B 1 152 ? 13.867 9.336 8.93 1 98.44 152 LEU B C 1
ATOM 3732 O O . LEU B 1 152 ? 15.016 9.625 8.578 1 98.44 152 LEU B O 1
ATOM 3736 N N . ARG B 1 153 ? 12.852 9.227 8.102 1 97.81 153 ARG B N 1
ATOM 3737 C CA . ARG B 1 153 ? 12.977 9.664 6.715 1 97.81 153 ARG B CA 1
ATOM 3738 C C . ARG B 1 153 ? 11.977 10.773 6.406 1 97.81 153 ARG B C 1
ATOM 3740 O O . ARG B 1 153 ? 10.789 10.656 6.723 1 97.81 153 ARG B O 1
ATOM 3747 N N . GLY B 1 154 ? 12.32 11.922 5.84 1 97.31 154 GLY B N 1
ATOM 3748 C CA . GLY B 1 154 ? 11.5 13.062 5.473 1 97.31 154 GLY B CA 1
ATOM 3749 C C . GLY B 1 154 ? 12.305 14.211 4.887 1 97.31 154 GLY B C 1
ATOM 3750 O O . GLY B 1 154 ? 13.484 14.047 4.578 1 97.31 154 GLY B O 1
ATOM 3751 N N . PRO B 1 155 ? 11.797 15.289 4.598 1 97.88 155 PRO B N 1
ATOM 3752 C CA . PRO B 1 155 ? 10.414 15.672 4.891 1 97.88 155 PRO B CA 1
ATOM 3753 C C . PRO B 1 155 ? 9.445 15.281 3.777 1 97.88 155 PRO B C 1
ATOM 3755 O O . PRO B 1 155 ? 9.836 15.195 2.613 1 97.88 155 PRO B O 1
ATOM 3758 N N . TYR B 1 156 ? 8.141 15.031 4.133 1 98.31 156 TYR B N 1
ATOM 3759 C CA . TYR B 1 156 ? 7.035 14.844 3.205 1 98.31 156 TYR B CA 1
ATOM 3760 C C . TYR B 1 156 ? 5.906 15.828 3.49 1 98.31 156 TYR B C 1
ATOM 3762 O O . TYR B 1 156 ? 5.781 16.328 4.609 1 98.31 156 TYR B O 1
ATOM 3770 N N . TRP B 1 157 ? 4.977 16.094 2.451 1 97.62 157 TRP B N 1
ATOM 3771 C CA . TRP B 1 157 ? 4.086 17.234 2.666 1 97.62 157 TRP B CA 1
ATOM 3772 C C . TRP B 1 157 ? 2.662 16.891 2.24 1 97.62 157 TRP B C 1
ATOM 3774 O O . TRP B 1 157 ? 1.744 17.703 2.43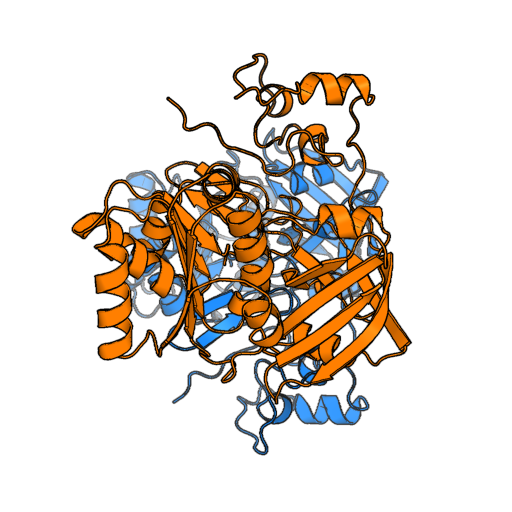8 1 97.62 157 TRP B O 1
ATOM 3784 N N . ASN B 1 158 ? 2.361 15.734 1.738 1 98 158 ASN B N 1
ATOM 3785 C CA . ASN B 1 158 ? 1.02 15.469 1.231 1 98 158 ASN B CA 1
ATOM 3786 C C . ASN B 1 158 ? 0.169 14.727 2.26 1 98 158 ASN B C 1
ATOM 3788 O O . ASN B 1 158 ? -0.595 13.828 1.905 1 98 158 ASN B O 1
ATOM 3792 N N . GLY B 1 159 ? 0.342 15.117 3.486 1 98.25 159 GLY B N 1
ATOM 3793 C CA . GLY B 1 159 ? -0.475 14.562 4.555 1 98.25 159 GLY B CA 1
ATOM 3794 C C . GLY B 1 159 ? -1.856 15.18 4.633 1 98.25 159 GLY B C 1
ATOM 3795 O O . GLY B 1 159 ? -2.68 14.773 5.457 1 98.25 159 GLY B O 1
ATOM 3796 N N . LEU B 1 160 ? -2.152 16.156 3.854 1 97.56 160 LEU B N 1
ATOM 3797 C CA . LEU B 1 160 ? -3.48 16.75 3.729 1 97.56 160 LEU B CA 1
ATOM 3798 C C . LEU B 1 160 ? -3.793 17.078 2.273 1 97.56 160 LEU B C 1
ATOM 3800 O O . LEU B 1 160 ? -2.883 17.297 1.471 1 97.56 160 LEU B O 1
ATOM 3804 N N . LEU B 1 161 ? -5.043 17 1.9 1 96.62 161 LEU B N 1
ATOM 3805 C CA . LEU B 1 161 ? -5.551 17.406 0.595 1 96.62 161 LEU B CA 1
ATOM 3806 C C . LEU B 1 161 ? -6.254 18.766 0.683 1 96.62 161 LEU B C 1
ATOM 3808 O O . LEU B 1 161 ? -7.043 19 1.6 1 96.62 161 LEU B O 1
ATOM 3812 N N . GLY B 1 162 ? -5.891 19.625 -0.231 1 96.62 162 GLY B N 1
ATOM 3813 C CA . GLY B 1 162 ? -6.398 21 -0.183 1 96.62 162 GLY B CA 1
ATOM 3814 C C . GLY B 1 162 ? -5.422 21.969 0.436 1 96.62 162 GLY B C 1
ATOM 3815 O O . GLY B 1 162 ? -5.824 22.906 1.129 1 96.62 162 GLY B O 1
ATOM 3816 N N . TYR B 1 163 ? -4.176 21.703 0.269 1 95.5 163 TYR B N 1
ATOM 3817 C CA . TYR B 1 163 ? -3.109 22.531 0.812 1 95.5 163 TYR B CA 1
ATOM 3818 C C . TYR B 1 163 ? -3.248 23.969 0.343 1 95.5 163 TYR B C 1
ATOM 3820 O O . TYR B 1 163 ? -3.051 24.906 1.123 1 95.5 163 TYR B O 1
ATOM 3828 N N . ARG B 1 164 ? -3.611 24.188 -0.871 1 94.38 164 ARG B N 1
ATOM 3829 C CA . ARG B 1 164 ? -3.719 25.516 -1.465 1 94.38 164 ARG B CA 1
ATOM 3830 C C . ARG B 1 164 ? -4.781 26.344 -0.755 1 94.38 164 ARG B C 1
ATOM 3832 O O . ARG B 1 164 ? -4.664 27.578 -0.672 1 94.38 164 ARG B O 1
ATOM 3839 N N . TYR B 1 165 ? -5.754 25.688 -0.224 1 97.19 165 TYR B N 1
ATOM 3840 C CA . TYR B 1 165 ? -6.828 26.406 0.451 1 97.19 165 TYR B CA 1
ATOM 3841 C C . TYR B 1 165 ? -6.375 26.906 1.821 1 97.19 165 TYR B C 1
ATOM 3843 O O . TYR B 1 165 ? -6.727 28.016 2.236 1 97.19 165 TYR B O 1
ATOM 3851 N N . ILE B 1 166 ? -5.566 26.078 2.48 1 97.56 166 ILE B N 1
ATOM 3852 C CA . ILE B 1 166 ? -5.027 26.469 3.775 1 97.56 166 ILE B CA 1
ATOM 3853 C C . ILE B 1 166 ? -4.027 27.609 3.594 1 97.56 166 ILE B C 1
ATOM 3855 O O . ILE B 1 166 ? -4.098 28.625 4.293 1 97.56 166 ILE B O 1
ATOM 3859 N N . LYS B 1 167 ? -3.195 27.453 2.627 1 95.5 167 LYS B N 1
ATOM 3860 C CA . LYS B 1 167 ? -2.139 28.438 2.373 1 95.5 167 LYS B CA 1
ATOM 3861 C C . LYS B 1 167 ? -2.713 29.734 1.811 1 95.5 167 LYS B C 1
ATOM 3863 O O . LYS B 1 167 ? -2.225 30.812 2.123 1 95.5 167 LYS B O 1
ATOM 3868 N N . GLY B 1 168 ? -3.764 29.641 1.09 1 96.06 168 GLY B N 1
ATOM 3869 C CA . GLY B 1 168 ? -4.27 30.766 0.326 1 96.06 168 GLY B CA 1
ATOM 3870 C C . GLY B 1 168 ? -5.316 31.578 1.072 1 96.06 168 GLY B C 1
ATOM 3871 O O . GLY B 1 168 ? -5.719 32.656 0.62 1 96.06 168 GLY B O 1
ATOM 3872 N N . THR B 1 169 ? -5.73 31.125 2.191 1 97.31 169 THR B N 1
ATOM 3873 C CA . THR B 1 169 ? -6.754 31.844 2.947 1 97.31 169 THR B CA 1
ATOM 3874 C C . THR B 1 169 ? -6.117 32.875 3.875 1 97.31 169 THR B C 1
ATOM 3876 O O . THR B 1 169 ? -5.301 32.531 4.73 1 97.31 169 THR B O 1
ATOM 3879 N N . HIS B 1 170 ? -6.504 34.156 3.676 1 98.12 170 HIS B N 1
ATOM 3880 C CA . HIS B 1 170 ? -5.969 35.25 4.469 1 98.12 170 HIS B CA 1
ATOM 3881 C C . HIS B 1 170 ? -7.086 36.188 4.957 1 98.12 170 HIS B C 1
ATOM 3883 O O . HIS B 1 170 ? -8.07 36.406 4.246 1 98.12 170 HIS B O 1
ATOM 3889 N N . ASN B 1 171 ? -6.859 36.688 6.16 1 98.19 171 ASN B N 1
ATOM 3890 C CA . ASN B 1 171 ? -7.742 37.719 6.707 1 98.19 171 ASN B CA 1
ATOM 3891 C C . ASN B 1 171 ? -9.211 37.312 6.586 1 98.19 171 ASN B C 1
ATOM 3893 O O . ASN B 1 171 ? -10.031 38.094 6.109 1 98.19 171 ASN B O 1
ATOM 3897 N N . SER B 1 172 ? -9.492 36.125 6.891 1 98.06 172 SER B N 1
ATOM 3898 C CA . SER B 1 172 ? -10.836 35.562 6.824 1 98.06 172 SER B CA 1
ATOM 3899 C C . SER B 1 172 ? -11.156 34.75 8.07 1 98.06 172 SER B C 1
ATOM 3901 O O . SER B 1 172 ? -10.602 35 9.141 1 98.06 172 SER B O 1
ATOM 3903 N N . LYS B 1 173 ? -12.18 33.969 8.008 1 98.5 173 LYS B N 1
ATOM 3904 C CA . LYS B 1 173 ? -12.578 33.062 9.102 1 98.5 173 LYS B CA 1
ATOM 3905 C C . LYS B 1 173 ? -12.461 31.609 8.695 1 98.5 173 LYS B C 1
ATOM 3907 O O . LYS B 1 173 ? -12.883 31.234 7.602 1 98.5 173 LYS B O 1
ATOM 3912 N N . ALA B 1 174 ? -11.836 30.859 9.547 1 98.75 174 ALA B N 1
ATOM 3913 C CA . ALA B 1 174 ? -11.586 29.453 9.25 1 98.75 174 ALA B CA 1
ATOM 3914 C C . ALA B 1 174 ? -12.141 28.547 10.352 1 98.75 174 ALA B C 1
ATOM 3916 O O . ALA B 1 174 ? -12.133 28.922 11.531 1 98.75 174 ALA B O 1
ATOM 3917 N N . LEU B 1 175 ? -12.656 27.391 9.961 1 98.94 175 LEU B N 1
ATOM 3918 C CA . LEU B 1 175 ? -13.102 26.344 10.875 1 98.94 175 LEU B CA 1
ATOM 3919 C C . LEU B 1 175 ? -12.203 25.125 10.781 1 98.94 175 LEU B C 1
ATOM 3921 O O . LEU B 1 175 ? -11.977 24.594 9.688 1 98.94 175 LEU B O 1
ATOM 3925 N N . VAL B 1 176 ? -11.633 24.719 11.898 1 98.88 176 VAL B N 1
ATOM 3926 C CA . VAL B 1 176 ? -10.797 23.516 11.969 1 98.88 176 VAL B CA 1
ATOM 3927 C C . VAL B 1 176 ? -11.477 22.469 12.828 1 98.88 176 VAL B C 1
ATOM 3929 O O . VAL B 1 176 ? -11.789 22.719 14 1 98.88 176 VAL B O 1
ATOM 3932 N N . VAL B 1 177 ? -11.742 21.312 12.25 1 98.94 177 VAL B N 1
ATOM 3933 C CA . VAL B 1 177 ? -12.414 20.219 12.945 1 98.94 177 VAL B CA 1
ATOM 3934 C C . VAL B 1 177 ? -11.445 19.047 13.125 1 98.94 177 VAL B C 1
ATOM 3936 O O . VAL B 1 177 ? -11.008 18.438 12.141 1 98.94 177 VAL B O 1
ATOM 3939 N N . LEU B 1 178 ? -11.164 18.734 14.375 1 98.81 178 LEU B N 1
ATOM 3940 C CA . LEU B 1 178 ? -10.156 17.734 14.68 1 98.81 178 LEU B CA 1
ATOM 3941 C C . LEU B 1 178 ? -10.75 16.609 15.523 1 98.81 178 LEU B C 1
ATOM 3943 O O . LEU B 1 178 ? -11.406 16.875 16.547 1 98.81 178 LEU B O 1
ATOM 3947 N N . ARG B 1 179 ? -10.523 15.367 15.117 1 98.56 179 ARG B N 1
ATOM 3948 C CA . ARG B 1 179 ? -10.992 14.227 15.891 1 98.56 179 ARG B CA 1
ATOM 3949 C C . ARG B 1 179 ? -9.891 13.18 16.062 1 98.56 179 ARG B C 1
ATOM 3951 O O . ARG B 1 179 ? -9.234 12.812 15.086 1 98.56 179 ARG B O 1
ATOM 3958 N N . GLY B 1 180 ? -9.703 12.734 17.297 1 97.69 180 GLY B N 1
ATOM 3959 C CA . GLY B 1 180 ? -8.75 11.672 17.578 1 97.69 180 GLY B CA 1
ATOM 3960 C C . GLY B 1 180 ? -7.316 12.078 17.312 1 97.69 180 GLY B C 1
ATOM 3961 O O . GLY B 1 180 ? -6.867 13.133 17.75 1 97.69 180 GLY B O 1
ATOM 3962 N N . ILE B 1 181 ? -6.594 11.227 16.656 1 98.06 181 ILE B N 1
ATOM 3963 C CA . ILE B 1 181 ? -5.16 11.414 16.469 1 98.06 181 ILE B CA 1
ATOM 3964 C C . ILE B 1 181 ? -4.922 12.562 15.477 1 98.06 181 ILE B C 1
ATOM 3966 O O . ILE B 1 181 ? -3.816 13.102 15.398 1 98.06 181 ILE B O 1
ATOM 3970 N N . ALA B 1 182 ? -5.969 12.984 14.766 1 98.38 182 ALA B N 1
ATOM 3971 C CA . ALA B 1 182 ? -5.844 14.062 13.789 1 98.38 182 ALA B CA 1
ATOM 3972 C C . ALA B 1 182 ? -5.664 15.414 14.484 1 98.38 182 ALA B C 1
ATOM 3974 O O . ALA B 1 182 ? -5.395 16.422 13.836 1 98.38 182 ALA B O 1
ATOM 3975 N N . GLN B 1 183 ? -5.758 15.453 15.805 1 98.62 183 GLN B N 1
ATOM 3976 C CA . GLN B 1 183 ? -5.379 16.625 16.578 1 98.62 183 GLN B CA 1
ATOM 3977 C C . GLN B 1 183 ? -3.939 17.047 16.281 1 98.62 183 GLN B C 1
ATOM 3979 O O . GLN B 1 183 ? -3.637 18.234 16.172 1 98.62 183 GLN B O 1
ATOM 3984 N N . ALA B 1 184 ? -3.111 16.047 16.047 1 98.5 184 ALA B N 1
ATOM 3985 C CA . ALA B 1 184 ? -1.675 16.266 15.898 1 98.5 184 ALA B CA 1
ATOM 3986 C C . ALA B 1 184 ? -1.381 17.156 14.688 1 98.5 184 ALA B C 1
ATOM 3988 O O . ALA B 1 184 ? -0.851 18.266 14.844 1 98.5 184 ALA B O 1
ATOM 3989 N N . PRO B 1 185 ? -1.738 16.734 13.5 1 98.56 185 PRO B N 1
ATOM 3990 C CA . PRO B 1 185 ? -1.448 17.609 12.359 1 98.56 185 PRO B CA 1
ATOM 3991 C C . PRO B 1 185 ? -2.242 18.922 12.406 1 98.56 185 PRO B C 1
ATOM 3993 O O . PRO B 1 185 ? -1.853 19.906 11.766 1 98.56 185 PRO B O 1
ATOM 3996 N N . GLY B 1 186 ? -3.303 18.969 13.172 1 98.69 186 GLY B N 1
ATOM 3997 C CA . GLY B 1 186 ? -4.145 20.156 13.258 1 98.69 186 GLY B CA 1
ATOM 3998 C C . GLY B 1 186 ? -3.43 21.344 13.852 1 98.69 186 GLY B C 1
ATOM 3999 O O . GLY B 1 186 ? -3.754 22.5 13.531 1 98.69 186 GLY B O 1
ATOM 4000 N N . VAL B 1 187 ? -2.451 21.125 14.688 1 98.62 187 VAL B N 1
ATOM 4001 C CA . VAL B 1 187 ? -1.743 22.203 15.375 1 98.62 187 VAL B CA 1
ATOM 4002 C C . VAL B 1 187 ? -1.048 23.094 14.352 1 98.62 187 VAL B C 1
ATOM 4004 O O . VAL B 1 187 ? -1.186 24.312 14.391 1 98.62 187 VAL B O 1
ATOM 4007 N N . ILE B 1 188 ? -0.38 22.5 13.43 1 98.5 188 ILE B N 1
ATOM 4008 C CA . ILE B 1 188 ? 0.353 23.25 12.422 1 98.5 188 ILE B CA 1
ATOM 4009 C C . ILE B 1 188 ? -0.63 23.938 11.477 1 98.5 188 ILE B C 1
ATOM 4011 O O . ILE B 1 188 ? -0.398 25.078 11.047 1 98.5 188 ILE B O 1
ATOM 4015 N N . VAL B 1 189 ? -1.735 23.266 11.18 1 98.69 189 VAL B N 1
ATOM 4016 C CA . VAL B 1 189 ? -2.758 23.875 10.336 1 98.69 189 VAL B CA 1
ATOM 4017 C C . VAL B 1 189 ? -3.291 25.141 10.992 1 98.69 189 VAL B C 1
ATOM 4019 O O . VAL B 1 189 ? -3.365 26.188 10.352 1 98.69 189 VAL B O 1
ATOM 4022 N N . ILE B 1 190 ? -3.607 25.047 12.273 1 98.69 190 ILE B N 1
ATOM 4023 C CA . ILE B 1 190 ? -4.137 26.188 13.016 1 98.69 190 ILE B CA 1
ATOM 4024 C C . ILE B 1 190 ? -3.1 27.312 13.055 1 98.69 190 ILE B C 1
ATOM 4026 O O . ILE B 1 190 ? -3.422 28.469 12.797 1 98.69 190 ILE B O 1
ATOM 4030 N N . SER B 1 191 ? -1.865 26.953 13.328 1 98 191 SER B N 1
ATOM 4031 C CA . SER B 1 191 ? -0.786 27.938 13.383 1 98 191 SER B CA 1
ATOM 4032 C C . SER B 1 191 ? -0.664 28.688 12.062 1 98 191 SER B C 1
ATOM 4034 O O . SER B 1 191 ? -0.549 29.922 12.055 1 98 191 SER B O 1
ATOM 4036 N N . LYS B 1 192 ? -0.737 27.953 10.945 1 98.06 192 LYS B N 1
ATOM 4037 C CA . LYS B 1 192 ? -0.625 28.578 9.625 1 98.06 192 LYS B CA 1
ATOM 4038 C C . LYS B 1 192 ? -1.783 29.531 9.359 1 98.06 192 LYS B C 1
ATOM 4040 O O . LYS B 1 192 ? -1.579 30.641 8.867 1 98.06 192 LYS B O 1
ATOM 4045 N N . LEU B 1 193 ? -2.941 29.141 9.688 1 98.56 193 LEU B N 1
ATOM 4046 C CA . LEU B 1 193 ? -4.133 29.953 9.477 1 98.56 193 LEU B CA 1
ATOM 4047 C C . LEU B 1 193 ? -4.078 31.234 10.312 1 98.56 193 LEU B C 1
ATOM 4049 O O . LEU B 1 193 ? -4.449 32.312 9.836 1 98.56 193 LEU B O 1
ATOM 4053 N N . ILE B 1 194 ? -3.57 31.125 11.562 1 98.19 194 ILE B N 1
ATOM 4054 C CA . ILE B 1 194 ? -3.43 32.281 12.445 1 98.19 194 ILE B CA 1
ATOM 4055 C C . ILE B 1 194 ? -2.383 33.25 11.875 1 98.19 194 ILE B C 1
ATOM 4057 O O . ILE B 1 194 ? -2.6 34.469 11.828 1 98.19 194 ILE B O 1
ATOM 4061 N N . ASN B 1 195 ? -1.29 32.656 11.414 1 97.31 195 ASN B N 1
ATOM 4062 C CA . ASN B 1 195 ? -0.216 33.469 10.844 1 97.31 195 ASN B CA 1
ATOM 4063 C C . ASN B 1 195 ? -0.681 34.25 9.609 1 97.31 195 ASN B C 1
ATOM 4065 O O . ASN B 1 195 ? -0.135 35.281 9.281 1 97.31 195 ASN B O 1
ATOM 4069 N N . ASN B 1 196 ? -1.655 33.656 8.922 1 97.81 196 ASN B N 1
ATOM 4070 C CA . ASN B 1 196 ? -2.25 34.312 7.762 1 97.81 196 ASN B CA 1
ATOM 4071 C C . ASN B 1 196 ? -3.338 35.312 8.172 1 97.81 196 ASN B C 1
ATOM 4073 O O . ASN B 1 196 ? -4.125 35.75 7.336 1 97.81 196 ASN B O 1
ATOM 4077 N N . LYS B 1 197 ? -3.535 35.594 9.508 1 97.81 197 LYS B N 1
ATOM 4078 C CA . LYS B 1 197 ? -4.41 36.594 10.094 1 97.81 197 LYS B CA 1
ATOM 4079 C C . LYS B 1 197 ? -5.875 36.188 9.969 1 97.81 197 LYS B C 1
ATOM 4081 O O . LYS B 1 197 ? -6.746 37.031 9.781 1 97.81 197 LYS B O 1
ATOM 4086 N N . ASN B 1 198 ? -6.113 34.906 9.922 1 98.25 198 ASN B N 1
ATOM 4087 C CA . ASN B 1 198 ? -7.488 34.406 9.953 1 98.25 198 ASN B CA 1
ATOM 4088 C C . ASN B 1 198 ? -8.016 34.281 11.375 1 98.25 198 ASN B C 1
ATOM 4090 O O . ASN B 1 198 ? -7.25 34 12.305 1 98.25 198 ASN B O 1
ATOM 4094 N N . LYS B 1 199 ? -9.297 34.594 11.555 1 98.25 199 LYS B N 1
ATOM 4095 C CA . LYS B 1 199 ? -9.992 34.156 12.766 1 98.25 199 LYS B CA 1
ATOM 4096 C C . LYS B 1 199 ? -10.273 32.656 12.727 1 98.25 199 LYS B C 1
ATOM 4098 O O . LYS B 1 199 ? -10.914 32.156 11.797 1 98.25 199 LYS B O 1
ATOM 4103 N N . VAL B 1 200 ? -9.805 31.953 13.758 1 98.62 200 VAL B N 1
ATOM 4104 C CA . VAL B 1 200 ? -9.898 30.5 13.695 1 98.62 200 VAL B CA 1
ATOM 4105 C C . VAL B 1 200 ? -10.82 30 14.805 1 98.62 200 VAL B C 1
ATOM 4107 O O . VAL B 1 200 ? -10.719 30.422 15.953 1 98.62 200 VAL B O 1
ATOM 4110 N N . ILE B 1 201 ? -11.766 29.125 14.453 1 98.75 201 ILE B N 1
ATOM 4111 C CA . ILE B 1 201 ? -12.555 28.312 15.375 1 98.75 201 ILE B CA 1
ATOM 4112 C C . ILE B 1 201 ? -12.148 26.844 15.258 1 98.75 201 ILE B C 1
ATOM 4114 O O . ILE B 1 201 ? -12.133 26.281 14.156 1 98.75 201 ILE B O 1
ATOM 4118 N N . ALA B 1 202 ? -11.797 26.266 16.406 1 98.69 202 ALA B N 1
ATOM 4119 C CA . ALA B 1 202 ? -11.391 24.859 16.391 1 98.69 202 ALA B CA 1
ATOM 4120 C C . ALA B 1 202 ? -12.367 24 17.188 1 98.69 202 ALA B C 1
ATOM 4122 O O . ALA B 1 202 ? -12.656 24.281 18.344 1 98.69 202 ALA B O 1
ATOM 4123 N N . ILE B 1 203 ? -12.906 23.016 16.531 1 98.81 203 ILE B N 1
ATOM 4124 C CA . ILE B 1 203 ? -13.633 21.953 17.219 1 98.81 203 ILE B CA 1
ATOM 4125 C C . ILE B 1 203 ? -12.703 20.781 17.469 1 98.81 203 ILE B C 1
ATOM 4127 O O . ILE B 1 203 ? -12.078 20.266 16.547 1 98.81 203 ILE B O 1
ATOM 4131 N N . VAL B 1 204 ? -12.594 20.375 18.75 1 98.69 204 VAL B N 1
ATOM 4132 C CA . VAL B 1 204 ? -11.742 19.234 19.094 1 98.69 204 VAL B CA 1
ATOM 4133 C C . VAL B 1 204 ? -12.594 18.109 19.672 1 98.69 204 VAL B C 1
ATOM 4135 O O . VAL B 1 204 ? -13.289 18.297 20.672 1 98.69 204 VAL B O 1
ATOM 4138 N N . ASP B 1 205 ? -12.609 17.031 19.016 1 98.69 205 ASP B N 1
ATOM 4139 C CA . ASP B 1 205 ? -13.203 15.773 19.469 1 98.69 205 ASP B CA 1
ATOM 4140 C C . ASP B 1 205 ? -12.125 14.758 19.859 1 98.69 205 ASP B C 1
ATOM 4142 O O . ASP B 1 205 ? -11.297 14.375 19.031 1 98.69 205 ASP B O 1
ATOM 4146 N N . LYS B 1 206 ? -12.195 14.281 21.141 1 97.44 206 LYS B N 1
ATOM 4147 C CA . LYS B 1 206 ? -11.172 13.367 21.656 1 97.44 206 LYS B CA 1
ATOM 4148 C C . LYS B 1 206 ? -11.164 12.055 20.875 1 97.44 206 LYS B C 1
ATOM 4150 O O . LYS B 1 206 ? -10.125 11.414 20.734 1 97.44 206 LYS B O 1
ATOM 4155 N N . GLY B 1 207 ? -12.266 11.672 20.344 1 96.12 207 GLY B N 1
ATOM 4156 C CA . GLY B 1 207 ? -12.375 10.445 19.578 1 96.12 207 GLY B CA 1
ATOM 4157 C C . GLY B 1 207 ? -11.898 9.219 20.344 1 96.12 207 GLY B C 1
ATOM 4158 O O . GLY B 1 207 ? -12.109 9.117 21.547 1 96.12 207 GLY B O 1
ATOM 4159 N N . LYS B 1 208 ? -11.25 8.266 19.641 1 91.5 208 LYS B N 1
ATOM 4160 C CA . LYS B 1 208 ? -10.797 7.008 20.234 1 91.5 208 LYS B CA 1
ATOM 4161 C C . LYS B 1 208 ? -9.586 7.223 21.125 1 91.5 208 LYS B C 1
ATOM 4163 O O . LYS B 1 208 ? -9.297 6.402 22 1 91.5 208 LYS B O 1
ATOM 4168 N N . VAL B 1 209 ? -8.906 8.344 20.859 1 94.44 209 VAL B N 1
ATOM 4169 C CA . VAL B 1 209 ? -7.727 8.602 21.672 1 94.44 209 VAL B CA 1
ATOM 4170 C C . VAL B 1 209 ? -8.141 8.969 23.094 1 94.44 209 VAL B C 1
ATOM 4172 O O . VAL B 1 209 ? -7.359 8.82 24.031 1 94.44 209 VAL B O 1
ATOM 4175 N N . GLY B 1 210 ? -9.25 9.602 23.297 1 95.38 210 GLY B N 1
ATOM 4176 C CA . GLY B 1 210 ? -9.875 9.789 24.594 1 95.38 210 GLY B CA 1
ATOM 4177 C C . GLY B 1 210 ? -9.375 11.016 25.328 1 95.38 210 GLY B C 1
ATOM 4178 O O . GLY B 1 210 ? -9.734 11.242 26.484 1 95.38 210 GLY B O 1
ATOM 4179 N N . VAL B 1 211 ? -8.547 11.836 24.688 1 96.06 211 VAL B N 1
ATOM 4180 C CA . VAL B 1 211 ? -8.008 13 25.391 1 96.06 211 VAL B CA 1
ATOM 4181 C C . VAL B 1 211 ? -7.703 14.109 24.391 1 96.06 211 VAL B C 1
ATOM 4183 O O . VAL B 1 211 ? -7.41 13.836 23.219 1 96.06 211 VAL B O 1
ATOM 4186 N N . ASN B 1 212 ? -7.922 15.359 24.781 1 97.12 212 ASN B N 1
ATOM 4187 C CA . ASN B 1 212 ? -7.406 16.516 24.047 1 97.12 212 ASN B CA 1
ATOM 4188 C C . ASN B 1 212 ? -5.934 16.766 24.359 1 97.12 212 ASN B C 1
ATOM 4190 O O . ASN B 1 212 ? -5.605 17.562 25.234 1 97.12 212 ASN B O 1
ATOM 4194 N N . PHE B 1 213 ? -5.039 16.141 23.547 1 97.31 213 PHE B N 1
ATOM 4195 C CA . PHE B 1 213 ? -3.625 16.141 23.906 1 97.31 213 PHE B CA 1
ATOM 4196 C C . PHE B 1 213 ? -2.924 17.359 23.297 1 97.31 213 PHE B C 1
ATOM 4198 O O . PHE B 1 213 ? -1.718 17.531 23.484 1 97.31 213 PHE B O 1
ATOM 4205 N N . ILE B 1 214 ? -3.652 18.234 22.609 1 97.56 214 ILE B N 1
ATOM 4206 C CA . ILE B 1 214 ? -3.021 19.406 22.016 1 97.56 214 ILE B CA 1
ATOM 4207 C C . ILE B 1 214 ? -3.479 20.672 22.734 1 97.56 214 ILE B C 1
ATOM 4209 O O . ILE B 1 214 ? -3.232 21.797 22.281 1 97.56 214 ILE B O 1
ATOM 4213 N N . ASN B 1 215 ? -4.129 20.562 23.828 1 95.56 215 ASN B N 1
ATOM 4214 C CA . ASN B 1 215 ? -4.715 21.672 24.562 1 95.56 215 ASN B CA 1
ATOM 4215 C C . ASN B 1 215 ? -3.666 22.734 24.906 1 95.56 215 ASN B C 1
ATOM 4217 O O . ASN B 1 215 ? -3.941 23.938 24.844 1 95.56 215 ASN B O 1
ATOM 4221 N N . ASP B 1 216 ? -2.518 22.328 25.297 1 93.38 216 ASP B N 1
ATOM 4222 C CA . ASP B 1 216 ? -1.463 23.266 25.688 1 93.38 216 ASP B CA 1
ATOM 4223 C C . ASP B 1 216 ? -1.035 24.141 24.5 1 93.38 216 ASP B C 1
ATOM 4225 O O . ASP B 1 216 ? -0.693 25.297 24.672 1 93.38 216 ASP B O 1
ATOM 4229 N N . TYR B 1 217 ? -1.017 23.578 23.297 1 93.44 217 TYR B N 1
ATOM 4230 C CA . TYR B 1 217 ? -0.705 24.344 22.094 1 93.44 217 TYR B CA 1
ATOM 4231 C C . TYR B 1 217 ? -1.818 25.344 21.781 1 93.44 217 TYR B C 1
ATOM 4233 O O . TYR B 1 217 ? -1.553 26.5 21.469 1 93.44 217 TYR B O 1
ATOM 4241 N N . LEU B 1 218 ? -3.045 24.875 21.953 1 95.25 218 LEU B N 1
ATOM 4242 C CA . LEU B 1 218 ? -4.203 25.688 21.578 1 95.25 218 LEU B CA 1
ATOM 4243 C C . LEU B 1 218 ? -4.352 26.875 22.516 1 95.25 218 LEU B C 1
ATOM 4245 O O . LEU B 1 218 ? -4.77 27.953 22.078 1 95.25 218 LEU B O 1
ATOM 4249 N N . LYS B 1 219 ? -4.055 26.672 23.719 1 93.19 219 LYS B N 1
ATOM 4250 C CA . LYS B 1 219 ? -4.18 27.75 24.703 1 93.19 219 LYS B CA 1
ATOM 4251 C C . LYS B 1 219 ? -3.262 28.922 24.375 1 93.19 219 LYS B C 1
ATOM 4253 O O . LYS B 1 219 ? -3.551 30.062 24.734 1 93.19 219 LYS B O 1
ATOM 4258 N N . GLU B 1 220 ? -2.223 28.578 23.734 1 91.94 220 GLU B N 1
ATOM 4259 C CA . GLU B 1 220 ? -1.276 29.609 23.344 1 91.94 220 GLU B CA 1
ATOM 4260 C C . GLU B 1 220 ? -1.775 30.391 22.141 1 91.94 220 GLU B C 1
ATOM 4262 O O . GLU B 1 220 ? -1.287 31.484 21.844 1 91.94 220 GLU B O 1
ATOM 4267 N N . PHE B 1 221 ? -2.807 29.734 21.547 1 92.19 221 PHE B N 1
ATOM 4268 C CA . PHE B 1 221 ? -3.361 30.359 20.344 1 92.19 221 PHE B CA 1
ATOM 4269 C C . PHE B 1 221 ? -4.527 31.266 20.703 1 92.19 221 PHE B C 1
ATOM 4271 O O . PHE B 1 221 ? -5.27 31 21.656 1 92.19 221 PHE B O 1
ATOM 4278 N N . ASN B 1 222 ? -4.664 32.469 20.359 1 87.44 222 ASN B N 1
ATOM 4279 C CA . ASN B 1 222 ? -5.816 33.344 20.531 1 87.44 222 ASN B CA 1
ATOM 4280 C C . ASN B 1 222 ? -6.965 32.969 19.609 1 87.44 222 ASN B C 1
ATOM 4282 O O . ASN B 1 222 ? -7.332 33.719 18.719 1 87.44 222 ASN B O 1
ATOM 4286 N N . ILE B 1 223 ? -7.535 31.672 19.891 1 94.81 223 ILE B N 1
ATOM 4287 C CA . ILE B 1 223 ? -8.602 31.203 19.016 1 94.81 223 ILE B CA 1
ATOM 4288 C C . ILE B 1 223 ? -9.773 30.688 19.859 1 94.81 223 ILE B C 1
ATOM 4290 O O . ILE B 1 223 ? -9.641 30.531 21.062 1 94.81 223 ILE B O 1
ATOM 4294 N N . THR B 1 224 ? -10.93 30.5 19.25 1 97.06 224 THR B N 1
ATOM 4295 C CA . THR B 1 224 ? -12.086 29.875 19.891 1 97.06 224 THR B CA 1
ATOM 4296 C C . THR B 1 224 ? -11.961 28.344 19.828 1 97.06 224 THR B C 1
ATOM 4298 O O . THR B 1 224 ? -11.773 27.781 18.75 1 97.06 224 THR B O 1
ATOM 4301 N N . ILE B 1 225 ? -12.016 27.766 20.984 1 97.69 225 ILE B N 1
ATOM 4302 C CA . ILE B 1 225 ? -11.898 26.312 21.078 1 97.69 225 ILE B CA 1
ATOM 4303 C C . ILE B 1 225 ? -13.219 25.719 21.578 1 97.69 225 ILE B C 1
ATOM 4305 O O . ILE B 1 225 ? -13.75 26.156 22.609 1 97.69 225 ILE B O 1
ATOM 4309 N N . ILE B 1 226 ? -13.742 24.766 20.891 1 98.12 226 ILE B N 1
ATOM 4310 C CA . ILE B 1 226 ? -14.961 24.062 21.266 1 98.12 226 ILE B CA 1
ATOM 4311 C C . ILE B 1 226 ? -14.672 22.562 21.375 1 98.12 226 ILE B C 1
ATOM 4313 O O . ILE B 1 226 ? -14.227 21.938 20.406 1 98.12 226 ILE B O 1
ATOM 4317 N N . GLU B 1 227 ? -14.828 22 22.531 1 97.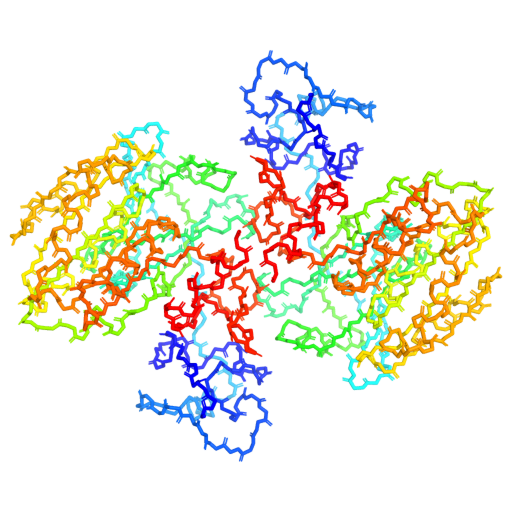69 227 GLU B N 1
ATOM 4318 C CA . GLU B 1 227 ? -14.758 20.547 22.672 1 97.69 227 GLU B CA 1
ATOM 4319 C C . GLU B 1 227 ? -16.125 19.906 22.469 1 97.69 227 GLU B C 1
ATOM 4321 O O . GLU B 1 227 ? -17.094 20.297 23.109 1 97.69 227 GLU B O 1
ATOM 4326 N N . ALA B 1 228 ? -16.234 19 21.578 1 97.75 228 ALA B N 1
ATOM 4327 C CA . ALA B 1 228 ? -17.531 18.375 21.281 1 97.75 228 ALA B CA 1
ATOM 4328 C C . ALA B 1 228 ? -17.344 16.938 20.797 1 97.75 228 ALA B C 1
ATOM 4330 O O . ALA B 1 228 ? -16.312 16.594 20.203 1 97.75 228 ALA B O 1
ATOM 4331 N N . ASP B 1 229 ? -18.297 16.094 21.141 1 97.88 229 ASP B N 1
ATOM 4332 C CA . ASP B 1 229 ? -18.406 14.75 20.562 1 97.88 229 ASP B CA 1
ATOM 4333 C C . ASP B 1 229 ? -19.125 14.797 19.203 1 97.88 229 ASP B C 1
ATOM 4335 O O . ASP B 1 229 ? -20.344 14.867 19.156 1 97.88 229 ASP B O 1
ATOM 4339 N N . LEU B 1 230 ? -18.391 14.664 18.188 1 97.75 230 LEU B N 1
ATOM 4340 C CA . LEU B 1 230 ? -18.906 14.867 16.828 1 97.75 230 LEU B CA 1
ATOM 4341 C C . LEU B 1 230 ? -19.781 13.688 16.406 1 97.75 230 LEU B C 1
ATOM 4343 O O . LEU B 1 230 ? -20.438 13.742 15.359 1 97.75 230 LEU B O 1
ATOM 4347 N N . LEU B 1 231 ? -19.797 12.656 17.172 1 96.31 231 LEU B N 1
ATOM 4348 C CA . LEU B 1 231 ? -20.672 11.531 16.891 1 96.31 231 LEU B CA 1
ATOM 4349 C C . LEU B 1 231 ? -22.031 11.703 17.578 1 96.31 231 LEU B C 1
ATOM 4351 O O . LEU B 1 231 ? -22.984 10.977 17.281 1 96.31 231 LEU B O 1
ATOM 4355 N N . SER B 1 232 ? -22.172 12.672 18.469 1 97.38 232 SER B N 1
ATOM 4356 C CA . SER B 1 232 ? -23.422 12.953 19.172 1 97.38 232 SER B CA 1
ATOM 4357 C C . SER B 1 232 ? -24.297 13.93 18.375 1 97.38 232 SER B C 1
ATOM 4359 O O . SER B 1 232 ? -23.797 14.656 17.516 1 97.38 232 SER B O 1
ATOM 4361 N N . GLU B 1 233 ? -25.531 13.953 18.766 1 97.31 233 GLU B N 1
ATOM 4362 C CA . GLU B 1 233 ? -26.453 14.898 18.156 1 97.31 233 GLU B CA 1
ATOM 4363 C C . GLU B 1 233 ? -26.047 16.344 18.453 1 97.31 233 GLU B C 1
ATOM 4365 O O . GLU B 1 233 ? -26.109 17.203 17.578 1 97.31 233 GLU B O 1
ATOM 4370 N N . GLU B 1 234 ? -25.688 16.594 19.641 1 97.75 234 GLU B N 1
ATOM 4371 C CA . GLU B 1 234 ? -25.266 17.938 20.031 1 97.75 234 GLU B CA 1
ATOM 4372 C C . GLU B 1 234 ? -24.031 18.375 19.281 1 97.75 234 GLU B C 1
ATOM 4374 O O . GLU B 1 234 ? -23.938 19.516 18.812 1 97.75 234 GLU B O 1
ATOM 4379 N N . GLY B 1 235 ? -23.016 17.5 19.188 1 98.19 235 GLY B N 1
ATOM 4380 C CA . GLY B 1 235 ? -21.828 17.812 18.422 1 98.19 235 GLY B CA 1
ATOM 4381 C C . GLY B 1 235 ? -22.109 18.125 16.969 1 98.19 235 GLY B C 1
ATOM 4382 O O . GLY B 1 235 ? -21.547 19.062 16.406 1 98.19 235 GLY B O 1
ATOM 4383 N N . GLN B 1 236 ? -23.031 17.391 16.422 1 98 236 GLN B N 1
ATOM 4384 C CA . GLN B 1 236 ? -23.422 17.609 15.031 1 98 236 GLN B CA 1
ATOM 4385 C C . GLN B 1 236 ? -24.141 18.953 14.875 1 98 236 GLN B C 1
ATOM 4387 O O . GLN B 1 236 ? -23.969 19.641 13.875 1 98 236 GLN B O 1
ATOM 4392 N N . ARG B 1 237 ? -24.969 19.234 15.844 1 97.88 237 ARG B N 1
ATOM 4393 C CA . ARG B 1 237 ? -25.656 20.516 15.82 1 97.88 237 ARG B CA 1
ATOM 4394 C C . ARG B 1 237 ? -24.672 21.688 15.844 1 97.88 237 ARG B C 1
ATOM 4396 O O . ARG B 1 237 ? -24.812 22.641 15.078 1 97.88 237 ARG B O 1
ATOM 4403 N N . ILE B 1 238 ? -23.688 21.594 16.703 1 98.44 238 ILE B N 1
ATOM 4404 C CA . ILE B 1 238 ? -22.672 22.625 16.828 1 98.44 238 ILE B CA 1
ATOM 4405 C C . ILE B 1 238 ? -21.938 22.781 15.492 1 98.44 238 ILE B C 1
ATOM 4407 O O . ILE B 1 238 ? -21.766 23.891 14.992 1 98.44 238 ILE B O 1
ATOM 4411 N N . LEU B 1 239 ? -21.531 21.672 14.906 1 98.69 239 LEU B N 1
ATOM 4412 C CA . LEU B 1 239 ? -20.812 21.672 13.641 1 98.69 239 LEU B CA 1
ATOM 4413 C C . LEU B 1 239 ? -21.641 22.312 12.531 1 98.69 239 LEU B C 1
ATOM 4415 O O . LEU B 1 239 ? -21.141 23.172 11.797 1 98.69 239 LEU B O 1
ATOM 4419 N N . LYS B 1 240 ? -22.875 21.922 12.484 1 98.12 240 LYS B N 1
ATOM 4420 C CA . LYS B 1 240 ? -23.781 22.453 11.477 1 98.12 240 LYS B CA 1
ATOM 4421 C C . LYS B 1 240 ? -23.953 23.953 11.617 1 98.12 240 LYS B C 1
ATOM 4423 O O . LYS B 1 240 ? -23.906 24.688 10.625 1 98.12 240 LYS B O 1
ATOM 4428 N N . GLU B 1 241 ? -24.156 24.375 12.781 1 98.31 241 GLU B N 1
ATOM 4429 C CA . GLU B 1 241 ? -24.359 25.797 13.031 1 98.31 241 GLU B CA 1
ATOM 4430 C C . GLU B 1 241 ? -23.141 26.625 12.648 1 98.31 241 GLU B C 1
ATOM 4432 O O . GLU B 1 241 ? -23.266 27.719 12.094 1 98.31 241 GLU B O 1
ATOM 4437 N N . LEU B 1 242 ? -21.984 26.125 12.938 1 98.56 242 LEU B N 1
ATOM 4438 C CA . LEU B 1 242 ? -20.75 26.828 12.578 1 98.56 242 LEU B CA 1
ATOM 4439 C C . LEU B 1 242 ? -20.594 26.891 11.062 1 98.56 242 LEU B C 1
ATOM 4441 O O . LEU B 1 242 ? -20.203 27.922 10.523 1 98.56 242 LEU B O 1
ATOM 4445 N N . ILE B 1 243 ? -20.875 25.828 10.336 1 98.56 243 ILE B N 1
ATOM 4446 C CA . ILE B 1 243 ? -20.703 25.766 8.891 1 98.56 243 ILE B CA 1
ATOM 4447 C C . ILE B 1 243 ? -21.672 26.719 8.195 1 98.56 243 ILE B C 1
ATOM 4449 O O . ILE B 1 243 ? -21.359 27.25 7.133 1 98.56 243 ILE B O 1
ATOM 4453 N N . LYS B 1 244 ? -22.797 27.031 8.844 1 98.19 244 LYS B N 1
ATOM 4454 C CA . LYS B 1 244 ? -23.781 27.938 8.289 1 98.19 244 LYS B CA 1
ATOM 4455 C C . LYS B 1 244 ? -23.25 29.375 8.25 1 98.19 244 LYS B C 1
ATOM 4457 O O . LYS B 1 244 ? -23.781 30.219 7.535 1 98.19 244 LYS B O 1
ATOM 4462 N N . ASP B 1 245 ? -22.281 29.625 9.102 1 98 245 ASP B N 1
ATOM 4463 C CA . ASP B 1 245 ? -21.672 30.953 9.109 1 98 245 ASP B CA 1
ATOM 4464 C C . ASP B 1 245 ? -20.969 31.25 7.789 1 98 245 ASP B C 1
ATOM 4466 O O . ASP B 1 245 ? -19.891 30.703 7.523 1 98 245 ASP B O 1
ATOM 4470 N N . LYS B 1 246 ? -21.438 32.156 7.027 1 96.81 246 LYS B N 1
ATOM 4471 C CA . LYS B 1 246 ? -20.953 32.438 5.684 1 96.81 246 LYS B CA 1
ATOM 4472 C C . LYS B 1 246 ? -19.594 33.156 5.727 1 96.81 246 LYS B C 1
ATOM 4474 O O . LYS B 1 246 ? -18.906 33.281 4.711 1 96.81 246 LYS B O 1
ATOM 4479 N N . GLU B 1 247 ? -19.266 33.594 6.887 1 97.81 247 GLU B N 1
ATOM 4480 C CA . GLU B 1 247 ? -17.953 34.219 7.023 1 97.81 247 GLU B CA 1
ATOM 4481 C C . GLU B 1 247 ? -16.828 33.156 7 1 97.81 247 GLU B C 1
ATOM 4483 O O . GLU B 1 247 ? -15.664 33.5 6.801 1 97.81 247 GLU B O 1
ATOM 4488 N N . ILE B 1 248 ? -17.156 31.969 7.219 1 98.44 248 ILE B N 1
ATOM 4489 C CA . ILE B 1 248 ? -16.172 30.891 7.129 1 98.44 248 ILE B CA 1
ATOM 4490 C C . ILE B 1 248 ? -15.875 30.578 5.664 1 98.44 248 ILE B C 1
ATOM 4492 O O . ILE B 1 248 ? -16.766 30.172 4.914 1 98.44 248 ILE B O 1
ATOM 4496 N N . THR B 1 249 ? -14.641 30.75 5.32 1 98.44 249 THR B N 1
ATOM 4497 C CA . THR B 1 249 ? -14.305 30.594 3.91 1 98.44 249 THR B CA 1
ATOM 4498 C C . THR B 1 249 ? -13.508 29.297 3.686 1 98.44 249 THR B C 1
ATOM 4500 O O . THR B 1 249 ? -13.352 28.859 2.549 1 98.44 249 THR B O 1
ATOM 4503 N N . VAL B 1 250 ? -12.969 28.719 4.738 1 98.62 250 VAL B N 1
ATOM 4504 C CA . VAL B 1 250 ? -12.227 27.469 4.613 1 98.62 250 VAL B CA 1
ATOM 4505 C C . VAL B 1 250 ? -12.5 26.578 5.832 1 98.62 250 VAL B C 1
ATOM 4507 O O . VAL B 1 250 ? -12.602 27.078 6.953 1 98.62 250 VAL B O 1
ATOM 4510 N N . VAL B 1 251 ? -12.711 25.328 5.605 1 98.88 251 VAL B N 1
ATOM 4511 C CA . VAL B 1 251 ? -12.859 24.312 6.645 1 98.88 251 VAL B CA 1
ATOM 4512 C C . VAL B 1 251 ? -11.766 23.25 6.488 1 98.88 251 VAL B C 1
ATOM 4514 O O . VAL B 1 251 ? -11.539 22.75 5.387 1 98.88 251 VAL B O 1
ATOM 4517 N N . TYR B 1 252 ? -11.055 23 7.547 1 98.88 252 TYR B N 1
ATOM 4518 C CA . TYR B 1 252 ? -10.164 21.844 7.586 1 98.88 252 TYR B CA 1
ATOM 4519 C C . TYR B 1 252 ? -10.758 20.719 8.43 1 98.88 252 TYR B C 1
ATOM 4521 O O . TYR B 1 252 ? -11.133 20.938 9.586 1 98.88 252 TYR B O 1
ATOM 4529 N N . SER B 1 253 ? -10.82 19.562 7.812 1 98.88 253 SER B N 1
ATOM 4530 C CA . SER B 1 253 ? -11.32 18.375 8.484 1 98.88 253 SER B CA 1
ATOM 4531 C C . SER B 1 253 ? -10.195 17.375 8.734 1 98.88 253 SER B C 1
ATOM 4533 O O . SER B 1 253 ? -9.719 16.719 7.801 1 98.88 253 SER B O 1
ATOM 4535 N N . GLY B 1 254 ? -9.766 17.234 9.938 1 98.62 254 GLY B N 1
ATOM 4536 C CA . GLY B 1 254 ? -8.859 16.172 10.367 1 98.62 254 GLY B CA 1
ATOM 4537 C C . GLY B 1 254 ? -9.555 15.047 11.094 1 98.62 254 GLY B C 1
ATOM 4538 O O . GLY B 1 254 ? -10.031 15.219 12.219 1 98.62 254 GLY B O 1
ATOM 4539 N N . GLY B 1 255 ? -9.633 13.961 10.516 1 97.62 255 GLY B N 1
ATOM 4540 C CA . GLY B 1 255 ? -10.367 12.828 11.062 1 97.62 255 GLY B CA 1
ATOM 4541 C C . GLY B 1 255 ? -10.633 11.742 10.039 1 97.62 255 GLY B C 1
ATOM 4542 O O . GLY B 1 255 ? -9.852 11.562 9.102 1 97.62 255 GLY B O 1
ATOM 4543 N N . SER B 1 256 ? -11.734 11 10.234 1 95.25 256 SER B N 1
ATOM 4544 C CA . SER B 1 256 ? -12.062 9.875 9.367 1 95.25 256 SER B CA 1
ATOM 4545 C C . SER B 1 256 ? -12.672 10.359 8.055 1 95.25 256 SER B C 1
ATOM 4547 O O . SER B 1 256 ? -13.094 11.508 7.941 1 95.25 256 SER B O 1
ATOM 4549 N N . ASP B 1 257 ? -12.703 9.43 7.105 1 93.94 257 ASP B N 1
ATOM 4550 C CA . ASP B 1 257 ? -13.352 9.742 5.836 1 93.94 257 ASP B CA 1
ATOM 4551 C C . ASP B 1 257 ? -14.836 10.023 6.031 1 93.94 257 ASP B C 1
ATOM 4553 O O . ASP B 1 257 ? -15.414 10.867 5.336 1 93.94 257 ASP B O 1
ATOM 4557 N N . GLU B 1 258 ? -15.422 9.398 6.988 1 93.25 258 GLU B N 1
ATOM 4558 C CA . GLU B 1 258 ? -16.828 9.648 7.301 1 93.25 258 GLU B CA 1
ATOM 4559 C C . GLU B 1 258 ? -17.031 11.094 7.766 1 93.25 258 GLU B C 1
ATOM 4561 O O . GLU B 1 258 ? -18 11.742 7.363 1 93.25 258 GLU B O 1
ATOM 4566 N N . GLN B 1 259 ? -16.141 11.531 8.578 1 96.75 259 GLN B N 1
ATOM 4567 C CA . GLN B 1 259 ? -16.188 12.922 9.008 1 96.75 259 GLN B CA 1
ATOM 4568 C C . GLN B 1 259 ? -16.047 13.875 7.824 1 96.75 259 GLN B C 1
ATOM 4570 O O . GLN B 1 259 ? -16.781 14.859 7.723 1 96.75 259 GLN B O 1
ATOM 4575 N N . HIS B 1 260 ? -15.125 13.57 6.918 1 97.62 260 HIS B N 1
ATOM 4576 C CA . HIS B 1 260 ? -14.898 14.414 5.746 1 97.62 260 HIS B CA 1
ATOM 4577 C C . HIS B 1 260 ? -16.156 14.523 4.891 1 97.62 260 HIS B C 1
ATOM 4579 O O . HIS B 1 260 ? -16.531 15.617 4.484 1 97.62 260 HIS B O 1
ATOM 4585 N N . VAL B 1 261 ? -16.797 13.367 4.668 1 95.94 261 VAL B N 1
ATOM 4586 C CA . VAL B 1 261 ? -17.984 13.312 3.83 1 95.94 261 VAL B CA 1
ATOM 4587 C C . VAL B 1 261 ? -19.125 14.094 4.5 1 95.94 261 VAL B C 1
ATOM 4589 O O . VAL B 1 261 ? -19.828 14.852 3.838 1 95.94 261 VAL B O 1
ATOM 4592 N N . ASN B 1 262 ? -19.234 13.93 5.766 1 96.12 262 ASN B N 1
ATOM 4593 C CA . ASN B 1 262 ? -20.266 14.641 6.512 1 96.12 262 ASN B CA 1
ATOM 4594 C C . ASN B 1 262 ? -20.109 16.156 6.395 1 96.12 262 ASN B C 1
ATOM 4596 O O . ASN B 1 262 ? -21.078 16.859 6.133 1 96.12 262 ASN B O 1
ATOM 4600 N N . ILE B 1 263 ? -18.922 16.594 6.559 1 98.06 263 ILE B N 1
ATOM 4601 C CA . ILE B 1 263 ? -18.625 18.016 6.484 1 98.06 263 ILE B CA 1
ATOM 4602 C C . ILE B 1 263 ? -18.859 18.516 5.062 1 98.06 263 ILE B C 1
ATOM 4604 O O . ILE B 1 263 ? -19.422 19.594 4.863 1 98.06 263 ILE B O 1
ATOM 4608 N N . LEU B 1 264 ? -18.438 17.719 4.094 1 97.25 264 LEU B N 1
ATOM 4609 C CA . LEU B 1 264 ? -18.688 18.078 2.701 1 97.25 264 LEU B CA 1
ATOM 4610 C C . LEU B 1 264 ? -20.172 18.25 2.441 1 97.25 264 LEU B C 1
ATOM 4612 O O . LEU B 1 264 ? -20.578 19.219 1.794 1 97.25 264 LEU B O 1
ATOM 4616 N N . ASN B 1 265 ? -20.969 17.344 2.947 1 96.19 265 ASN B N 1
ATOM 4617 C CA . ASN B 1 265 ? -22.422 17.422 2.789 1 96.19 265 ASN B CA 1
ATOM 4618 C C . ASN B 1 265 ? -22.984 18.688 3.42 1 96.19 265 ASN B C 1
ATOM 4620 O O . ASN B 1 265 ? -23.828 19.359 2.826 1 96.19 265 ASN B O 1
ATOM 4624 N N . TYR B 1 266 ? -22.516 19 4.605 1 97.94 266 TYR B N 1
ATOM 4625 C CA . TYR B 1 266 ? -22.969 20.219 5.266 1 97.94 266 TYR B CA 1
ATOM 4626 C C . TYR B 1 266 ? -22.594 21.453 4.449 1 97.94 266 TYR B C 1
ATOM 4628 O O . TYR B 1 266 ? -23.391 22.391 4.328 1 97.94 266 TYR B O 1
ATOM 4636 N N . LEU B 1 267 ? -21.406 21.453 3.908 1 98 267 LEU B N 1
ATOM 4637 C CA . LEU B 1 267 ? -20.953 22.578 3.094 1 98 267 LEU B CA 1
ATOM 4638 C C . LEU B 1 267 ? -21.844 22.734 1.857 1 98 267 LEU B C 1
ATOM 4640 O O . LEU B 1 267 ? -22.234 23.844 1.506 1 98 267 LEU B O 1
ATOM 4644 N N . ASP B 1 268 ? -22.156 21.641 1.238 1 96.69 268 ASP B N 1
ATOM 4645 C CA . ASP B 1 268 ? -22.984 21.656 0.038 1 96.69 268 ASP B CA 1
ATOM 4646 C C . ASP B 1 268 ? -24.375 22.219 0.338 1 96.69 268 ASP B C 1
ATOM 4648 O O . ASP B 1 268 ? -24.969 22.906 -0.498 1 96.69 268 ASP B O 1
ATOM 4652 N N . LEU B 1 269 ? -24.875 21.984 1.49 1 97.62 269 LEU B N 1
ATOM 4653 C CA . LEU B 1 269 ? -26.234 22.391 1.859 1 97.62 269 LEU B CA 1
ATOM 4654 C C . LEU B 1 269 ? -26.266 23.828 2.371 1 97.62 269 LEU B C 1
ATOM 4656 O O . LEU B 1 269 ? -27.203 24.562 2.105 1 97.62 269 LEU B O 1
ATOM 4660 N N . TYR B 1 270 ? -25.125 24.234 3.088 1 98.19 270 TYR B N 1
ATOM 4661 C CA . TYR B 1 270 ? -25.297 25.453 3.879 1 98.19 270 TYR B CA 1
ATOM 4662 C C . TYR B 1 270 ? -24.25 26.484 3.514 1 98.19 270 TYR B C 1
ATOM 4664 O O . TYR B 1 270 ? -24.406 27.672 3.828 1 98.19 270 TYR B O 1
ATOM 4672 N N . ASN B 1 271 ? -23.109 26.125 2.916 1 98.19 271 ASN B N 1
ATOM 4673 C CA . ASN B 1 271 ? -22.016 27.047 2.629 1 98.19 271 ASN B CA 1
ATOM 4674 C C . ASN B 1 271 ? -21.188 26.562 1.439 1 98.19 271 ASN B C 1
ATOM 4676 O O . ASN B 1 271 ? -20.016 26.203 1.594 1 98.19 271 ASN B O 1
ATOM 4680 N N . GLN B 1 272 ? -21.656 26.703 0.254 1 96.56 272 GLN B N 1
ATOM 4681 C CA . GLN B 1 272 ? -21.078 26.141 -0.965 1 96.56 272 GLN B CA 1
ATOM 4682 C C . GLN B 1 272 ? -19.828 26.906 -1.376 1 96.56 272 GLN B C 1
ATOM 4684 O O . GLN B 1 272 ? -19.031 26.406 -2.186 1 96.56 272 GLN B O 1
ATOM 4689 N N . GLU B 1 273 ? -19.656 28.016 -0.808 1 96.88 273 GLU B N 1
ATOM 4690 C CA . GLU B 1 273 ? -18.547 28.859 -1.241 1 96.88 273 GLU B CA 1
ATOM 4691 C C . GLU B 1 273 ? -17.281 28.562 -0.448 1 96.88 273 GLU B C 1
ATOM 4693 O O . GLU B 1 273 ? -16.172 28.953 -0.843 1 96.88 273 GLU B O 1
ATOM 4698 N N . ALA B 1 274 ? -17.422 27.906 0.662 1 98 274 ALA B N 1
ATOM 4699 C CA . ALA B 1 274 ? -16.266 27.609 1.505 1 98 274 ALA B CA 1
ATOM 4700 C C . ALA B 1 274 ? -15.43 26.484 0.905 1 98 274 ALA B C 1
ATOM 4702 O O . ALA B 1 274 ? -15.969 25.516 0.358 1 98 274 ALA B O 1
ATOM 4703 N N . TYR B 1 275 ? -14.109 26.625 1.025 1 97.62 275 TYR B N 1
ATOM 4704 C CA . TYR B 1 275 ? -13.188 25.578 0.608 1 97.62 275 TYR B CA 1
ATOM 4705 C C . TYR B 1 275 ? -13.062 24.5 1.682 1 97.62 275 TYR B C 1
ATOM 4707 O O . TYR B 1 275 ? -13.281 24.766 2.865 1 97.62 275 TYR B O 1
ATOM 4715 N N . LEU B 1 276 ? -12.766 23.297 1.223 1 98.25 276 LEU B N 1
ATOM 4716 C CA . LEU B 1 276 ? -12.555 22.188 2.141 1 98.25 276 LEU B CA 1
ATOM 4717 C C . LEU B 1 276 ? -11.164 21.578 1.959 1 98.25 276 LEU B C 1
ATOM 4719 O O . LEU B 1 276 ? -10.75 21.297 0.833 1 98.25 276 LEU B O 1
ATOM 4723 N N . ALA B 1 277 ? -10.453 21.469 3.004 1 98.31 277 ALA B N 1
ATOM 4724 C CA . ALA B 1 277 ? -9.234 20.672 3.096 1 98.31 277 ALA B CA 1
ATOM 4725 C C . ALA B 1 277 ? -9.406 19.531 4.086 1 98.31 277 ALA B C 1
ATOM 4727 O O . ALA B 1 277 ? -10.148 19.641 5.059 1 98.31 277 ALA B O 1
ATOM 4728 N N . VAL B 1 278 ? -8.766 18.391 3.811 1 98.44 278 VAL B N 1
ATOM 4729 C CA . VAL B 1 278 ? -8.969 17.219 4.668 1 98.44 278 VAL B CA 1
ATOM 4730 C C . VAL B 1 278 ? -7.629 16.531 4.91 1 98.44 278 VAL B C 1
ATOM 4732 O O . VAL B 1 278 ? -6.723 16.594 4.074 1 98.44 278 VAL B O 1
ATOM 4735 N N . SER B 1 279 ? -7.512 15.898 6.09 1 98.25 279 SER B N 1
ATOM 4736 C CA . SER B 1 279 ? -6.355 15.031 6.297 1 98.25 279 SER B CA 1
ATOM 4737 C C . SER B 1 279 ? -6.328 13.898 5.273 1 98.25 279 SER B C 1
ATOM 4739 O O . SER B 1 279 ? -7.375 13.367 4.895 1 98.25 279 SER B O 1
ATOM 4741 N N . ASN B 1 280 ? -5.156 13.602 4.77 1 97.38 280 ASN B N 1
ATOM 4742 C CA . ASN B 1 280 ? -4.973 12.5 3.83 1 97.38 280 ASN B CA 1
ATOM 4743 C C . ASN B 1 280 ? -4.949 11.156 4.547 1 97.38 280 ASN B C 1
ATOM 4745 O O . ASN B 1 280 ? -3.961 10.812 5.203 1 97.38 280 ASN B O 1
ATOM 4749 N N . ASN B 1 281 ? -5.988 10.352 4.367 1 95.06 281 ASN B N 1
ATOM 4750 C CA . ASN B 1 281 ? -6.121 9.102 5.113 1 95.06 281 ASN B CA 1
ATOM 4751 C C . ASN B 1 281 ? -5.707 7.902 4.27 1 95.06 281 ASN B C 1
ATOM 4753 O O . ASN B 1 281 ? -5.855 6.754 4.699 1 95.06 281 ASN B O 1
ATOM 4757 N N . ASN B 1 282 ? -5.254 8.148 3.053 1 94.44 282 ASN B N 1
ATOM 4758 C CA . ASN B 1 282 ? -4.844 7.035 2.203 1 94.44 282 ASN B CA 1
ATOM 4759 C C . ASN B 1 282 ? -3.607 6.332 2.76 1 94.44 282 ASN B C 1
ATOM 4761 O O . ASN B 1 282 ? -2.789 6.949 3.439 1 94.44 282 ASN B O 1
ATOM 4765 N N . THR B 1 283 ? -3.49 5.023 2.543 1 95 283 THR B N 1
ATOM 4766 C CA . THR B 1 283 ? -2.336 4.25 2.99 1 95 283 THR B CA 1
ATOM 4767 C C . THR B 1 283 ? -1.073 4.688 2.254 1 95 283 THR B C 1
ATOM 4769 O O . THR B 1 283 ? -1.025 4.656 1.022 1 95 283 THR B O 1
ATOM 4772 N N . ILE B 1 284 ? -0.084 5.113 3 1 97.38 284 ILE B N 1
ATOM 4773 C CA . ILE B 1 284 ? 1.188 5.547 2.434 1 97.38 284 ILE B CA 1
ATOM 4774 C C . ILE B 1 284 ? 2.316 4.66 2.949 1 97.38 284 ILE B C 1
ATOM 4776 O O . ILE B 1 284 ? 2.541 4.57 4.16 1 97.38 284 ILE B O 1
ATOM 4780 N N . CYS B 1 285 ? 3.051 4.012 2.031 1 96.88 285 CYS B N 1
ATOM 4781 C CA . CYS B 1 285 ? 4.109 3.107 2.465 1 96.88 285 CYS B CA 1
ATOM 4782 C C . CYS B 1 285 ? 5.48 3.646 2.078 1 96.88 285 CYS B C 1
ATOM 4784 O O . CYS B 1 285 ? 6.453 3.465 2.812 1 96.88 285 CYS B O 1
ATOM 4786 N N . CYS B 1 286 ? 5.562 4.348 0.942 1 96.25 286 CYS B N 1
ATOM 4787 C CA . CYS B 1 286 ? 6.891 4.812 0.558 1 96.25 286 CYS B CA 1
ATOM 4788 C C . CYS B 1 286 ? 6.969 6.336 0.596 1 96.25 286 CYS B C 1
ATOM 4790 O O . CYS B 1 286 ? 8.031 6.902 0.86 1 96.25 286 CYS B O 1
ATOM 4792 N N . GLY B 1 287 ? 5.852 7 0.17 1 96.56 287 GLY B N 1
ATOM 4793 C CA . GLY B 1 287 ? 5.828 8.453 0.137 1 96.56 287 GLY B CA 1
ATOM 4794 C C . GLY B 1 287 ? 6.527 9.031 -1.078 1 96.56 287 GLY B C 1
ATOM 4795 O O . GLY B 1 287 ? 6.691 10.25 -1.183 1 96.56 287 GLY B O 1
ATOM 4796 N N . GLU B 1 288 ? 6.914 8.195 -2.043 1 95.81 288 GLU B N 1
ATOM 4797 C CA . GLU B 1 288 ? 7.727 8.633 -3.174 1 95.81 288 GLU B CA 1
ATOM 4798 C C . GLU B 1 288 ? 6.969 8.477 -4.488 1 95.81 288 GLU B C 1
ATOM 4800 O O . GLU B 1 288 ? 7.527 8.703 -5.566 1 95.81 288 GLU B O 1
ATOM 4805 N N . GLY B 1 289 ? 5.723 8.047 -4.391 1 94.81 289 GLY B N 1
ATOM 4806 C CA . GLY B 1 289 ? 4.945 7.809 -5.598 1 94.81 289 GLY B CA 1
ATOM 4807 C C . GLY B 1 289 ? 5.379 6.566 -6.352 1 94.81 289 GLY B C 1
ATOM 4808 O O . GLY B 1 289 ? 5.219 6.484 -7.574 1 94.81 289 GLY B O 1
ATOM 4809 N N . ILE B 1 290 ? 5.91 5.559 -5.582 1 95.12 290 ILE B N 1
ATOM 4810 C CA . ILE B 1 290 ? 6.551 4.453 -6.289 1 95.12 290 ILE B CA 1
ATOM 4811 C C . ILE B 1 290 ? 5.836 3.146 -5.953 1 95.12 290 ILE B C 1
ATOM 4813 O O . ILE B 1 290 ? 5.469 2.385 -6.852 1 95.12 290 ILE B O 1
ATOM 4817 N N . CYS B 1 291 ? 5.457 2.855 -4.695 1 95.12 291 CYS B N 1
ATOM 4818 C CA . CYS B 1 291 ? 5.078 1.511 -4.273 1 95.12 291 CYS B CA 1
ATOM 4819 C C . CYS B 1 291 ? 3.625 1.218 -4.637 1 95.12 291 CYS B C 1
ATOM 4821 O O . CYS B 1 291 ? 3.209 0.058 -4.656 1 95.12 291 CYS B O 1
ATOM 4823 N N . GLY B 1 292 ? 2.846 2.271 -4.777 1 94.62 292 GLY B N 1
ATOM 4824 C CA . GLY B 1 292 ? 1.485 2.094 -5.258 1 94.62 292 GLY B CA 1
ATOM 4825 C C . GLY B 1 292 ? 0.476 1.918 -4.137 1 94.62 292 GLY B C 1
ATOM 4826 O O . GLY B 1 292 ? -0.728 1.832 -4.387 1 94.62 292 GLY B O 1
ATOM 4827 N N . SER B 1 293 ? 0.872 1.938 -2.889 1 96.38 293 SER B N 1
ATOM 4828 C CA . SER B 1 293 ? -0.039 1.692 -1.776 1 96.38 293 SER B CA 1
ATOM 4829 C C . SER B 1 293 ? -1.098 2.787 -1.678 1 96.38 293 SER B C 1
ATOM 4831 O O . SER B 1 293 ? -2.227 2.529 -1.254 1 96.38 293 SER B O 1
ATOM 4833 N N . CYS B 1 294 ? -0.758 3.93 -2.131 1 96.31 294 CYS B N 1
ATOM 4834 C CA . CYS B 1 294 ? -1.659 5.062 -1.955 1 96.31 294 CYS B CA 1
ATOM 4835 C C . CYS B 1 294 ? -2.445 5.34 -3.23 1 96.31 294 CYS B C 1
ATOM 4837 O O . CYS B 1 294 ? -3.07 6.391 -3.365 1 96.31 294 CYS B O 1
ATOM 4839 N N . GLU B 1 295 ? -2.324 4.461 -4.176 1 93.31 295 GLU B N 1
ATOM 4840 C CA . GLU B 1 295 ? -2.938 4.688 -5.48 1 93.31 295 GLU B CA 1
ATOM 4841 C C . GLU B 1 295 ? -4.457 4.621 -5.395 1 93.31 295 GLU B C 1
ATOM 4843 O O . GLU B 1 295 ? -5.012 3.695 -4.801 1 93.31 295 GLU B O 1
ATOM 4848 N N . VAL B 1 296 ? -5.117 5.602 -5.953 1 89.44 296 VAL B N 1
ATOM 4849 C CA . VAL B 1 296 ? -6.574 5.629 -6.004 1 89.44 296 VAL B CA 1
ATOM 4850 C C . VAL B 1 296 ? -7.039 6.035 -7.402 1 89.44 296 VAL B C 1
ATOM 4852 O O . VAL B 1 296 ? -6.324 6.734 -8.117 1 89.44 296 VAL B O 1
ATOM 4855 N N . GLN B 1 297 ? -8.156 5.527 -7.758 1 86.25 297 GLN B N 1
ATOM 4856 C CA . GLN B 1 297 ? -8.766 5.898 -9.031 1 86.25 297 GLN B CA 1
ATOM 4857 C C . GLN B 1 297 ? -9.625 7.148 -8.891 1 86.25 297 GLN B C 1
ATOM 4859 O O . GLN B 1 297 ? -10.57 7.168 -8.094 1 86.25 297 GLN B O 1
ATOM 4864 N N . ILE B 1 298 ? -9.32 8.164 -9.531 1 84.75 298 ILE B N 1
ATOM 4865 C CA . ILE B 1 298 ? -10.117 9.383 -9.594 1 84.75 298 ILE B CA 1
ATOM 4866 C C . ILE B 1 298 ? -10.57 9.625 -11.039 1 84.75 298 ILE B C 1
ATOM 4868 O O . ILE B 1 298 ? -9.766 10.023 -11.883 1 84.75 298 ILE B O 1
ATOM 4872 N N . GLY B 1 299 ? -11.82 9.43 -11.273 1 78.56 299 GLY B N 1
ATOM 4873 C CA . GLY B 1 299 ? -12.266 9.422 -12.664 1 78.56 299 GLY B CA 1
ATOM 4874 C C . GLY B 1 299 ? -11.594 8.344 -13.492 1 78.56 299 GLY B C 1
ATOM 4875 O O . GLY B 1 299 ? -11.641 7.164 -13.148 1 78.56 299 GLY B O 1
ATOM 4876 N N . ASP B 1 300 ? -10.922 8.75 -14.484 1 79.12 300 ASP B N 1
ATOM 4877 C CA . ASP B 1 300 ? -10.297 7.793 -15.391 1 79.12 300 ASP B CA 1
ATOM 4878 C C . ASP B 1 300 ? -8.789 7.711 -15.148 1 79.12 300 ASP B C 1
ATOM 4880 O O . ASP B 1 300 ? -8.062 7.086 -15.922 1 79.12 300 ASP B O 1
ATOM 4884 N N . GLN B 1 301 ? -8.414 8.336 -14.016 1 83.81 301 GLN B N 1
ATOM 4885 C CA . GLN B 1 301 ? -6.977 8.383 -13.766 1 83.81 301 GLN B CA 1
ATOM 4886 C C . GLN B 1 301 ? -6.633 7.727 -12.43 1 83.81 301 GLN B C 1
ATOM 4888 O O . GLN B 1 301 ? -7.371 7.875 -11.453 1 83.81 301 GLN B O 1
ATOM 4893 N N . LYS B 1 302 ? -5.562 6.988 -12.461 1 87.69 302 LYS B N 1
ATOM 4894 C CA . LYS B 1 302 ? -4.965 6.5 -11.227 1 87.69 302 LYS B CA 1
ATOM 4895 C C . LYS B 1 302 ? -3.941 7.488 -10.68 1 87.69 302 LYS B C 1
ATOM 4897 O O . LYS B 1 302 ? -3.07 7.957 -11.414 1 87.69 302 LYS B O 1
ATOM 4902 N N . VAL B 1 303 ? -4.145 7.879 -9.438 1 92 303 VAL B N 1
ATOM 4903 C CA . VAL B 1 303 ? -3.258 8.891 -8.867 1 92 303 VAL B CA 1
ATOM 4904 C C . VAL B 1 303 ? -2.602 8.352 -7.602 1 92 303 VAL B C 1
ATOM 4906 O O . VAL B 1 303 ? -3.205 7.562 -6.867 1 92 303 VAL B O 1
ATOM 4909 N N . ARG B 1 304 ? -1.349 8.758 -7.391 1 94.5 304 ARG B N 1
ATOM 4910 C CA . ARG B 1 304 ? -0.614 8.445 -6.168 1 94.5 304 ARG B CA 1
ATOM 4911 C C . ARG B 1 304 ? -0.75 9.57 -5.148 1 94.5 304 ARG B C 1
ATOM 4913 O O . ARG B 1 304 ? -0.047 10.578 -5.23 1 94.5 304 ARG B O 1
ATOM 4920 N N . THR B 1 305 ? -1.514 9.352 -4.105 1 96.19 305 THR B N 1
ATOM 4921 C CA . THR B 1 305 ? -1.984 10.422 -3.24 1 96.19 305 THR B CA 1
ATOM 4922 C C . THR B 1 305 ? -0.932 10.781 -2.193 1 96.19 305 THR B C 1
ATOM 4924 O O . THR B 1 305 ? -1.098 11.734 -1.437 1 96.19 305 THR B O 1
ATOM 4927 N N . CYS B 1 306 ? 0.193 10.055 -2.158 1 97.5 306 CYS B N 1
ATOM 4928 C CA . CYS B 1 306 ? 1.264 10.469 -1.258 1 97.5 306 CYS B CA 1
ATOM 4929 C C . CYS B 1 306 ? 1.99 11.695 -1.801 1 97.5 306 CYS B C 1
ATOM 4931 O O . CYS B 1 306 ? 2.676 12.398 -1.055 1 97.5 306 CYS B O 1
ATOM 4933 N N . LYS B 1 307 ? 1.708 11.977 -3.148 1 95.75 307 LYS B N 1
ATOM 4934 C CA . LYS B 1 307 ? 2.406 13.094 -3.771 1 95.75 307 LYS B CA 1
ATOM 4935 C C . LYS B 1 307 ? 1.426 14.047 -4.457 1 95.75 307 LYS B C 1
ATOM 4937 O O . LYS B 1 307 ? 1.729 15.219 -4.66 1 95.75 307 LYS B O 1
ATOM 4942 N N . VAL B 1 308 ? 0.3 13.562 -4.852 1 95.31 308 VAL B N 1
ATOM 4943 C CA . VAL B 1 308 ? -0.586 14.305 -5.742 1 95.31 308 VAL B CA 1
ATOM 4944 C C . VAL B 1 308 ? -1.716 14.938 -4.93 1 95.31 308 VAL B C 1
ATOM 4946 O O . VAL B 1 308 ? -2.391 14.258 -4.156 1 95.31 308 VAL B O 1
ATOM 4949 N N . GLN B 1 309 ? -1.906 16.203 -5.117 1 94.62 309 GLN B N 1
ATOM 4950 C CA . GLN B 1 309 ? -3.115 16.875 -4.66 1 94.62 309 GLN B CA 1
ATOM 4951 C C . GLN B 1 309 ? -4.301 16.547 -5.562 1 94.62 309 GLN B C 1
ATOM 4953 O O . GLN B 1 309 ? -4.172 16.531 -6.789 1 94.62 309 GLN B O 1
ATOM 4958 N N . VAL B 1 310 ? -5.395 16.234 -4.949 1 91.38 310 VAL B N 1
ATOM 4959 C CA . VAL B 1 310 ? -6.562 15.836 -5.723 1 91.38 310 VAL B CA 1
ATOM 4960 C C . VAL B 1 310 ? -7.758 16.703 -5.34 1 91.38 310 VAL B C 1
ATOM 4962 O O . VAL B 1 310 ? -7.742 17.375 -4.301 1 91.38 310 VAL B O 1
ATOM 4965 N N . ASP B 1 311 ? -8.68 16.672 -6.262 1 89.62 311 ASP B N 1
ATOM 4966 C CA . ASP B 1 311 ? -9.969 17.266 -5.91 1 89.62 311 ASP B CA 1
ATOM 4967 C C . ASP B 1 311 ? -10.633 16.5 -4.77 1 89.62 311 ASP B C 1
ATOM 4969 O O . ASP B 1 311 ? -10.891 15.305 -4.887 1 89.62 311 ASP B O 1
ATOM 4973 N N . ILE B 1 312 ? -10.914 17.234 -3.793 1 90.62 312 ILE B N 1
ATOM 4974 C CA . ILE B 1 312 ? -11.391 16.625 -2.562 1 90.62 312 ILE B CA 1
ATOM 4975 C C . ILE B 1 312 ? -12.758 15.992 -2.801 1 90.62 312 ILE B C 1
ATOM 4977 O O . ILE B 1 312 ? -13.031 14.883 -2.336 1 90.62 312 ILE B O 1
ATOM 4981 N N . ARG B 1 313 ? -13.555 16.672 -3.479 1 89.44 313 ARG B N 1
ATOM 4982 C CA . ARG B 1 313 ? -14.898 16.172 -3.746 1 89.44 313 ARG B CA 1
ATOM 4983 C C . ARG B 1 313 ? -14.844 14.867 -4.523 1 89.44 313 ARG B C 1
ATOM 4985 O O . ARG B 1 313 ? -15.523 13.898 -4.16 1 89.44 313 ARG B O 1
ATOM 4992 N N . LYS B 1 314 ? -14.031 14.844 -5.469 1 87.19 314 LYS B N 1
ATOM 4993 C CA . LYS B 1 314 ? -13.883 13.625 -6.266 1 87.19 314 LYS B CA 1
ATOM 4994 C C . LYS B 1 314 ? -13.289 12.492 -5.441 1 87.19 314 LYS B C 1
ATOM 4996 O O . LYS B 1 314 ? -13.703 11.336 -5.566 1 87.19 314 LYS B O 1
ATOM 5001 N N . ALA B 1 315 ? -12.336 12.867 -4.613 1 86.44 315 ALA B N 1
ATOM 5002 C CA . ALA B 1 315 ? -11.672 11.883 -3.775 1 86.44 315 ALA B CA 1
ATOM 5003 C C . ALA B 1 315 ? -12.641 11.266 -2.77 1 86.44 315 ALA B C 1
ATOM 5005 O O . ALA B 1 315 ? -12.617 10.055 -2.533 1 86.44 315 ALA B O 1
ATOM 5006 N N . LEU B 1 316 ? -13.484 12.055 -2.223 1 87.31 316 LEU B N 1
ATOM 5007 C CA . LEU B 1 316 ? -14.398 11.594 -1.185 1 87.31 316 LEU B CA 1
ATOM 5008 C C . LEU B 1 316 ? -15.586 10.859 -1.796 1 87.31 316 LEU B C 1
ATOM 5010 O O . LEU B 1 316 ? -16.109 9.914 -1.199 1 87.31 316 LEU B O 1
ATOM 5014 N N . GLU B 1 317 ? -16.047 11.266 -2.947 1 79.38 317 GLU B N 1
ATOM 5015 C CA . GLU B 1 317 ? -17.141 10.602 -3.641 1 79.38 317 GLU B CA 1
ATOM 5016 C C . GLU B 1 317 ? -16.781 9.164 -3.994 1 79.38 317 GLU B C 1
ATOM 5018 O O . GLU B 1 317 ? -17.609 8.258 -3.896 1 79.38 317 GLU B O 1
ATOM 5023 N N . ARG B 1 318 ? -15.602 9 -4.328 1 70.19 318 ARG B N 1
ATOM 5024 C CA . ARG B 1 318 ? -15.125 7.652 -4.637 1 70.19 318 ARG B CA 1
ATOM 5025 C C . ARG B 1 318 ? -15.258 6.734 -3.426 1 70.19 318 ARG B C 1
ATOM 5027 O O . ARG B 1 318 ? -15.656 5.578 -3.559 1 70.19 318 ARG B O 1
ATOM 5034 N N . LYS B 1 319 ? -14.891 7.312 -2.348 1 62.88 319 LYS B N 1
ATOM 5035 C CA . LYS B 1 319 ? -14.922 6.52 -1.124 1 62.88 319 LYS B CA 1
ATOM 5036 C C . LYS B 1 319 ? -16.344 6.16 -0.731 1 62.88 319 LYS B C 1
ATOM 5038 O O . LYS B 1 319 ? -16.594 5.09 -0.167 1 62.88 319 LYS B O 1
ATOM 5043 N N . MET B 1 320 ? -17.219 7.211 -0.944 1 56.25 320 MET B N 1
ATOM 5044 C CA . MET B 1 320 ? -18.625 6.949 -0.668 1 56.25 320 MET B CA 1
ATOM 5045 C C . MET B 1 320 ? -19.156 5.832 -1.562 1 56.25 320 MET B C 1
ATOM 5047 O O . MET B 1 320 ? -19.984 5.027 -1.132 1 56.25 320 MET B O 1
ATOM 5051 N N . LEU B 1 321 ? -18.609 5.855 -2.748 1 45.53 321 LEU B N 1
ATOM 5052 C CA . LEU B 1 321 ? -19.078 4.859 -3.709 1 45.53 321 LEU B CA 1
ATOM 5053 C C . LEU B 1 321 ? -18.406 3.516 -3.475 1 45.53 321 LEU B C 1
ATOM 5055 O O . LEU B 1 321 ? -19 2.465 -3.732 1 45.53 321 LEU B O 1
ATOM 5059 N N . HIS B 1 322 ? -17.125 3.592 -3.076 1 49.59 322 HIS B N 1
ATOM 5060 C CA . HIS B 1 322 ? -16.344 2.361 -3.033 1 49.59 322 HIS B CA 1
ATOM 5061 C C . HIS B 1 322 ? -16.141 1.895 -1.599 1 49.59 322 HIS B C 1
ATOM 5063 O O . HIS B 1 322 ? -15.609 0.802 -1.368 1 49.59 322 HIS B O 1
ATOM 5069 N N . GLY B 1 323 ? -16.219 2.73 -0.508 1 43.09 323 GLY B N 1
ATOM 5070 C CA . GLY B 1 323 ? -16.062 2.273 0.864 1 43.09 323 GLY B CA 1
ATOM 5071 C C . GLY B 1 323 ? -17.234 1.435 1.349 1 43.09 323 GLY B C 1
ATOM 5072 O O . GLY B 1 323 ? -18.328 1.487 0.775 1 43.09 323 GLY B O 1
#

pLDDT: mean 93.06, std 9.48, range [31.44, 98.94]

Secondary structure (DSSP, 8-state):
-----EETTTTSTT-S-HHHHTT--SS-SGGGT-SS------SS-HHHHHHHTTSS--PPPPEEEEEEEEEEE-SSSEEEEEEE--HHHHHHHSSTT-EEEEEETTS-GGG-EEEEEEEEETTTTEEEEEEE--SHHHHHHHT--TT-EEEEEEEE--SEE-HHHHHH--SSEEEEEEEGGGHHHHHHHHHHHHHTT-EEEEEEE-GGGTS-TTHHHHHTS-SEEEE--TTSHHHHHHHHHHHT-TTEEEEEEES-HHHHHHHHHHHHHH-TTSEEEEE--S--SSSSS-S-TTEEEETTEEEETTTEE--HHHHHHHHHHH-/-----EETTTTSTT-S-HHHHTT--SS-SGGGT-SS------SS-HHHHHHHTTSS--PPPPEEEEEEEEEEE-SSSEEEEEEE--HHHHHHHSSTT-EEEEEETTS-GGG-EEEEEEEEETTTTEEEEEEE--SHHHHHHHT--TT-EEEEEEEE-TTEE-HHHHHH--SSEEEEEEEGGGHHHHHHHHHHHHHTT-EEEEEEE-GGGTS-TTHHHHHTS-SEEEE--TTSHHHHHHHHHHHT-TTEEEEEEES-HHHHHHHHHHHHHH-TTSEEEEE--S--SSSSS-S-TTEEEETTEEEETTTEE--HHHHHHHHHHH-

InterPro domains:
  IPR006058 2Fe-2S ferredoxin, iron-sulphur binding site [PS00197] (286-294)
  IPR017927 FAD-binding domain, ferredoxin reductase-type [PS51384] (61-162)
  IPR017938 Riboflavin synthase-like beta-barrel [SSF63380] (64-159)
  IPR036010 2Fe-2S ferredoxin-like superfamily [SSF54292] (283-311)
  IPR050353 Dihydroorotate dehydrogenase B electron transfer subunit [PTHR43513] (66-307)

Foldseek 3Di:
DPPAWDFQCPPHQFAPHPQLLVLNDRFANVSVVDDDGDGPDPPDDSVVVCVVVVNHTGDDWDKDKKAFADWADPDPFKIKTKIAAALVQLVVLLAQQKWKWKAAPPDDLQLTDIWRWQHGDSVRRITMTMDGQDDDSSVRVNPDDHGGIIIITDTAGLQKFPRCQLQVDALFEAEEEAAARLLRSVLSSLVSNVVSVYAYEYEYENHPVNDNPCVVSCVVPPHHYHYDHCVDPVVVVVLLVVLLPQRHAEYEEEDDLVSQVSNVVSCVVRPVRHYYMYGDPQDDRPLRQPPCRRWDDQPNDIDRSSTIHDDPVSVSVVVVVPD/DPPAWDFPCPPHQFAPHPQLLVLNDRFANVSVVDDDGDGPDPPDDSVVVCVVVVNHTGDDWDKDKKAFADWADPDPFKIKTKIAAALVQLVVLLAQQWWKWKAAPPDDLQLTDIWRWQHGDSVRRITMTMDGQDDDSSVRVNPDDHGGIIIITDTAGLQKFPRCQLQVDALFEAEEEAAARLLRSVLSSLVSNVVSVYAYEYEYHNHPVNDNPCVVSCVVPPHHYHYDHCVDPVVVVVLLVVLLPQRHAEYEEEDDLVSQVSNVVSCVVRPVRHYYMYGDPQDDRPLRQPPCSRWDDQPNDIDRSSTIHDDPVSVSVVVVVPD

Radius of gyration: 25.98 Å; Cα contacts (8 Å, |Δi|>4): 1478; chains: 2; bounding box: 51×75×56 Å